Protein AF-0000000077519544 (afdb_homodimer)

Foldseek 3Di:
DDDPPPPPPPPPPDDPPPPVPVDPPVVVVVVFVVVVVVCQNDQVVQQVLQQQEKEWEAEPQWGQWADDPQAIFTDIDHPVVVQVLCVVVPDHWDLLQKAWQGWDQGPVRDTGTYIYGYYYDDADDPPDPAHPQNSQQVSSVVRVTHTHHLVLNLQRHPDQVRNQSSLVNLQLNVQSVVQQADPVPRAGWQAGSNSQWTAGPPPGDIDGGDAWEKEWEWEAEPVLFKTKWFAWPPDFFQATFTFMDTDDPPDDSQVRVQVSQCQAWNFGFPDKAWDPDWDWDPPPHTYIYTYMYTYGHPPDHTDGDVNTTPDMDMDGLVQLVQQLVQCVVPVVCPPGDDDPVRRPHHNHYRHPSDVRSVNSVCSSVPVD/DDDPPPPPPPPPPDDPPPPVPVDPPVVVVVVFVVVVVVCQNDQVVQQVQQQQEKEWEAEPQWTQWADDPQAIFTDIDHPVVVQVLCVVVPDHWDLLQKAWQGWDQGPVRDTGTYIYGYYYDDADDPPDPAHPQNVQQVSSVVSVTHTHHLVLNLQRHPDPVRNQSSLVNLQLNVQSVVQQADPVPRAGWQAGSNSQWTAGPPPRDIDGGDAWEKEWEWEAEPVLFKTKWFAWPPDFFQATFTFMDTDDPPDDSQVRVQVSQCQAWNFGFPDKAWDPDWDWDPPPHTYIYTYMYTYGHPPDHTDGDVNTTPDMDMDGLVQLVQQLVQCVVPVVCPPGDDDPVRRPHHNHYRHPSDVRSVNSVCSSVPVD

Secondary structure (DSSP, 8-state):
----------S-S--------S--HHHHHHHHHHHHHHHHH-HHHHHHHGGG-EEEEEETTEEEEEEETTEEEEPPEEHHHHHHHHHTTT----GGGEEEEEEEE-TTSSEEEEEEEEEPPPPPPTT-SS-HHHHHHHHHHHTTSEEEEHHHHHHH---HHHHHHHHHHHHHHHHHHH--B-TTT-PBEEE-TTSS-EEETTT--EE----EEEEEEEEE-TTSSEEEEEEETTPPTTB-B-EEEEPPTT--HHHHHHHHHHHHH---EEEEEEEEEEEEE-SSS-EEEEEEEEEE-TTSPP---TTTEEEEEEEEHHHHHHHHHHHHH-TT-TT---SHHHHTS--B---TTSHHHHHHHHHHTT--/----------S-S--------S--HHHHHHHHHHHHHHHHH-HHHHHHHGGG-EEEEEETTEEEEEEETTEEEEPPEEHHHHHHHHHTTT----GGGEEEEEEEE-TTSSEEEEEEEEEPPPPPPTT-SS-HHHHHHHHHHHTTSEEEEHHHHHHH---HHHHHHHHHHHHHHHHHHH--B-TTT-PBEEE-TTSS-EEETTT--EE----EEEEEEEEE-TTSSEEEEEEETTPPTTB-B-EEEEPPTT--HHHHHHHHHHHHH---EEEEEEEEEEEEE-SSS-EEEEEEEEEE-TTSPP---TTTEEEEEEEEHHHHHHHHHHHHH-TT-TT---SHHHHTS--B---TTSHHHHHHHHHHTT--

Solvent-accessible surface area (backbone atoms only — not comparable to full-atom values): 38929 Å² total; per-residue (Å²): 111,76,65,85,63,83,68,77,75,68,81,68,86,64,82,67,77,73,67,71,60,97,56,56,76,43,54,50,48,30,51,50,51,44,50,51,55,49,37,52,71,31,45,69,66,40,58,71,43,49,74,75,15,37,32,35,49,27,51,70,73,16,38,39,28,30,81,51,97,91,29,50,42,73,50,76,34,47,44,67,60,46,50,53,60,34,42,76,72,74,44,82,83,56,66,90,36,29,30,61,73,50,74,38,83,39,96,80,67,39,73,31,47,29,29,31,32,53,44,73,73,75,82,66,62,89,82,46,90,66,51,71,65,55,52,47,50,51,50,19,49,76,71,68,30,39,64,38,49,52,67,58,48,44,36,55,28,71,52,62,69,59,41,27,49,49,23,24,44,50,30,40,54,52,42,56,71,35,55,44,20,25,26,64,79,40,38,54,35,52,65,37,58,29,38,63,30,28,31,24,78,75,82,60,52,71,46,60,69,72,36,36,38,22,25,32,30,44,35,23,27,86,84,63,50,34,34,43,33,28,27,50,63,86,52,64,44,13,41,33,42,54,52,63,39,70,53,53,74,28,41,29,53,57,53,30,37,40,49,40,39,16,50,44,33,38,38,54,49,84,41,66,41,54,45,75,47,51,38,46,40,38,63,75,54,35,27,35,38,35,35,31,41,28,30,29,64,79,82,54,66,77,41,61,30,72,91,53,30,70,47,71,47,78,39,44,46,67,58,49,44,52,13,48,53,46,20,70,76,33,61,82,56,79,79,51,53,85,47,75,78,51,28,79,38,80,49,26,38,54,33,78,42,36,66,61,25,53,53,50,50,38,43,63,71,56,76,99,110,74,67,86,63,86,68,76,76,71,83,68,90,66,81,70,77,72,69,72,61,97,59,56,76,43,55,51,48,30,50,50,52,45,49,51,55,48,36,52,71,32,44,69,65,40,58,70,43,49,74,75,16,36,32,34,49,28,50,68,73,17,37,39,26,31,81,52,97,92,28,49,40,74,50,78,34,47,45,67,60,47,51,52,59,35,42,77,72,75,42,82,83,56,68,90,36,27,30,61,72,49,72,39,83,39,96,81,68,40,74,29,46,28,29,30,34,54,44,75,71,74,82,68,62,89,82,49,91,66,51,72,66,54,51,47,50,51,51,20,48,76,72,68,30,39,63,39,50,52,67,58,48,43,34,54,28,72,51,63,69,60,40,28,49,50,25,23,41,50,31,40,55,52,43,56,71,34,56,43,20,24,25,64,79,40,38,55,34,51,64,37,58,28,38,64,31,29,31,22,76,76,84,61,52,72,47,59,69,72,36,36,38,22,25,32,30,44,36,23,28,86,84,64,49,33,35,44,34,28,27,51,63,89,53,64,46,13,40,35,40,52,52,62,40,70,54,53,75,28,41,29,54,56,54,30,39,42,50,40,41,16,50,44,34,39,37,54,50,84,41,68,42,55,45,75,46,50,38,44,40,38,63,76,55,37,29,36,37,34,34,32,42,28,31,27,64,78,81,54,65,75,43,62,29,72,92,52,29,72,47,72,47,78,40,43,47,67,57,49,43,52,13,47,52,47,20,70,76,33,61,81,56,79,80,52,52,86,49,74,77,51,27,79,39,80,49,26,38,54,30,79,42,35,66,60,24,54,54,51,50,37,44,63,70,59,77,97

InterPro domains:
  IPR000086 NUDIX hydrolase domain [PF00293] (214-330)
  IPR000086 NUDIX hydrolase domain [PS51462] (209-337)
  IPR015797 NUDIX hydrolase-like domain superfamily [SSF55811] (165-351)
  IPR020084 NUDIX hydrolase, conserved site [PS00893] (245-266)
  IPR049734 NADH pyrophosphatase-like, C-terminal domain [cd03429] (212-364)

Nearest PDB structures (foldseek):
  6o3p-assembly1_A  TM=8.329E-01  e=3.061E-27  Mus musculus
  6o3p-assembly1_B  TM=8.074E-01  e=5.926E-27  Mus musculus
  6scx-assembly2_C-2  TM=7.992E-01  e=1.147E-26  Homo sapiens
  6scx-assembly1_A  TM=7.934E-01  e=2.658E-26  Homo sapiens
  6scx-assembly1_B  TM=7.994E-01  e=4.298E-26  Homo sapiens

Sequence (736 aa):
MHPPTLRTVGSFCARRSYQIRKCSSGAAYVEKVKLLDYWKLQDSALQSEFPRSRLLLMVDKRVLVQKVDGDIKMIENGVSELRKKLGDYGLIFDQSHSCLLDAVPGPQNDLIPLFGTSIDAAEMPDDSPISKTDILGELGGSLGGKFTSLRTAMLAMNDERQRLLLAKFQSLSRWSSIYRRCPKCAAALKMRVSKSGAECVTCQRVYYPTLSPVAITIVTDESNENCLLVRHRGSANGVFTVVAGFAHTGESLAECARREIAEEVGIFAHLVQQLNMSQPWPMPDSSMMVAHRAVADRNQEVVVCPDELETAQWFSRDQVRKALETTVADPFLKGLPRTLDDRQRLHYIPPRGAIAHAIIRDWVQGKFMHPPTLRTVGSFCARRSYQIRKCSSGAAYVEKVKLLDYWKLQDSALQSEFPRSRLLLMVDKRVLVQKVDGDIKMIENGVSELRKKLGDYGLIFDQSHSCLLDAVPGPQNDLIPLFGTSIDAAEMPDDSPISKTDILGELGGSLGGKFTSLRTAMLAMNDERQRLLLAKFQSLSRWSSIYRRCPKCAAALKMRVSKSGAECVTCQRVYYPTLSPVAITIVTDESNENCLLVRHRGSANGVFTVVAGFAHTGESLAECARREIAEEVGIFAHLVQQLNMSQPWPMPDSSMMVAHRAVADRNQEVVVCPDELETAQWFSRDQVRKALETTVADPFLKGLPRTLDDRQRLHYIPPRGAIAHAIIRDWVQGKF

Radius of gyration: 26.85 Å; Cα contacts (8 Å, |Δi|>4): 1491; 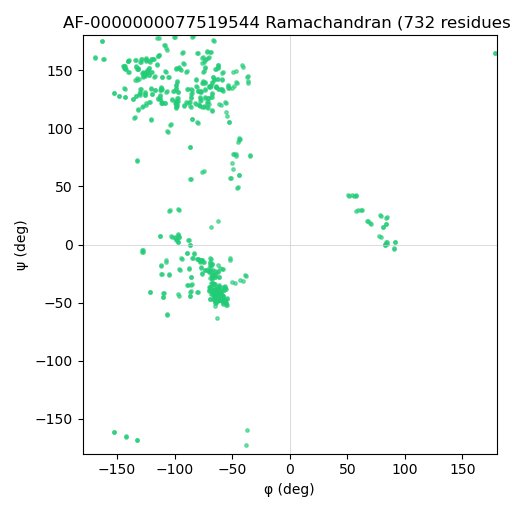chains: 2; bounding box: 68×76×73 Å

Organism: NCBI:txid2777116

pLDDT: mean 89.04, std 17.18, range [21.69, 98.88]

Structure (mmCIF, N/CA/C/O backbone):
data_AF-0000000077519544-model_v1
#
loop_
_entity.id
_entity.type
_entity.pdbx_description
1 polymer 'NAD(+) diphosphatase'
#
loop_
_atom_site.group_PDB
_atom_site.id
_atom_site.type_symbol
_atom_site.label_atom_id
_atom_site.label_alt_id
_atom_site.label_comp_id
_atom_site.label_asym_id
_atom_site.label_entity_id
_atom_site.label_seq_id
_atom_site.pdbx_PDB_ins_code
_atom_site.Cartn_x
_atom_site.Cartn_y
_atom_site.Cartn_z
_atom_site.occupancy
_atom_site.B_iso_or_equiv
_atom_site.auth_seq_id
_atom_site.auth_comp_id
_atom_site.auth_asym_id
_atom_site.auth_atom_id
_atom_site.pdbx_PDB_model_num
ATOM 1 N N . MET A 1 1 ? 13.469 -7.508 -6.129 1 22.38 1 MET A N 1
ATOM 2 C CA . MET A 1 1 ? 13.547 -6.344 -5.246 1 22.38 1 MET A CA 1
ATOM 3 C C . MET A 1 1 ? 13.945 -6.758 -3.834 1 22.38 1 MET A C 1
ATOM 5 O O . MET A 1 1 ? 13.188 -7.449 -3.146 1 22.38 1 MET A O 1
ATOM 9 N N . HIS A 1 2 ? 15.172 -7.074 -3.584 1 27.34 2 HIS A N 1
ATOM 10 C CA . HIS A 1 2 ? 15.68 -7.586 -2.314 1 27.34 2 HIS A CA 1
ATOM 11 C C . HIS A 1 2 ? 15.328 -6.645 -1.165 1 27.34 2 HIS A C 1
ATOM 13 O O . HIS A 1 2 ? 15.195 -5.434 -1.366 1 27.34 2 HIS A O 1
ATOM 19 N N . PRO A 1 3 ? 14.648 -7.125 -0.209 1 32.03 3 PRO A N 1
ATOM 20 C CA . PRO A 1 3 ? 14.609 -6.234 0.953 1 32.03 3 PRO A CA 1
ATOM 21 C C . PRO A 1 3 ? 15.922 -5.484 1.165 1 32.03 3 PRO A C 1
ATOM 23 O O . PRO A 1 3 ? 16.969 -5.914 0.68 1 32.03 3 PRO A O 1
ATOM 26 N N . PRO A 1 4 ? 15.938 -4.246 1.632 1 30.75 4 PRO A N 1
ATOM 27 C CA . PRO A 1 4 ? 17.234 -3.578 1.825 1 30.75 4 PRO A CA 1
ATOM 28 C C . PRO A 1 4 ? 18.234 -4.449 2.566 1 30.75 4 PRO A C 1
ATOM 30 O O . PRO A 1 4 ? 17.953 -4.926 3.67 1 30.75 4 PRO A O 1
ATOM 33 N N . THR A 1 5 ? 18.891 -5.41 2.02 1 28.03 5 THR A N 1
ATOM 34 C CA . THR A 1 5 ? 20.062 -5.98 2.678 1 28.03 5 THR A CA 1
ATOM 35 C C . THR A 1 5 ? 20.859 -4.898 3.395 1 28.03 5 THR A C 1
ATOM 37 O O . THR A 1 5 ? 20.828 -3.732 3 1 28.03 5 THR A O 1
ATOM 40 N N . LEU A 1 6 ? 21.312 -5.297 4.598 1 28.61 6 LEU A N 1
ATOM 41 C CA . LEU A 1 6 ? 22.25 -4.469 5.348 1 28.61 6 LEU A CA 1
ATOM 42 C C . LEU A 1 6 ? 23.375 -3.975 4.445 1 28.61 6 LEU A C 1
ATOM 44 O O . LEU A 1 6 ? 24.188 -4.77 3.965 1 28.61 6 LEU A O 1
ATOM 48 N N . ARG A 1 7 ? 23.125 -3.021 3.686 1 25.95 7 ARG A N 1
ATOM 49 C CA . ARG A 1 7 ? 24.219 -2.363 2.992 1 25.95 7 ARG A CA 1
ATOM 50 C C . ARG A 1 7 ? 25.391 -2.102 3.941 1 25.95 7 ARG A C 1
ATOM 52 O O . ARG A 1 7 ? 25.219 -1.465 4.984 1 25.95 7 ARG A O 1
ATOM 59 N N . THR A 1 8 ? 26.266 -2.998 4.094 1 24.72 8 THR A N 1
ATOM 60 C CA . THR A 1 8 ? 27.531 -2.541 4.652 1 24.72 8 THR A CA 1
ATOM 61 C C . THR A 1 8 ? 27.969 -1.238 3.992 1 24.72 8 THR A C 1
ATOM 63 O O . THR A 1 8 ? 28.188 -1.192 2.779 1 24.72 8 THR A O 1
ATOM 66 N N . VAL A 1 9 ? 27.578 -0.132 4.512 1 26.17 9 VAL A N 1
ATOM 67 C CA . VAL A 1 9 ? 28 1.224 4.172 1 26.17 9 VAL A CA 1
ATOM 68 C C . VAL A 1 9 ? 29.516 1.304 4.16 1 26.17 9 VAL A C 1
ATOM 70 O O . VAL A 1 9 ? 30.156 1.18 5.207 1 26.17 9 VAL A O 1
ATOM 73 N N . GLY A 1 10 ? 30.234 0.738 3.271 1 22.22 10 GLY A N 1
ATOM 74 C CA . GLY A 1 10 ? 31.609 1.204 3.148 1 22.22 10 GLY A CA 1
ATOM 75 C C . GLY A 1 10 ? 31.734 2.713 3.252 1 22.22 10 GLY A C 1
ATOM 76 O O . GLY A 1 10 ? 30.75 3.438 3.084 1 22.22 10 GLY A O 1
ATOM 77 N N . SER A 1 11 ? 33.031 3.275 3.725 1 25.22 11 SER A N 1
ATOM 78 C CA . SER A 1 11 ? 33.688 4.52 4.121 1 25.22 11 SER A CA 1
ATOM 79 C C . SER A 1 11 ? 33.5 5.59 3.045 1 25.22 11 SER A C 1
ATOM 81 O O . SER A 1 11 ? 34.125 6.656 3.125 1 25.22 11 SER A O 1
ATOM 83 N N . PHE A 1 12 ? 33.062 5.293 1.866 1 22.73 12 PHE A N 1
ATOM 84 C CA . PHE A 1 12 ? 33.531 6.246 0.869 1 22.73 12 PHE A CA 1
ATOM 85 C C . PHE A 1 12 ? 32.969 7.633 1.132 1 22.73 12 PHE A C 1
ATOM 87 O O . PHE A 1 12 ? 33.594 8.648 0.819 1 22.73 12 PHE A O 1
ATOM 94 N N . CYS A 1 13 ? 31.547 7.75 1.285 1 25.91 13 CYS A N 1
ATOM 95 C CA . CYS A 1 13 ? 31.172 9.125 0.986 1 25.91 13 CYS A CA 1
ATOM 96 C C . CYS A 1 13 ? 31.562 10.062 2.119 1 25.91 13 CYS A C 1
ATOM 98 O O . CYS A 1 13 ? 30.906 10.117 3.152 1 25.91 13 CYS A O 1
ATOM 100 N N . ALA A 1 14 ? 32.844 10.242 2.465 1 23.28 14 ALA A N 1
ATOM 101 C CA . ALA A 1 14 ? 33.375 11.273 3.346 1 23.28 14 ALA A CA 1
ATOM 102 C C . ALA A 1 14 ? 32.656 12.602 3.137 1 23.28 14 ALA A C 1
ATOM 104 O O . ALA A 1 14 ? 31.969 12.789 2.129 1 23.28 14 ALA A O 1
ATOM 105 N N . ARG A 1 15 ? 33.219 13.797 3.848 1 24.95 15 ARG A N 1
ATOM 106 C CA . ARG A 1 15 ? 33 15.203 4.184 1 24.95 15 ARG A CA 1
ATOM 107 C C . ARG A 1 15 ? 32.938 16.062 2.924 1 24.95 15 ARG A C 1
ATOM 109 O O . ARG A 1 15 ? 33.906 16.75 2.582 1 24.95 15 ARG A O 1
ATOM 116 N N . ARG A 1 16 ? 32.688 15.617 1.743 1 27.38 16 ARG A N 1
ATOM 117 C CA . ARG A 1 16 ? 32.781 16.781 0.864 1 27.38 16 ARG A CA 1
ATOM 118 C C . ARG A 1 16 ? 31.875 17.906 1.336 1 27.38 16 ARG A C 1
ATOM 120 O O . ARG A 1 16 ? 30.703 17.672 1.666 1 27.38 16 ARG A O 1
ATOM 127 N N . SER A 1 17 ? 32.375 18.922 1.801 1 25.84 17 SER A N 1
ATOM 128 C CA . SER A 1 17 ? 31.719 20.219 2.057 1 25.84 17 SER A CA 1
ATOM 129 C C . SER A 1 17 ? 30.656 20.531 1.007 1 25.84 17 SER A C 1
ATOM 131 O O . SER A 1 17 ? 30.969 20.641 -0.181 1 25.84 17 SER A O 1
ATOM 133 N N . TYR A 1 18 ? 29.547 19.984 1.048 1 31.09 18 TYR A N 1
ATOM 134 C CA . TYR A 1 18 ? 28.406 20.297 0.184 1 31.09 18 TYR A CA 1
ATOM 135 C C . TYR A 1 18 ? 28.234 21.812 0.054 1 31.09 18 TYR A C 1
ATOM 137 O O . TYR A 1 18 ? 27.734 22.469 0.973 1 31.09 18 TYR A O 1
ATOM 145 N N . GLN A 1 19 ? 29.234 22.469 -0.452 1 28.45 19 GLN A N 1
ATOM 146 C CA . GLN A 1 19 ? 28.953 23.828 -0.89 1 28.45 19 GLN A CA 1
ATOM 147 C C . GLN A 1 19 ? 27.75 23.859 -1.838 1 28.45 19 GLN A C 1
ATOM 149 O O . GLN A 1 19 ? 27.719 23.109 -2.816 1 28.45 19 GLN A O 1
ATOM 154 N N . ILE A 1 20 ? 26.703 24.266 -1.48 1 33.88 20 ILE A N 1
ATOM 155 C CA . ILE A 1 20 ? 25.469 24.484 -2.238 1 33.88 20 ILE A CA 1
ATOM 156 C C . ILE A 1 20 ? 25.766 25.328 -3.48 1 33.88 20 ILE A C 1
ATOM 158 O O . ILE A 1 20 ? 26.031 26.516 -3.379 1 33.88 20 ILE A O 1
ATOM 162 N N . ARG A 1 21 ? 26.594 25.016 -4.375 1 35.94 21 ARG A N 1
ATOM 163 C CA . ARG A 1 21 ? 26.625 25.812 -5.609 1 35.94 21 ARG A CA 1
ATOM 164 C C . ARG A 1 21 ? 25.219 25.984 -6.176 1 35.94 21 ARG A C 1
ATOM 166 O O . ARG A 1 21 ? 24.344 25.172 -5.918 1 35.94 21 ARG A O 1
ATOM 173 N N . LYS A 1 22 ? 24.906 27.062 -6.828 1 40.09 22 LYS A N 1
ATOM 174 C CA . LYS A 1 22 ? 23.688 27.469 -7.52 1 40.09 22 LYS A CA 1
ATOM 175 C C . LYS A 1 22 ? 23.141 26.328 -8.375 1 40.09 22 LYS A C 1
ATOM 177 O O . LYS A 1 22 ? 23.406 26.266 -9.578 1 40.09 22 LYS A O 1
ATOM 182 N N . CYS A 1 23 ? 23.016 25.109 -7.789 1 49.5 23 CYS A N 1
ATOM 183 C CA . CYS A 1 23 ? 22.562 23.891 -8.461 1 49.5 23 CYS A CA 1
ATOM 184 C C . CYS A 1 23 ? 21.109 24.031 -8.922 1 49.5 23 CYS A C 1
ATOM 186 O O . CYS A 1 23 ? 20.344 24.797 -8.336 1 49.5 23 CYS A O 1
ATOM 188 N N . SER A 1 24 ? 20.688 23.594 -10.234 1 67.19 24 SER A N 1
ATOM 189 C CA . SER A 1 24 ? 19.328 23.516 -10.773 1 67.19 24 SER A CA 1
ATOM 190 C C . SER A 1 24 ? 18.391 22.859 -9.773 1 67.19 24 SER A C 1
ATOM 192 O O . SER A 1 24 ? 18.812 22.141 -8.875 1 67.19 24 SER A O 1
ATOM 194 N N . SER A 1 25 ? 17.188 23.391 -9.68 1 77.94 25 SER A N 1
ATOM 195 C CA . SER A 1 25 ? 16.141 22.906 -8.805 1 77.94 25 SER A CA 1
ATOM 196 C C . SER A 1 25 ? 16.125 21.375 -8.758 1 77.94 25 SER A C 1
ATOM 198 O O . SER A 1 25 ? 15.93 20.797 -7.688 1 77.94 25 SER A O 1
ATOM 200 N N . GLY A 1 26 ? 16.594 20.828 -9.812 1 86.19 26 GLY A N 1
ATOM 201 C CA . GLY A 1 26 ? 16.609 19.375 -9.875 1 86.19 26 GLY A CA 1
ATOM 202 C C . GLY A 1 26 ? 17.781 18.766 -9.117 1 86.19 26 GLY A C 1
ATOM 203 O O . GLY A 1 26 ? 17.609 17.781 -8.398 1 86.19 26 GLY A O 1
ATOM 204 N N . ALA A 1 27 ? 18.906 19.312 -9.203 1 88.38 27 ALA A N 1
ATOM 205 C CA . ALA A 1 27 ? 20.094 18.828 -8.523 1 88.38 27 ALA A CA 1
ATOM 206 C C . ALA A 1 27 ? 19.953 18.953 -7.008 1 88.38 27 ALA A C 1
ATOM 208 O O . ALA A 1 27 ? 20.359 18.062 -6.262 1 88.38 27 ALA A O 1
ATOM 209 N N . ALA A 1 28 ? 19.422 20.078 -6.641 1 91.25 28 ALA A N 1
ATOM 210 C CA . ALA A 1 28 ? 19.172 20.297 -5.219 1 91.25 28 ALA A CA 1
ATOM 211 C C . ALA A 1 28 ? 18.234 19.25 -4.652 1 91.25 28 ALA A C 1
ATOM 213 O O . ALA A 1 28 ? 18.422 18.781 -3.523 1 91.25 28 ALA A O 1
ATOM 214 N N . TYR A 1 29 ? 17.266 18.953 -5.469 1 94.56 29 TYR A N 1
ATOM 215 C CA . TYR A 1 29 ? 16.328 17.922 -5.055 1 94.56 29 TYR A CA 1
ATOM 216 C C . TYR A 1 29 ? 17.031 16.578 -4.859 1 94.56 29 TYR A C 1
ATOM 218 O O . TYR A 1 29 ? 16.828 15.906 -3.85 1 94.56 29 TYR A O 1
ATOM 226 N N . VAL A 1 30 ? 17.828 16.156 -5.766 1 95.12 30 VAL A N 1
ATOM 227 C CA . VAL A 1 30 ? 18.531 14.883 -5.719 1 95.12 30 VAL A CA 1
ATOM 228 C C . VAL A 1 30 ? 19.438 14.844 -4.496 1 95.12 30 VAL A C 1
ATOM 230 O O . VAL A 1 30 ? 19.5 13.828 -3.793 1 95.12 30 VAL A O 1
ATOM 233 N N . GLU A 1 31 ? 20.094 15.906 -4.227 1 93.56 31 GLU A N 1
ATOM 234 C CA . GLU A 1 31 ? 20.969 15.984 -3.066 1 93.56 31 GLU A CA 1
ATOM 235 C C . GLU A 1 31 ? 20.188 15.812 -1.766 1 93.56 31 GLU A C 1
ATOM 237 O O . GLU A 1 31 ? 20.625 15.078 -0.871 1 93.56 31 GLU A O 1
ATOM 242 N N . LYS A 1 32 ? 19.125 16.469 -1.682 1 96.19 32 LYS A N 1
ATOM 243 C CA . LYS A 1 32 ? 18.297 16.375 -0.492 1 96.19 32 LYS A CA 1
ATOM 244 C C . LYS A 1 32 ? 17.812 14.938 -0.27 1 96.19 32 LYS A C 1
ATOM 246 O O . LYS A 1 32 ? 17.875 14.43 0.851 1 96.19 32 LYS A O 1
ATOM 251 N N . VAL A 1 33 ? 17.391 14.344 -1.329 1 95.88 33 VAL A N 1
ATOM 252 C CA . VAL A 1 33 ? 16.844 12.992 -1.261 1 95.88 33 VAL A CA 1
ATOM 253 C C . VAL A 1 33 ? 17.953 12.023 -0.816 1 95.88 33 VAL A C 1
ATOM 255 O O . VAL A 1 33 ? 17.719 11.148 0.021 1 95.88 33 VAL A O 1
ATOM 258 N N . LYS A 1 34 ? 19.109 12.164 -1.311 1 94.19 34 LYS A N 1
ATOM 259 C CA . LYS A 1 34 ? 20.219 11.297 -0.952 1 94.19 34 LYS A CA 1
ATOM 260 C C . LYS A 1 34 ? 20.641 11.508 0.5 1 94.19 34 LYS A C 1
ATOM 262 O O . LYS A 1 34 ? 20.984 10.555 1.196 1 94.19 34 LYS A O 1
ATOM 267 N N . LEU A 1 35 ? 20.609 12.734 0.917 1 95.62 35 LEU A N 1
ATOM 268 C CA . LEU A 1 35 ? 20.938 13.055 2.307 1 95.62 35 LEU A CA 1
ATOM 269 C C . LEU A 1 35 ? 19.922 12.414 3.252 1 95.62 35 LEU A C 1
ATOM 271 O O . LEU A 1 35 ? 20.297 11.82 4.266 1 95.62 35 LEU A O 1
ATOM 275 N N . LEU A 1 36 ? 18.672 12.539 2.914 1 97.12 36 LEU A N 1
ATOM 276 C CA . LEU A 1 36 ? 17.609 11.938 3.729 1 97.12 36 LEU A CA 1
ATOM 277 C C . LEU A 1 36 ? 17.781 10.422 3.793 1 97.12 36 LEU A C 1
ATOM 279 O O . LEU A 1 36 ? 17.578 9.82 4.852 1 97.12 36 LEU A O 1
ATOM 283 N N . ASP A 1 37 ? 18.125 9.836 2.664 1 94.5 37 ASP A N 1
ATOM 284 C CA . ASP A 1 37 ? 18.375 8.398 2.625 1 94.5 37 ASP A CA 1
ATOM 285 C C . ASP A 1 37 ? 19.531 8.008 3.533 1 94.5 37 ASP A C 1
ATOM 287 O O . ASP A 1 37 ? 19.453 7.008 4.254 1 94.5 37 ASP A O 1
ATOM 291 N N . TYR A 1 38 ? 20.594 8.828 3.537 1 94.19 38 TYR A N 1
ATOM 292 C CA . TYR A 1 38 ? 21.75 8.625 4.402 1 94.19 38 TYR A CA 1
ATOM 293 C C . TYR A 1 38 ? 21.359 8.703 5.871 1 94.19 38 TYR A C 1
ATOM 295 O O . TYR A 1 38 ? 21.719 7.84 6.668 1 94.19 38 TYR A O 1
ATOM 303 N N . TRP A 1 39 ? 20.5 9.719 6.234 1 96.62 39 TRP A N 1
ATOM 304 C CA . TRP A 1 39 ? 20.078 9.922 7.609 1 96.62 39 TRP A CA 1
ATOM 305 C C . TRP A 1 39 ? 19.156 8.789 8.07 1 96.62 39 TRP A C 1
ATOM 307 O O . TRP A 1 39 ? 19.156 8.43 9.25 1 96.62 39 TRP A O 1
ATOM 317 N N . LYS A 1 40 ? 18.422 8.18 7.203 1 95.5 40 LYS A N 1
ATOM 318 C CA . LYS A 1 40 ? 17.5 7.09 7.535 1 95.5 40 LYS A CA 1
ATOM 319 C C . LYS A 1 40 ? 18.266 5.844 7.973 1 95.5 40 LYS A C 1
ATOM 321 O O . LYS A 1 40 ? 17.797 5.082 8.82 1 95.5 40 LYS A O 1
ATOM 326 N N . LEU A 1 41 ? 19.469 5.758 7.43 1 91.94 41 LEU A N 1
ATOM 327 C CA . LEU A 1 41 ? 20.188 4.5 7.605 1 91.94 41 LEU A CA 1
ATOM 328 C C . LEU A 1 41 ? 21.297 4.648 8.648 1 91.94 41 LEU A C 1
ATOM 330 O O . LEU A 1 41 ? 21.688 3.668 9.281 1 91.94 41 LEU A O 1
ATOM 334 N N . GLN A 1 42 ? 21.734 5.875 8.758 1 95.75 42 GLN A N 1
ATOM 335 C CA . GLN A 1 42 ? 22.875 6.094 9.633 1 95.75 42 GLN A CA 1
ATOM 336 C C . GLN A 1 42 ? 22.438 6.777 10.93 1 95.75 42 GLN A C 1
ATOM 338 O O . GLN A 1 42 ? 22.469 8.008 11.031 1 95.75 42 GLN A O 1
ATOM 343 N N . ASP A 1 43 ? 22.25 6.008 11.93 1 96.88 43 ASP A N 1
ATOM 344 C CA . ASP A 1 43 ? 21.734 6.496 13.203 1 96.88 43 ASP A CA 1
ATOM 345 C C . ASP A 1 43 ? 22.672 7.516 13.828 1 96.88 43 ASP A C 1
ATOM 347 O O . ASP A 1 43 ? 22.234 8.578 14.281 1 96.88 43 ASP A O 1
ATOM 351 N N . SER A 1 44 ? 23.922 7.188 13.859 1 97.25 44 SER A N 1
ATOM 352 C CA . SER A 1 44 ? 24.891 8.07 14.508 1 97.25 44 SER A CA 1
ATOM 353 C C . SER A 1 44 ? 24.938 9.43 13.828 1 97.25 44 SER A C 1
ATOM 355 O O . SER A 1 44 ? 25.031 10.461 14.5 1 97.25 44 SER A O 1
ATOM 357 N N . ALA A 1 45 ? 24.922 9.391 12.492 1 96.69 45 ALA A N 1
ATOM 358 C CA . ALA A 1 45 ? 24.953 10.633 11.734 1 96.69 45 ALA A CA 1
ATOM 359 C C . ALA A 1 45 ? 23.719 11.492 12.039 1 96.69 45 ALA A C 1
ATOM 361 O O . ALA A 1 45 ? 23.844 12.703 12.242 1 96.69 45 ALA A O 1
ATOM 362 N N . LEU A 1 46 ? 22.562 10.891 12.078 1 97.62 46 LEU A N 1
ATOM 363 C CA . LEU A 1 46 ? 21.328 11.625 12.344 1 97.62 46 LEU A CA 1
ATOM 364 C C . LEU A 1 46 ? 21.297 12.125 13.789 1 97.62 46 LEU A C 1
ATOM 366 O O . LEU A 1 46 ? 20.891 13.266 14.039 1 97.62 46 LEU A O 1
ATOM 370 N N . GLN A 1 47 ? 21.781 11.328 14.703 1 97.06 47 GLN A N 1
ATOM 371 C CA . GLN A 1 47 ? 21.797 11.695 16.125 1 97.06 47 GLN A CA 1
ATOM 372 C C . GLN A 1 47 ? 22.656 12.938 16.359 1 97.06 47 GLN A C 1
ATOM 374 O O . GLN A 1 47 ? 22.297 13.797 17.156 1 97.06 47 GLN A O 1
ATOM 379 N N . SER A 1 48 ? 23.719 12.977 15.664 1 96.62 48 SER A N 1
ATOM 380 C CA . SER A 1 48 ? 24.656 14.086 15.836 1 96.62 48 SER A CA 1
ATOM 381 C C . SER A 1 48 ? 24.047 15.398 15.367 1 96.62 48 SER A C 1
ATOM 383 O O . SER A 1 48 ? 24.453 16.484 15.797 1 96.62 48 SER A O 1
ATOM 385 N N . GLU A 1 49 ? 23.047 15.312 14.5 1 96.31 49 GLU A N 1
ATOM 386 C CA . GLU A 1 49 ? 22.422 16.5 13.93 1 96.31 49 GLU A CA 1
ATOM 387 C C . GLU A 1 49 ? 21.266 16.984 14.789 1 96.31 49 GLU A C 1
ATOM 389 O O . GLU A 1 49 ? 20.75 18.078 14.594 1 96.31 49 GLU A O 1
ATOM 394 N N . PHE A 1 50 ? 20.828 16.266 15.828 1 96.69 50 PHE A N 1
ATOM 395 C CA . PHE A 1 50 ? 19.594 16.516 16.562 1 96.69 50 PHE A CA 1
ATOM 396 C C . PHE A 1 50 ? 19.625 17.875 17.25 1 96.69 50 PHE A C 1
ATOM 398 O O . PHE A 1 50 ? 18.672 18.656 17.172 1 96.69 50 PHE A O 1
ATOM 405 N N . PRO A 1 51 ? 20.797 18.297 17.797 1 95.5 51 PRO A N 1
ATOM 406 C CA . PRO A 1 51 ? 20.812 19.578 18.531 1 95.5 51 PRO A CA 1
ATOM 407 C C . PRO A 1 51 ? 20.562 20.781 17.625 1 95.5 51 PRO A C 1
ATOM 409 O O . PRO A 1 51 ? 20.078 21.812 18.094 1 95.5 51 PRO A O 1
ATOM 412 N N . ARG A 1 52 ? 20.875 20.688 16.344 1 95.62 52 ARG A N 1
ATOM 413 C CA . ARG A 1 52 ? 20.703 21.828 15.453 1 95.62 52 ARG A CA 1
ATOM 414 C C . ARG A 1 52 ? 19.453 21.656 14.578 1 95.62 52 ARG A C 1
ATOM 416 O O . ARG A 1 52 ? 19.25 22.422 13.648 1 95.62 52 ARG A O 1
ATOM 423 N N . SER A 1 53 ? 18.672 20.641 14.859 1 97.19 53 SER A N 1
ATOM 424 C CA . SER A 1 53 ? 17.516 20.312 14.023 1 97.19 53 SER A CA 1
ATOM 425 C C . SER A 1 53 ? 16.344 21.219 14.359 1 97.19 53 SER A C 1
ATOM 427 O O . SER A 1 53 ? 16.391 21.984 15.32 1 97.19 53 SER A O 1
ATOM 429 N N . ARG A 1 54 ? 15.359 21.219 13.453 1 97.62 54 ARG A N 1
ATOM 430 C CA . ARG A 1 54 ? 14.055 21.812 13.711 1 97.62 54 ARG A CA 1
ATOM 431 C C . ARG A 1 54 ? 13.031 20.75 14.102 1 97.62 54 ARG A C 1
ATOM 433 O O . ARG A 1 54 ? 13.156 19.594 13.695 1 97.62 54 ARG A O 1
ATOM 440 N N . LEU A 1 55 ? 12.031 21.188 14.914 1 98 55 LEU A N 1
ATOM 441 C CA . LEU A 1 55 ? 11.094 20.203 15.445 1 98 55 LEU A CA 1
ATOM 442 C C . LEU A 1 55 ? 9.656 20.656 15.219 1 98 55 LEU A C 1
ATOM 444 O O . LEU A 1 55 ? 9.328 21.844 15.406 1 98 55 LEU A O 1
ATOM 448 N N . LEU A 1 56 ? 8.844 19.812 14.711 1 98.12 56 LEU A N 1
ATOM 449 C CA . LEU A 1 56 ? 7.395 19.922 14.812 1 98.12 56 LEU A CA 1
ATOM 450 C C . LEU A 1 56 ? 6.887 19.203 16.062 1 98.12 56 LEU A C 1
ATOM 452 O O . LEU A 1 56 ? 7.461 18.203 16.484 1 98.12 56 LEU A O 1
ATOM 456 N N . LEU A 1 57 ? 5.797 19.703 16.656 1 97.88 57 LEU A N 1
ATOM 457 C CA . LEU A 1 57 ? 5.426 19.188 17.969 1 97.88 57 LEU A CA 1
ATOM 458 C C . LEU A 1 57 ? 3.988 18.688 17.969 1 97.88 57 LEU A C 1
ATOM 460 O O . LEU A 1 57 ? 3.09 19.344 17.438 1 97.88 57 LEU A O 1
ATOM 464 N N . MET A 1 58 ? 3.832 17.547 18.469 1 96.88 58 MET A N 1
ATOM 465 C CA . MET A 1 58 ? 2.529 16.984 18.828 1 96.88 58 MET A CA 1
ATOM 466 C C . MET A 1 58 ? 2.471 16.656 20.312 1 96.88 58 MET A C 1
ATOM 468 O O . MET A 1 58 ? 3.428 16.125 20.859 1 96.88 58 MET A O 1
ATOM 472 N N . VAL A 1 59 ? 1.381 17.047 20.938 1 94.44 59 VAL A N 1
ATOM 473 C CA . VAL A 1 59 ? 1.123 16.672 22.328 1 94.44 59 VAL A CA 1
ATOM 474 C C . VAL A 1 59 ? -0.238 15.984 22.438 1 94.44 59 VAL A C 1
ATOM 476 O O . VAL A 1 59 ? -1.255 16.547 22.016 1 94.44 59 VAL A O 1
ATOM 479 N N . ASP A 1 60 ? -0.299 14.773 22.891 1 90.19 60 ASP A N 1
ATOM 480 C CA . ASP A 1 60 ? -1.52 13.984 23.031 1 90.19 60 ASP A CA 1
ATOM 481 C C . ASP A 1 60 ? -2.254 13.891 21.688 1 90.19 60 ASP A C 1
ATOM 483 O O . ASP A 1 60 ? -3.453 14.172 21.609 1 90.19 60 ASP A O 1
ATOM 487 N N . LYS A 1 61 ? -1.525 13.695 20.656 1 88.5 61 LYS A N 1
ATOM 488 C CA . LYS A 1 61 ? -2.031 13.453 19.312 1 88.5 61 LYS A CA 1
ATOM 489 C C . LYS A 1 61 ? -2.654 14.719 18.719 1 88.5 61 LYS A C 1
ATOM 491 O O . LYS A 1 61 ? -3.52 14.641 17.844 1 88.5 61 LYS A O 1
ATOM 496 N N . ARG A 1 62 ? -2.314 15.82 19.328 1 95.19 62 ARG A N 1
ATOM 497 C CA . ARG A 1 62 ? -2.689 17.109 18.781 1 95.19 62 ARG A CA 1
ATOM 498 C C . ARG A 1 62 ? -1.464 17.875 18.266 1 95.19 62 ARG A C 1
ATOM 500 O O . ARG A 1 62 ? -0.448 17.953 18.969 1 95.19 62 ARG A O 1
ATOM 507 N N . VAL A 1 63 ? -1.56 18.406 17.141 1 97 63 VAL A N 1
ATOM 508 C CA . VAL A 1 63 ? -0.406 19.031 16.5 1 97 63 VAL A CA 1
ATOM 509 C C . VAL A 1 63 ? -0.437 20.547 16.719 1 97 63 VAL A C 1
ATOM 511 O O . VAL A 1 63 ? -1.505 21.156 16.688 1 97 63 VAL A O 1
ATOM 514 N N . LEU A 1 64 ? 0.708 21.109 16.969 1 97.62 64 LEU A N 1
ATOM 515 C CA . LEU A 1 64 ? 0.848 22.547 17.141 1 97.62 64 LEU A CA 1
ATOM 516 C C . LEU A 1 64 ? 0.802 23.266 15.789 1 97.62 64 LEU A C 1
ATOM 518 O O . LEU A 1 64 ? 1.635 23.016 14.914 1 97.62 64 LEU A O 1
ATOM 522 N N . VAL A 1 65 ? -0.199 24.125 15.633 1 97.25 65 VAL A N 1
ATOM 523 C CA . VAL A 1 65 ? -0.364 24.828 14.367 1 97.25 65 VAL A CA 1
ATOM 524 C C . VAL A 1 65 ? -0.604 26.312 14.617 1 97.25 65 VAL A C 1
ATOM 526 O O . VAL A 1 65 ? -0.899 26.719 15.742 1 97.25 65 VAL A O 1
ATOM 529 N N . GLN A 1 66 ? -0.352 27.125 13.625 1 95.94 66 GLN A N 1
ATOM 530 C CA . GLN A 1 66 ? -0.708 28.531 13.625 1 95.94 66 GLN A CA 1
ATOM 531 C C . GLN A 1 66 ? -1.612 28.875 12.438 1 95.94 66 GLN A C 1
ATOM 533 O O . GLN A 1 66 ? -1.519 28.25 11.383 1 95.94 66 GLN A O 1
ATOM 538 N N . LYS A 1 67 ? -2.48 29.766 12.656 1 89.06 67 LYS A N 1
ATOM 539 C CA . LYS A 1 67 ? -3.342 30.25 11.578 1 89.06 67 LYS A CA 1
ATOM 540 C C . LYS A 1 67 ? -2.676 31.391 10.812 1 89.06 67 LYS A C 1
ATOM 542 O O . LYS A 1 67 ? -2.193 32.344 11.422 1 89.06 67 LYS A O 1
ATOM 547 N N . VAL A 1 68 ? -2.527 31.234 9.555 1 86.31 68 VAL A N 1
ATOM 548 C CA . VAL A 1 68 ? -1.931 32.25 8.695 1 86.31 68 VAL A CA 1
ATOM 549 C C . VAL A 1 68 ? -2.807 32.469 7.465 1 86.31 68 VAL A C 1
ATOM 551 O O . VAL A 1 68 ? -2.932 31.562 6.621 1 86.31 68 VAL A O 1
ATOM 554 N N . ASP A 1 69 ? -3.416 33.656 7.234 1 83.75 69 ASP A N 1
ATOM 555 C CA . ASP A 1 69 ? -4.199 34.031 6.062 1 83.75 69 ASP A CA 1
ATOM 556 C C . ASP A 1 69 ? -5.27 33 5.75 1 83.75 69 ASP A C 1
ATOM 558 O O . ASP A 1 69 ? -5.379 32.531 4.613 1 83.75 69 ASP A O 1
ATOM 562 N N . GLY A 1 70 ? -5.922 32.5 6.742 1 79.81 70 GLY A N 1
ATOM 563 C CA . GLY A 1 70 ? -7.02 31.578 6.539 1 79.81 70 GLY A CA 1
ATOM 564 C C . GLY A 1 70 ? -6.555 30.141 6.371 1 79.81 70 GLY A C 1
ATOM 565 O O . GLY A 1 70 ? -7.367 29.25 6.125 1 79.81 70 GLY A O 1
ATOM 566 N N . ASP A 1 71 ? -5.23 29.938 6.488 1 87.69 71 ASP A N 1
ATOM 567 C CA . ASP A 1 71 ? -4.648 28.594 6.41 1 87.69 71 ASP A CA 1
ATOM 568 C C . ASP A 1 71 ? -4.02 28.188 7.742 1 87.69 71 ASP A C 1
ATOM 570 O O . ASP A 1 71 ? -3.883 29.016 8.648 1 87.69 71 ASP A O 1
ATOM 574 N N . ILE A 1 72 ? -3.828 26.938 7.844 1 90.5 72 ILE A N 1
ATOM 575 C CA . ILE A 1 72 ? -3.145 26.438 9.031 1 90.5 72 ILE A CA 1
ATOM 576 C C . ILE A 1 72 ? -1.775 25.891 8.648 1 90.5 72 ILE A C 1
ATOM 578 O O . ILE A 1 72 ? -1.643 25.188 7.637 1 90.5 72 ILE A O 1
ATOM 582 N N . LYS A 1 73 ? -0.808 26.234 9.422 1 94.81 73 LYS A N 1
ATOM 583 C CA . LYS A 1 73 ? 0.563 25.781 9.195 1 94.81 73 LYS A CA 1
ATOM 584 C C . LYS A 1 73 ? 1.183 25.266 10.492 1 94.81 73 LYS A C 1
ATOM 586 O O . LYS A 1 73 ? 0.932 25.797 11.57 1 94.81 73 LYS A O 1
ATOM 591 N N . MET A 1 74 ? 1.952 24.25 10.328 1 97.25 74 MET A N 1
ATOM 592 C CA . MET A 1 74 ? 2.668 23.75 11.5 1 97.25 74 MET A CA 1
ATOM 593 C C . MET A 1 74 ? 3.812 24.688 11.875 1 97.25 74 MET A C 1
ATOM 595 O O . MET A 1 74 ? 4.383 25.359 11.008 1 97.25 74 MET A O 1
ATOM 599 N N . ILE A 1 75 ? 4.137 24.672 13.172 1 97 75 ILE A N 1
ATOM 600 C CA . ILE A 1 75 ? 5.164 25.562 13.68 1 97 75 ILE A CA 1
ATOM 601 C C . ILE A 1 75 ? 6.469 24.797 13.891 1 97 75 ILE A C 1
ATOM 603 O O . ILE A 1 75 ? 6.488 23.766 14.57 1 97 75 ILE A O 1
ATOM 607 N N . GLU A 1 76 ? 7.508 25.281 13.281 1 96.81 76 GLU A N 1
ATOM 608 C CA . GLU A 1 76 ? 8.844 24.719 13.5 1 96.81 76 GLU A CA 1
ATOM 609 C C . GLU A 1 76 ? 9.539 25.391 14.68 1 96.81 76 GLU A C 1
ATOM 611 O O . GLU A 1 76 ? 9.5 26.625 14.805 1 96.81 76 GLU A O 1
ATOM 616 N N . ASN A 1 77 ? 10.133 24.625 15.539 1 96.81 77 ASN A N 1
ATOM 617 C CA . ASN A 1 77 ? 10.844 25.125 16.719 1 96.81 77 ASN A CA 1
ATOM 618 C C . ASN A 1 77 ? 12.289 24.641 16.734 1 96.81 77 ASN A C 1
ATOM 620 O O . ASN A 1 77 ? 12.594 23.547 16.25 1 96.81 77 ASN A O 1
ATOM 624 N N . GLY A 1 78 ? 13.125 25.453 17.328 1 96.12 78 GLY A N 1
ATOM 625 C CA . GLY A 1 78 ? 14.461 24.969 17.641 1 96.12 78 GLY A CA 1
ATOM 626 C C . GLY A 1 78 ? 14.492 24.047 18.844 1 96.12 78 GLY A C 1
ATOM 627 O O . GLY A 1 78 ? 13.633 24.141 19.719 1 96.12 78 GLY A O 1
ATOM 628 N N . VAL A 1 79 ? 15.484 23.234 18.875 1 96.56 79 VAL A N 1
ATOM 629 C CA . VAL A 1 79 ? 15.57 22.203 19.922 1 96.56 79 VAL A CA 1
ATOM 630 C C . VAL A 1 79 ? 15.711 22.875 21.281 1 96.56 79 VAL A C 1
ATOM 632 O O . VAL A 1 79 ? 14.977 22.531 22.219 1 96.56 79 VAL A O 1
ATOM 635 N N . SER A 1 80 ? 16.578 23.812 21.422 1 95.12 80 SER A N 1
ATOM 636 C CA . SER A 1 80 ? 16.828 24.469 22.703 1 95.12 80 SER A CA 1
ATOM 637 C C . SER A 1 80 ? 15.609 25.234 23.188 1 95.12 80 SER A C 1
ATOM 639 O O . SER A 1 80 ? 15.25 25.172 24.359 1 95.12 80 SER A O 1
ATOM 641 N N . GLU A 1 81 ? 15.039 25.922 22.297 1 94.44 81 GLU A N 1
ATOM 642 C CA . GLU A 1 81 ? 13.852 26.719 22.641 1 94.44 81 GLU A CA 1
ATOM 643 C C . GLU A 1 81 ? 12.703 25.812 23.078 1 94.44 81 GLU A C 1
ATOM 645 O O . GLU A 1 81 ? 12.016 26.109 24.062 1 94.44 81 GLU A O 1
ATOM 650 N N . LEU A 1 82 ? 12.477 24.781 22.359 1 95.81 82 LEU A N 1
ATOM 651 C CA . LEU A 1 82 ? 11.391 23.859 22.688 1 95.81 82 LEU A CA 1
ATOM 652 C C . LEU A 1 82 ? 11.641 23.188 24.031 1 95.81 82 LEU A C 1
ATOM 654 O O . LEU A 1 82 ? 10.711 23 24.828 1 95.81 82 LEU A O 1
ATOM 658 N N . ARG A 1 83 ? 12.859 22.812 24.297 1 95.06 83 ARG A N 1
ATOM 659 C CA . ARG A 1 83 ? 13.219 22.188 25.562 1 95.06 83 ARG A CA 1
ATOM 660 C C . ARG A 1 83 ? 12.906 23.109 26.734 1 95.06 83 ARG A C 1
ATOM 662 O O . ARG A 1 83 ? 12.375 22.656 27.75 1 95.06 83 ARG A O 1
ATOM 669 N N . LYS A 1 84 ? 13.227 24.328 26.578 1 94.75 84 LYS A N 1
ATOM 670 C CA . LYS A 1 84 ? 12.969 25.312 27.625 1 94.75 84 LYS A CA 1
ATOM 671 C C . LYS A 1 84 ? 11.469 25.484 27.859 1 94.75 84 LYS A C 1
ATOM 673 O O . LYS A 1 84 ? 11.008 25.406 29 1 94.75 84 LYS A O 1
ATOM 678 N N . LYS A 1 85 ? 10.734 25.703 26.797 1 94.25 85 LYS A N 1
ATOM 679 C CA . LYS A 1 85 ? 9.305 25.969 26.891 1 94.25 85 LYS A CA 1
ATOM 680 C C . LYS A 1 85 ? 8.562 24.766 27.453 1 94.25 85 LYS A C 1
ATOM 682 O O . LYS A 1 85 ? 7.68 24.906 28.297 1 94.25 85 LYS A O 1
ATOM 687 N N . LEU A 1 86 ? 8.867 23.578 27 1 92.75 86 LEU A N 1
ATOM 688 C CA . LEU A 1 86 ? 8.234 22.359 27.5 1 92.75 86 LEU A CA 1
ATOM 689 C C . LEU A 1 86 ? 8.617 22.109 28.953 1 92.75 86 LEU A C 1
ATOM 691 O O . LEU A 1 86 ? 7.797 21.641 29.75 1 92.75 86 LEU A O 1
ATOM 695 N N . GLY A 1 87 ? 9.852 22.375 29.234 1 90.5 87 GLY A N 1
ATOM 696 C CA . GLY A 1 87 ? 10.328 22.219 30.609 1 90.5 87 GLY A CA 1
ATOM 697 C C . GLY A 1 87 ? 9.531 23.031 31.609 1 90.5 87 GLY A C 1
ATOM 698 O O . GLY A 1 87 ? 9.32 22.578 32.75 1 90.5 87 GLY A O 1
ATOM 699 N N . ASP A 1 88 ? 9.102 24.188 31.234 1 89.75 88 ASP A N 1
ATOM 700 C CA . ASP A 1 88 ? 8.273 25.031 32.094 1 89.75 88 ASP A CA 1
ATOM 701 C C . ASP A 1 88 ? 6.992 24.328 32.5 1 89.75 88 ASP A C 1
ATOM 703 O O . ASP A 1 88 ? 6.383 24.672 33.5 1 89.75 88 ASP A O 1
ATOM 707 N N . TYR A 1 89 ? 6.645 23.359 31.734 1 86.56 89 TYR A N 1
ATOM 708 C CA . TYR A 1 89 ? 5.395 22.656 32 1 86.56 89 TYR A CA 1
ATOM 709 C C . TYR A 1 89 ? 5.656 21.219 32.438 1 86.56 89 TYR A C 1
ATOM 711 O O . TYR A 1 89 ? 4.75 20.375 32.438 1 86.56 89 TYR A O 1
ATOM 719 N N . GLY A 1 90 ? 6.957 20.875 32.656 1 86 90 GLY A N 1
ATOM 720 C CA . GLY A 1 90 ? 7.328 19.562 33.156 1 86 90 GLY A CA 1
ATOM 721 C C . GLY A 1 90 ? 7.367 18.5 32.062 1 86 90 GLY A C 1
ATOM 722 O O . GLY A 1 90 ? 7.332 17.297 32.375 1 86 90 GLY A O 1
ATOM 723 N N . LEU A 1 91 ? 7.375 18.953 30.906 1 88.81 91 LEU A N 1
ATOM 724 C CA . LEU A 1 91 ? 7.445 18.031 29.797 1 88.81 91 LEU A CA 1
ATOM 725 C C . LEU A 1 91 ? 8.875 17.922 29.266 1 88.81 91 LEU A C 1
ATOM 727 O O . LEU A 1 91 ? 9.602 18.922 29.203 1 88.81 91 LEU A O 1
ATOM 731 N N . ILE A 1 92 ? 9.305 16.688 29.031 1 90.31 92 ILE A N 1
ATOM 732 C CA . ILE A 1 92 ? 10.648 16.422 28.516 1 90.31 92 ILE A CA 1
ATOM 733 C C . ILE A 1 92 ? 10.555 15.602 27.234 1 90.31 92 ILE A C 1
ATOM 735 O O . ILE A 1 92 ? 9.586 14.867 27.031 1 90.31 92 ILE A O 1
ATOM 739 N N . PHE A 1 93 ? 11.492 15.836 26.375 1 91.94 93 PHE A N 1
ATOM 740 C CA . PHE A 1 93 ? 11.57 15.031 25.156 1 91.94 93 PHE A CA 1
ATOM 741 C C . PHE A 1 93 ? 13.016 14.773 24.766 1 91.94 93 PHE A C 1
ATOM 743 O O . PHE A 1 93 ? 13.922 15.477 25.219 1 91.94 93 PHE A O 1
ATOM 750 N N . ASP A 1 94 ? 13.219 13.695 24.078 1 90.5 94 ASP A N 1
ATOM 751 C CA . ASP A 1 94 ? 14.508 13.383 23.469 1 90.5 94 ASP A CA 1
ATOM 752 C C . ASP A 1 94 ? 14.32 12.727 22.109 1 90.5 94 ASP A C 1
ATOM 754 O O . ASP A 1 94 ? 13.258 12.852 21.484 1 90.5 94 ASP A O 1
ATOM 758 N N . GLN A 1 95 ? 15.32 12.188 21.672 1 91.12 95 GLN A N 1
ATOM 759 C CA . GLN A 1 95 ? 15.32 11.609 20.328 1 91.12 95 GLN A CA 1
ATOM 760 C C . GLN A 1 95 ? 14.359 10.422 20.25 1 91.12 95 GLN A C 1
ATOM 762 O O . GLN A 1 95 ? 13.852 10.102 19.172 1 91.12 95 GLN A O 1
ATOM 767 N N . SER A 1 96 ? 14.102 9.773 21.344 1 91.81 96 SER A N 1
ATOM 768 C CA . SER A 1 96 ? 13.211 8.617 21.344 1 91.81 96 SER A CA 1
ATOM 769 C C . SER A 1 96 ? 11.766 9.031 21.078 1 91.81 96 SER A C 1
ATOM 771 O O . SER A 1 96 ? 10.945 8.211 20.656 1 91.81 96 SER A O 1
ATOM 773 N N . HIS A 1 97 ? 11.5 10.336 21.219 1 93.56 97 HIS A N 1
ATOM 774 C CA . HIS A 1 97 ? 10.164 10.867 21 1 93.56 97 HIS A CA 1
ATOM 775 C C . HIS A 1 97 ? 10.031 11.445 19.594 1 93.56 97 HIS A C 1
ATOM 777 O O . HIS A 1 97 ? 8.984 11.992 19.234 1 93.56 97 HIS A O 1
ATOM 783 N N . SER A 1 98 ? 11.125 11.305 18.844 1 97.31 98 SER A N 1
ATOM 784 C CA . SER A 1 98 ? 11.172 12.086 17.609 1 97.31 98 SER A CA 1
ATOM 785 C C . SER A 1 98 ? 11.398 11.188 16.406 1 97.31 98 SER A C 1
ATOM 787 O O . SER A 1 98 ? 12.055 10.148 16.516 1 97.31 98 SER A O 1
ATOM 789 N N . CYS A 1 99 ? 10.859 11.539 15.273 1 97.88 99 CYS A N 1
ATOM 790 C CA . CYS A 1 99 ? 11.062 10.836 14.008 1 97.88 99 CYS A CA 1
ATOM 791 C C . CYS A 1 99 ? 11.531 11.789 12.922 1 97.88 99 CYS A C 1
ATOM 793 O O . CYS A 1 99 ? 11.156 12.969 12.914 1 97.88 99 CYS A O 1
ATOM 795 N N . LEU A 1 100 ? 12.359 11.375 12 1 98.38 100 LEU A N 1
ATOM 796 C CA . LEU A 1 100 ? 12.867 12.188 10.898 1 98.38 100 LEU A CA 1
ATOM 797 C C . LEU A 1 100 ? 11.781 12.422 9.852 1 98.38 100 LEU A C 1
ATOM 799 O O . LEU A 1 100 ? 11.195 11.469 9.336 1 98.38 100 LEU A O 1
ATOM 803 N N . LEU A 1 101 ? 11.531 13.672 9.516 1 98.06 101 LEU A N 1
ATOM 804 C CA . LEU A 1 101 ? 10.469 13.992 8.57 1 98.06 101 LEU A CA 1
ATOM 805 C C . LEU A 1 101 ? 11.047 14.492 7.25 1 98.06 101 LEU A C 1
ATOM 807 O O . LEU A 1 101 ? 10.57 14.125 6.176 1 98.06 101 LEU A O 1
ATOM 811 N N . ASP A 1 102 ? 11.992 15.344 7.359 1 97.69 102 ASP A N 1
ATOM 812 C CA . ASP A 1 102 ? 12.492 16.031 6.168 1 97.69 102 ASP A CA 1
ATOM 813 C C . ASP A 1 102 ? 13.852 16.672 6.434 1 97.69 102 ASP A C 1
ATOM 815 O O . ASP A 1 102 ? 14.422 16.516 7.516 1 97.69 102 ASP A O 1
ATOM 819 N N . ALA A 1 103 ? 14.438 17.234 5.402 1 97.75 103 ALA A N 1
ATOM 820 C CA . ALA A 1 103 ? 15.602 18.109 5.473 1 97.75 103 ALA A CA 1
ATOM 821 C C . ALA A 1 103 ? 15.242 19.547 5.066 1 97.75 103 ALA A C 1
ATOM 823 O O . ALA A 1 103 ? 14.609 19.75 4.031 1 97.75 103 ALA A O 1
ATOM 824 N N . VAL A 1 104 ? 15.586 20.469 5.906 1 96.38 104 VAL A N 1
ATOM 825 C CA . VAL A 1 104 ? 15.227 21.859 5.652 1 96.38 104 VAL A CA 1
ATOM 826 C C . VAL A 1 104 ? 16.484 22.734 5.672 1 96.38 104 VAL A C 1
ATOM 828 O O . VAL A 1 104 ? 17.531 22.312 6.176 1 96.38 104 VAL A O 1
ATOM 831 N N . PRO A 1 105 ? 16.391 23.906 5.074 1 93.81 105 PRO A N 1
ATOM 832 C CA . PRO A 1 105 ? 17.562 24.781 5.078 1 93.81 105 PRO A CA 1
ATOM 833 C C . PRO A 1 105 ? 17.984 25.203 6.484 1 93.81 105 PRO A C 1
ATOM 835 O O . PRO A 1 105 ? 17.141 25.547 7.309 1 93.81 105 PRO A O 1
ATOM 838 N N . GLY A 1 106 ? 19.25 25.109 6.711 1 91.75 106 GLY A N 1
ATOM 839 C CA . GLY A 1 106 ? 19.828 25.516 7.98 1 91.75 106 GLY A CA 1
ATOM 840 C C . GLY A 1 106 ? 20.469 26.891 7.922 1 91.75 106 GLY A C 1
ATOM 841 O O . GLY A 1 106 ? 20.438 27.562 6.883 1 91.75 106 GLY A O 1
ATOM 842 N N . PRO A 1 107 ? 21 27.344 9.047 1 87.94 107 PRO A N 1
ATOM 843 C CA . PRO A 1 107 ? 21.562 28.688 9.141 1 87.94 107 PRO A CA 1
ATOM 844 C C . PRO A 1 107 ? 22.859 28.828 8.344 1 87.94 107 PRO A C 1
ATOM 846 O O . PRO A 1 107 ? 23.234 29.938 7.965 1 87.94 107 PRO A O 1
ATOM 849 N N . GLN A 1 108 ? 23.578 27.781 8 1 88.44 108 GLN A N 1
ATOM 850 C CA . GLN A 1 108 ? 24.859 27.828 7.293 1 88.44 108 GLN A CA 1
ATOM 851 C C . GLN A 1 108 ? 24.703 27.422 5.832 1 88.44 108 GLN A C 1
ATOM 853 O O . GLN A 1 108 ? 25.562 26.75 5.273 1 88.44 108 GLN A O 1
ATOM 858 N N . ASN A 1 109 ? 23.5 27.656 5.223 1 87.62 109 ASN A N 1
ATOM 859 C CA . ASN A 1 109 ? 23.219 27.297 3.842 1 87.62 109 ASN A CA 1
ATOM 860 C C . ASN A 1 109 ? 23.391 25.781 3.623 1 87.62 109 ASN A C 1
ATOM 862 O O . ASN A 1 109 ? 23.953 25.359 2.619 1 87.62 109 ASN A O 1
ATOM 866 N N . ASP A 1 110 ? 23.156 25.062 4.637 1 93.06 110 ASP A N 1
ATOM 867 C CA . ASP A 1 110 ? 23.156 23.594 4.602 1 93.06 110 ASP A CA 1
ATOM 868 C C . ASP A 1 110 ? 21.766 23.047 4.887 1 93.06 110 ASP A C 1
ATOM 870 O O . ASP A 1 110 ? 20.797 23.812 4.965 1 93.06 110 ASP A O 1
ATOM 874 N N . LEU A 1 111 ? 21.688 21.766 4.816 1 96.06 111 LEU A N 1
ATOM 875 C CA . LEU A 1 111 ? 20.438 21.109 5.184 1 96.06 111 LEU A CA 1
ATOM 876 C C . LEU A 1 111 ? 20.516 20.516 6.59 1 96.06 111 LEU A C 1
ATOM 878 O O . LEU A 1 111 ? 21.547 19.953 6.969 1 96.06 111 LEU A O 1
ATOM 882 N N . ILE A 1 112 ? 19.562 20.766 7.355 1 97.56 112 ILE A N 1
ATOM 883 C CA . ILE A 1 112 ? 19.469 20.188 8.695 1 97.56 112 ILE A CA 1
ATOM 884 C C . ILE A 1 112 ? 18.188 19.344 8.805 1 97.56 112 ILE A C 1
ATOM 886 O O . ILE A 1 112 ? 17.25 19.547 8.039 1 97.56 112 ILE A O 1
ATOM 890 N N . PRO A 1 113 ? 18.141 18.438 9.75 1 98.12 113 PRO A N 1
ATOM 891 C CA . PRO A 1 113 ? 16.953 17.562 9.859 1 98.12 113 PRO A CA 1
ATOM 892 C C . PRO A 1 113 ? 15.742 18.297 10.422 1 98.12 113 PRO A C 1
ATOM 894 O O . PRO A 1 113 ? 15.883 19.172 11.273 1 98.12 113 PRO A O 1
ATOM 897 N N . LEU A 1 114 ? 14.633 18.062 9.898 1 98.38 114 LEU A N 1
ATOM 898 C CA . LEU A 1 114 ? 13.336 18.359 10.5 1 98.38 114 LEU A CA 1
ATOM 899 C C . LEU A 1 114 ? 12.75 17.125 11.172 1 98.38 114 LEU A C 1
ATOM 901 O O . LEU A 1 114 ? 12.508 16.109 10.523 1 98.38 114 LEU A O 1
ATOM 905 N N . PHE A 1 115 ? 12.516 17.188 12.5 1 98.38 115 PHE A N 1
ATOM 906 C CA . PHE A 1 115 ? 11.945 16.078 13.258 1 98.38 115 PHE A CA 1
ATOM 907 C C . PHE A 1 115 ? 10.508 16.375 13.664 1 98.38 115 PHE A C 1
ATOM 909 O O . PHE A 1 115 ? 10.125 17.547 13.797 1 98.38 115 PHE A O 1
ATOM 916 N N . GLY A 1 116 ? 9.727 15.352 13.75 1 98.25 116 GLY A N 1
ATOM 917 C CA . GLY A 1 116 ? 8.477 15.406 14.5 1 98.25 116 GLY A CA 1
ATOM 918 C C . GLY A 1 116 ? 8.586 14.82 15.891 1 98.25 116 GLY A C 1
ATOM 919 O O . GLY A 1 116 ? 8.992 13.672 16.062 1 98.25 116 GLY A O 1
ATOM 920 N N . THR A 1 117 ? 8.266 15.562 16.875 1 97.81 117 THR A N 1
ATOM 921 C CA . THR A 1 117 ? 8.352 15.125 18.266 1 97.81 117 THR A CA 1
ATOM 922 C C . THR A 1 117 ? 6.961 14.969 18.875 1 97.81 117 THR A C 1
ATOM 924 O O . THR A 1 117 ? 6.164 15.914 18.859 1 97.81 117 THR A O 1
ATOM 927 N N . SER A 1 118 ? 6.684 13.812 19.328 1 96.5 118 SER A N 1
ATOM 928 C CA . SER A 1 118 ? 5.395 13.5 19.922 1 96.5 118 SER A CA 1
ATOM 929 C C . SER A 1 118 ? 5.547 13.18 21.406 1 96.5 118 SER A C 1
ATOM 931 O O . SER A 1 118 ? 6.305 12.281 21.781 1 96.5 118 SER A O 1
ATOM 933 N N . ILE A 1 119 ? 4.789 13.891 22.234 1 93.31 119 ILE A N 1
ATOM 934 C CA . ILE A 1 119 ? 4.863 13.688 23.688 1 93.31 119 ILE A CA 1
ATOM 935 C C . ILE A 1 119 ? 3.463 13.445 24.25 1 93.31 119 ILE A C 1
ATOM 937 O O . ILE A 1 119 ? 2.473 13.93 23.688 1 93.31 119 ILE A O 1
ATOM 941 N N . ASP A 1 120 ? 3.387 12.602 25.219 1 88.12 120 ASP A N 1
ATOM 942 C CA . ASP A 1 120 ? 2.15 12.398 25.969 1 88.12 120 ASP A CA 1
ATOM 943 C C . ASP A 1 120 ? 2.174 13.172 27.281 1 88.12 120 ASP A C 1
ATOM 945 O O . ASP A 1 120 ? 3.092 13.008 28.078 1 88.12 120 ASP A O 1
ATOM 949 N N . ALA A 1 121 ? 1.21 14.016 27.406 1 81 121 ALA A N 1
ATOM 950 C CA . ALA A 1 121 ? 1.137 14.773 28.656 1 81 121 ALA A CA 1
ATOM 951 C C . ALA A 1 121 ? 0.549 13.93 29.781 1 81 121 ALA A C 1
ATOM 953 O O . ALA A 1 121 ? -0.363 13.125 29.547 1 81 121 ALA A O 1
ATOM 954 N N . ALA A 1 122 ? 1.278 13.859 30.844 1 70.81 122 ALA A N 1
ATOM 955 C CA . ALA A 1 122 ? 0.834 13.078 32 1 70.81 122 ALA A CA 1
ATOM 956 C C . ALA A 1 122 ? -0.566 13.5 32.438 1 70.81 122 ALA A C 1
ATOM 958 O O . ALA A 1 122 ? -0.957 14.656 32.281 1 70.81 122 ALA A O 1
ATOM 959 N N . GLU A 1 123 ? -1.359 12.484 32.75 1 65.81 123 GLU A N 1
ATOM 960 C CA . GLU A 1 123 ? -2.678 12.766 33.281 1 65.81 123 GLU A CA 1
ATOM 961 C C . GLU A 1 123 ? -2.566 13.539 34.594 1 65.81 123 GLU A C 1
ATOM 963 O O . GLU A 1 123 ? -1.657 13.297 35.406 1 65.81 123 GLU A O 1
ATOM 968 N N . MET A 1 124 ? -3.131 14.688 34.625 1 61.97 124 MET A N 1
ATOM 969 C CA . MET A 1 124 ? -3.152 15.461 35.844 1 61.97 124 MET A CA 1
ATOM 970 C C . MET A 1 124 ? -4.082 14.828 36.875 1 61.97 124 MET A C 1
ATOM 972 O O . MET A 1 124 ? -5.086 14.203 36.5 1 61.97 124 MET A O 1
ATOM 976 N N . PRO A 1 125 ? -3.551 14.789 38.094 1 61.94 125 PRO A N 1
ATOM 977 C CA . PRO A 1 125 ? -4.461 14.281 39.125 1 61.94 125 PRO A CA 1
ATOM 978 C C . PRO A 1 125 ? -5.832 14.961 39.062 1 61.94 125 PRO A C 1
ATOM 980 O O . PRO A 1 125 ? -5.941 16.109 38.656 1 61.94 125 PRO A O 1
ATOM 983 N N . ASP A 1 126 ? -6.945 14.18 39.188 1 60.19 126 ASP A N 1
ATOM 984 C CA . ASP A 1 126 ? -8.328 14.633 39.156 1 60.19 126 ASP A CA 1
ATOM 985 C C . ASP A 1 126 ? -8.492 15.914 39.969 1 60.19 126 ASP A C 1
ATOM 987 O O . ASP A 1 126 ? -9.359 16.734 39.688 1 60.19 126 ASP A O 1
ATOM 991 N N . ASP A 1 127 ? -7.684 16.031 40.969 1 60.56 127 ASP A N 1
ATOM 992 C CA . ASP A 1 127 ? -7.871 17.141 41.906 1 60.56 127 ASP A CA 1
ATOM 993 C C . ASP A 1 127 ? -7.121 18.375 41.438 1 60.56 127 ASP A C 1
ATOM 995 O O . ASP A 1 127 ? -7.117 19.406 42.125 1 60.56 127 ASP A O 1
ATOM 999 N N . SER A 1 128 ? -6.535 18.297 40.312 1 61.97 128 SER A N 1
ATOM 1000 C CA . SER A 1 128 ? -5.75 19.453 39.875 1 61.97 128 SER A CA 1
ATOM 1001 C C . SER A 1 128 ? -6.652 20.562 39.344 1 61.97 128 SER A C 1
ATOM 1003 O O . SER A 1 128 ? -7.602 20.312 38.594 1 61.97 128 SER A O 1
ATOM 1005 N N . PRO A 1 129 ? -6.605 21.75 39.844 1 63.91 129 PRO A N 1
ATOM 1006 C CA . PRO A 1 129 ? -7.438 22.875 39.438 1 63.91 129 PRO A CA 1
ATOM 1007 C C . PRO A 1 129 ? -7.246 23.25 37.969 1 63.91 129 PRO A C 1
ATOM 1009 O O . PRO A 1 129 ? -8.086 23.938 37.375 1 63.91 129 PRO A O 1
ATOM 1012 N N . ILE A 1 130 ? -6.133 22.844 37.375 1 67.94 130 ILE A N 1
ATOM 1013 C CA . ILE A 1 130 ? -5.875 23.219 36 1 67.94 130 ILE A CA 1
ATOM 1014 C C . ILE A 1 130 ? -6.043 21.984 35.094 1 67.94 130 ILE A C 1
ATOM 1016 O O . ILE A 1 130 ? -5.457 20.938 35.344 1 67.94 130 ILE A O 1
ATOM 1020 N N . SER A 1 131 ? -6.949 22.172 34.156 1 78.06 131 SER A N 1
ATOM 1021 C CA . SER A 1 131 ? -7.238 21.062 33.25 1 78.06 131 SER A CA 1
ATOM 1022 C C . SER A 1 131 ? -6.125 20.891 32.219 1 78.06 131 SER A C 1
ATOM 1024 O O . SER A 1 131 ? -5.352 21.812 31.984 1 78.06 131 SER A O 1
ATOM 1026 N N . LYS A 1 132 ? -5.891 19.734 31.812 1 80.81 132 LYS A N 1
ATOM 1027 C CA . LYS A 1 132 ? -4.941 19.406 30.75 1 80.81 132 LYS A CA 1
ATOM 1028 C C . LYS A 1 132 ? -5.152 20.312 29.531 1 80.81 132 LYS A C 1
ATOM 1030 O O . LYS A 1 132 ? -4.188 20.734 28.891 1 80.81 132 LYS A O 1
ATOM 1035 N N . THR A 1 133 ? -6.348 20.641 29.344 1 80.81 133 THR A N 1
ATOM 1036 C CA . THR A 1 133 ? -6.703 21.484 28.203 1 80.81 133 THR A CA 1
ATOM 1037 C C . THR A 1 133 ? -6.172 22.891 28.391 1 80.81 133 THR A C 1
ATOM 1039 O O . THR A 1 133 ? -5.719 23.531 27.438 1 80.81 133 THR A O 1
ATOM 1042 N N . ASP A 1 134 ? -6.223 23.297 29.578 1 83.62 134 ASP A N 1
ATOM 1043 C CA . ASP A 1 134 ? -5.734 24.641 29.875 1 83.62 134 ASP A CA 1
ATOM 1044 C C . ASP A 1 134 ? -4.215 24.719 29.734 1 83.62 134 ASP A C 1
ATOM 1046 O O . ASP A 1 134 ? -3.689 25.703 29.203 1 83.62 134 ASP A O 1
ATOM 1050 N N . ILE A 1 135 ? -3.619 23.734 30.141 1 82.75 135 ILE A N 1
ATOM 1051 C CA . ILE A 1 135 ? -2.164 23.672 30.062 1 82.75 135 ILE A CA 1
ATOM 1052 C C . ILE A 1 135 ? -1.73 23.641 28.594 1 82.75 135 ILE A C 1
ATOM 1054 O O . ILE A 1 135 ? -0.792 24.344 28.203 1 82.75 135 ILE A O 1
ATOM 1058 N N . LEU A 1 136 ? -2.42 22.859 27.812 1 88.31 136 LEU A N 1
ATOM 1059 C CA . LEU A 1 136 ? -2.107 22.781 26.391 1 88.31 136 LEU A CA 1
ATOM 1060 C C . LEU A 1 136 ? -2.363 24.109 25.703 1 88.31 136 LEU A C 1
ATOM 1062 O O . LEU A 1 136 ? -1.634 24.5 24.781 1 88.31 136 LEU A O 1
ATOM 1066 N N . GLY A 1 137 ? -3.416 24.75 26.156 1 91.12 137 GLY A N 1
ATOM 1067 C CA . GLY A 1 137 ? -3.699 26.062 25.609 1 91.12 137 GLY A CA 1
ATOM 1068 C C . GLY A 1 137 ? -2.598 27.078 25.891 1 91.12 137 GLY A C 1
ATOM 1069 O O . GLY A 1 137 ? -2.174 27.797 24.984 1 91.12 137 GLY A O 1
ATOM 1070 N N . GLU A 1 138 ? -2.166 27.109 27.109 1 91.69 138 GLU A N 1
ATOM 1071 C CA . GLU A 1 138 ? -1.094 28.016 27.5 1 91.69 138 GLU A CA 1
ATOM 1072 C C . GLU A 1 138 ? 0.209 27.672 26.781 1 91.69 138 GLU A C 1
ATOM 1074 O O . GLU A 1 138 ? 0.914 28.562 26.312 1 91.69 138 GLU A O 1
ATOM 1079 N N . LEU A 1 139 ? 0.462 26.438 26.797 1 92.25 139 LEU A N 1
ATOM 1080 C CA . LEU A 1 139 ? 1.665 25.984 26.109 1 92.25 139 LEU A CA 1
ATOM 1081 C C . LEU A 1 139 ? 1.621 26.375 24.625 1 92.25 139 LEU A C 1
ATOM 1083 O O . LEU A 1 139 ? 2.596 26.906 24.094 1 92.25 139 LEU A O 1
ATOM 1087 N N . GLY A 1 140 ? 0.524 26.109 23.953 1 94.62 140 GLY A N 1
ATOM 1088 C CA . GLY A 1 140 ? 0.356 26.5 22.562 1 94.62 140 GLY A CA 1
ATOM 1089 C C . GLY A 1 140 ? 0.587 27.984 22.328 1 94.62 140 GLY A C 1
ATOM 1090 O O . GLY A 1 140 ? 1.301 28.359 21.391 1 94.62 140 GLY A O 1
ATOM 1091 N N . GLY A 1 141 ? -0.014 28.766 23.172 1 94.5 141 GLY A N 1
ATOM 1092 C CA . GLY A 1 141 ? 0.186 30.203 23.094 1 94.5 141 GLY A CA 1
ATOM 1093 C C . GLY A 1 141 ? 1.639 30.609 23.25 1 94.5 141 GLY A C 1
ATOM 1094 O O . GLY A 1 141 ? 2.125 31.469 22.516 1 94.5 141 GLY A O 1
ATOM 1095 N N . SER A 1 142 ? 2.279 30.031 24.156 1 94 142 SER A N 1
ATOM 1096 C CA . SER A 1 142 ? 3.68 30.344 24.422 1 94 142 SER A CA 1
ATOM 1097 C C . SER A 1 142 ? 4.555 29.969 23.219 1 94 142 SER A C 1
ATOM 1099 O O . SER A 1 142 ? 5.641 30.531 23.047 1 94 142 SER A O 1
ATOM 1101 N N . LEU A 1 143 ? 4.055 29.047 22.453 1 95.25 143 LEU A N 1
ATOM 1102 C CA . LEU A 1 143 ? 4.812 28.609 21.281 1 95.25 143 LEU A CA 1
ATOM 1103 C C . LEU A 1 143 ? 4.297 29.266 20.016 1 95.25 143 LEU A C 1
ATOM 1105 O O . LEU A 1 143 ? 4.727 28.938 18.906 1 95.25 143 LEU A O 1
ATOM 1109 N N . GLY A 1 144 ? 3.375 30.188 20.188 1 93.69 144 GLY A N 1
ATOM 1110 C CA . GLY A 1 144 ? 2.895 31 19.078 1 93.69 144 GLY A CA 1
ATOM 1111 C C . GLY A 1 144 ? 1.803 30.312 18.266 1 93.69 144 GLY A C 1
ATOM 1112 O O . GLY A 1 144 ? 1.56 30.672 17.109 1 93.69 144 GLY A O 1
ATOM 1113 N N . GLY A 1 145 ? 1.209 29.297 18.875 1 96 145 GLY A N 1
ATOM 1114 C CA . GLY A 1 145 ? 0.187 28.578 18.125 1 96 145 GLY A CA 1
ATOM 1115 C C . GLY A 1 145 ? -0.859 27.938 19.016 1 96 145 GLY A C 1
ATOM 1116 O O . GLY A 1 145 ? -1.136 28.438 20.109 1 96 145 GLY A O 1
ATOM 1117 N N . LYS A 1 146 ? -1.572 26.984 18.469 1 95.62 146 LYS A N 1
ATOM 1118 C CA . LYS A 1 146 ? -2.594 26.219 19.172 1 95.62 146 LYS A CA 1
ATOM 1119 C C . LYS A 1 146 ? -2.535 24.75 18.781 1 95.62 146 LYS A C 1
ATOM 1121 O O . LYS A 1 146 ? -2.154 24.406 17.656 1 95.62 146 LYS A O 1
ATOM 1126 N N . PHE A 1 147 ? -2.887 23.953 19.703 1 95.62 147 PHE A N 1
ATOM 1127 C CA . PHE A 1 147 ? -2.957 22.516 19.422 1 95.62 147 PHE A CA 1
ATOM 1128 C C . PHE A 1 147 ? -4.309 22.156 18.812 1 95.62 147 PHE A C 1
ATOM 1130 O O . PHE A 1 147 ? -5.352 22.562 19.328 1 95.62 147 PHE A O 1
ATOM 1137 N N . THR A 1 148 ? -4.27 21.453 17.734 1 93.88 148 THR A N 1
ATOM 1138 C CA . THR A 1 148 ? -5.488 21.031 17.062 1 93.88 148 THR A CA 1
ATOM 1139 C C . THR A 1 148 ? -5.445 19.531 16.781 1 93.88 148 THR A C 1
ATOM 1141 O O . THR A 1 148 ? -4.371 18.922 16.781 1 93.88 148 THR A O 1
ATOM 1144 N N . SER A 1 149 ? -6.633 18.953 16.625 1 92.94 149 SER A N 1
ATOM 1145 C CA . SER A 1 149 ? -6.691 17.531 16.312 1 92.94 149 SER A CA 1
ATOM 1146 C C . SER A 1 149 ? -6.066 17.219 14.961 1 92.94 149 SER A C 1
ATOM 1148 O O . SER A 1 149 ? -6.09 18.062 14.055 1 92.94 149 SER A O 1
ATOM 1150 N N . LEU A 1 150 ? -5.539 16.047 14.828 1 92.75 150 LEU A N 1
ATOM 1151 C CA . LEU A 1 150 ? -4.91 15.602 13.594 1 92.75 150 LEU A CA 1
ATOM 1152 C C . LEU A 1 150 ? -5.891 15.664 12.43 1 92.75 150 LEU A C 1
ATOM 1154 O O . LEU A 1 150 ? -5.539 16.125 11.336 1 92.75 150 LEU A O 1
ATOM 1158 N N . ARG A 1 151 ? -7.059 15.211 12.664 1 90.06 151 ARG A N 1
ATOM 1159 C CA . ARG A 1 151 ? -8.07 15.18 11.609 1 90.06 151 ARG A CA 1
ATOM 1160 C C . ARG A 1 151 ? -8.391 16.578 11.117 1 90.06 151 ARG A C 1
ATOM 1162 O O . ARG A 1 151 ? -8.438 16.828 9.906 1 90.06 151 ARG A O 1
ATOM 1169 N N . THR A 1 152 ? -8.578 17.484 12.078 1 89.12 152 THR A N 1
ATOM 1170 C CA . THR A 1 152 ? -8.867 18.859 11.719 1 89.12 152 THR A CA 1
ATOM 1171 C C . THR A 1 152 ? -7.715 19.469 10.914 1 89.12 152 THR A C 1
ATOM 1173 O O . THR A 1 152 ? -7.941 20.109 9.891 1 89.12 152 THR A O 1
ATOM 1176 N N . ALA A 1 153 ? -6.555 19.219 11.352 1 92.94 153 ALA A N 1
ATOM 1177 C CA . ALA A 1 153 ? -5.379 19.75 10.68 1 92.94 153 ALA A CA 1
ATOM 1178 C C . ALA A 1 153 ? -5.262 19.203 9.258 1 92.94 153 ALA A C 1
ATOM 1180 O O . ALA A 1 153 ? -5.09 19.953 8.305 1 92.94 153 ALA A O 1
ATOM 1181 N N . MET A 1 154 ? -5.426 17.891 9.055 1 91.5 154 MET A N 1
ATOM 1182 C CA . MET A 1 154 ? -5.305 17.234 7.758 1 91.5 154 MET A CA 1
ATOM 1183 C C . MET A 1 154 ? -6.336 17.781 6.773 1 91.5 154 MET A C 1
ATOM 1185 O O . MET A 1 154 ? -6.043 17.938 5.59 1 91.5 154 MET A O 1
ATOM 1189 N N . LEU A 1 155 ? -7.48 18.094 7.305 1 88.31 155 LEU A N 1
ATOM 1190 C CA . LEU A 1 155 ? -8.578 18.516 6.441 1 88.31 155 LEU A CA 1
ATOM 1191 C C . LEU A 1 155 ? -8.508 20 6.141 1 88.31 155 LEU A C 1
ATOM 1193 O O . LEU A 1 155 ? -8.914 20.438 5.059 1 88.31 155 LEU A O 1
ATOM 1197 N N . ALA A 1 156 ? -7.941 20.766 7.043 1 86.12 156 ALA A N 1
ATOM 1198 C CA . ALA A 1 156 ? -8.008 22.219 6.941 1 86.12 156 ALA A CA 1
ATOM 1199 C C . ALA A 1 156 ? -6.758 22.781 6.266 1 86.12 156 ALA A C 1
ATOM 1201 O O . ALA A 1 156 ? -6.781 23.875 5.719 1 86.12 156 ALA A O 1
ATOM 1202 N N . MET A 1 157 ? -5.66 22.094 6.254 1 91.25 157 MET A N 1
ATOM 1203 C CA . MET A 1 157 ? -4.41 22.578 5.68 1 91.25 157 MET A CA 1
ATOM 1204 C C . MET A 1 157 ? -4.523 22.719 4.164 1 91.25 157 MET A C 1
ATOM 1206 O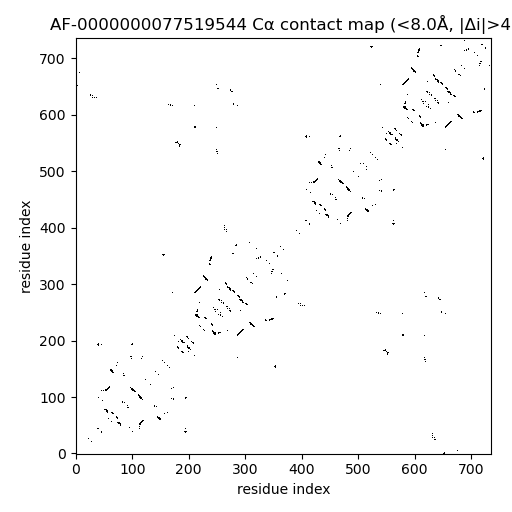 O . MET A 1 157 ? -4.941 21.781 3.479 1 91.25 157 MET A O 1
ATOM 1210 N N . ASN A 1 158 ? -4.133 23.859 3.68 1 88.25 158 ASN A N 1
ATOM 1211 C CA . ASN A 1 158 ? -4.172 24.094 2.24 1 88.25 158 ASN A CA 1
ATOM 1212 C C . ASN A 1 158 ? -2.875 23.656 1.565 1 88.25 158 ASN A C 1
ATOM 1214 O O . ASN A 1 158 ? -2.895 23.172 0.431 1 88.25 158 ASN A O 1
ATOM 1218 N N . ASP A 1 159 ? -1.834 23.844 2.27 1 91.81 159 ASP A N 1
ATOM 1219 C CA . ASP A 1 159 ? -0.526 23.5 1.722 1 91.81 159 ASP A CA 1
ATOM 1220 C C . ASP A 1 159 ? -0.323 21.984 1.701 1 91.81 159 ASP A C 1
ATOM 1222 O O . ASP A 1 159 ? -0.236 21.359 2.754 1 91.81 159 ASP A O 1
ATOM 1226 N N . GLU A 1 160 ? -0.129 21.438 0.539 1 90.81 160 GLU A N 1
ATOM 1227 C CA . GLU A 1 160 ? -0.007 19.984 0.369 1 90.81 160 GLU A CA 1
ATOM 1228 C C . GLU A 1 160 ? 1.255 19.453 1.044 1 90.81 160 GLU A C 1
ATOM 1230 O O . GLU A 1 160 ? 1.244 18.375 1.625 1 90.81 160 GLU A O 1
ATOM 1235 N N . ARG A 1 161 ? 2.297 20.172 0.941 1 91.25 161 ARG A N 1
ATOM 1236 C CA . ARG A 1 161 ? 3.547 19.734 1.559 1 91.25 161 ARG A CA 1
ATOM 1237 C C . ARG A 1 161 ? 3.391 19.594 3.068 1 91.25 161 ARG A C 1
ATOM 1239 O O . ARG A 1 161 ? 3.863 18.625 3.656 1 91.25 161 ARG A O 1
ATOM 1246 N N . GLN A 1 162 ? 2.697 20.547 3.682 1 93.81 162 GLN A N 1
ATOM 1247 C CA . GLN A 1 162 ? 2.436 20.5 5.117 1 93.81 162 GLN A CA 1
ATOM 1248 C C . GLN A 1 162 ? 1.584 19.297 5.48 1 93.81 162 GLN A C 1
ATOM 1250 O O . GLN A 1 162 ? 1.848 18.609 6.477 1 93.81 162 GLN A O 1
ATOM 1255 N N . ARG A 1 163 ? 0.631 19.062 4.664 1 94.44 163 ARG A N 1
ATOM 1256 C CA . ARG A 1 163 ? -0.262 17.938 4.914 1 94.44 163 ARG A CA 1
ATOM 1257 C C . ARG A 1 163 ? 0.493 16.609 4.836 1 94.44 163 ARG A C 1
ATOM 1259 O O . ARG A 1 163 ? 0.284 15.719 5.664 1 94.44 163 ARG A O 1
ATOM 1266 N N . LEU A 1 164 ? 1.377 16.5 3.84 1 95 164 LEU A N 1
ATOM 1267 C CA . LEU A 1 164 ? 2.172 15.281 3.664 1 95 164 LEU A CA 1
ATOM 1268 C C . LEU A 1 164 ? 3.111 15.078 4.848 1 95 164 LEU A C 1
ATOM 1270 O O . LEU A 1 164 ? 3.275 13.953 5.324 1 95 164 LEU A O 1
ATOM 1274 N N . LEU A 1 165 ? 3.686 16.141 5.301 1 96.25 165 LEU A N 1
ATOM 1275 C CA . LEU A 1 165 ? 4.578 16.062 6.449 1 96.25 165 LEU A CA 1
ATOM 1276 C C . LEU A 1 165 ? 3.826 15.617 7.695 1 96.25 165 LEU A C 1
ATOM 1278 O O . LEU A 1 165 ? 4.332 14.797 8.469 1 96.25 165 LEU A O 1
ATOM 1282 N N . LEU A 1 166 ? 2.676 16.172 7.867 1 96.75 166 LEU A N 1
ATOM 1283 C CA . LEU A 1 166 ? 1.855 15.805 9.016 1 96.75 166 LEU A CA 1
ATOM 1284 C C . LEU A 1 166 ? 1.483 14.328 8.953 1 96.75 166 LEU A C 1
ATOM 1286 O O . LEU A 1 166 ? 1.517 13.633 9.977 1 96.75 166 LEU A O 1
ATOM 1290 N N . ALA A 1 167 ? 1.146 13.867 7.793 1 96.69 167 ALA A N 1
ATOM 1291 C CA . ALA A 1 167 ? 0.831 12.453 7.613 1 96.69 167 ALA A CA 1
ATOM 1292 C C . ALA A 1 167 ? 2.025 11.57 7.977 1 96.69 167 ALA A C 1
ATOM 1294 O O . ALA A 1 167 ? 1.874 10.562 8.664 1 96.69 167 ALA A O 1
ATOM 1295 N N . LYS A 1 168 ? 3.139 11.953 7.492 1 97.69 168 LYS A N 1
ATOM 1296 C CA . LYS A 1 168 ? 4.363 11.227 7.82 1 97.69 168 LYS A CA 1
ATOM 1297 C C . LYS A 1 168 ? 4.613 11.219 9.328 1 97.69 168 LYS A C 1
ATOM 1299 O O . LYS A 1 168 ? 4.898 10.172 9.906 1 97.69 168 LYS A O 1
ATOM 1304 N N . PHE A 1 169 ? 4.469 12.43 9.938 1 97.88 169 PHE A N 1
ATOM 1305 C CA . PHE A 1 169 ? 4.688 12.625 11.367 1 97.88 169 PHE A CA 1
ATOM 1306 C C . PHE A 1 169 ? 3.828 11.664 12.18 1 97.88 169 PHE A C 1
ATOM 1308 O O . PHE A 1 169 ? 4.352 10.859 12.961 1 97.88 169 PHE A O 1
ATOM 1315 N N . GLN A 1 170 ? 2.6 11.641 11.906 1 96.75 170 GLN A N 1
ATOM 1316 C CA . GLN A 1 170 ? 1.658 10.797 12.633 1 96.75 170 GLN A CA 1
ATOM 1317 C C . GLN A 1 170 ? 1.942 9.32 12.391 1 96.75 170 GLN A C 1
ATOM 1319 O O . GLN A 1 170 ? 1.939 8.516 13.328 1 96.75 170 GLN A O 1
ATOM 1324 N N . SER A 1 171 ? 2.193 8.938 11.195 1 96.69 171 SER A N 1
ATOM 1325 C CA . SER A 1 171 ? 2.387 7.539 10.828 1 96.69 171 SER A CA 1
ATOM 1326 C C . SER A 1 171 ? 3.629 6.961 11.5 1 96.69 171 SER A C 1
ATOM 1328 O O . SER A 1 171 ? 3.578 5.879 12.086 1 96.69 171 SER A O 1
ATOM 1330 N N . LEU A 1 172 ? 4.723 7.676 11.406 1 97.12 172 LEU A N 1
ATOM 1331 C CA . LEU A 1 172 ? 5.973 7.195 11.984 1 97.12 172 LEU A CA 1
ATOM 1332 C C . LEU A 1 172 ? 5.875 7.129 13.508 1 97.12 172 LEU A C 1
ATOM 1334 O O . LEU A 1 172 ? 6.355 6.176 14.125 1 97.12 172 LEU A O 1
ATOM 1338 N N . SER A 1 173 ? 5.258 8.18 14.086 1 95.75 173 SER A N 1
ATOM 1339 C CA . SER A 1 173 ? 5.105 8.211 15.539 1 95.75 173 SER A CA 1
ATOM 1340 C C . SER A 1 173 ? 4.27 7.031 16.031 1 95.75 173 SER A C 1
ATOM 1342 O O . SER A 1 173 ? 4.648 6.359 17 1 95.75 173 SER A O 1
ATOM 1344 N N . ARG A 1 174 ? 3.215 6.828 15.352 1 94.62 174 ARG A N 1
ATOM 1345 C CA . ARG A 1 174 ? 2.324 5.742 15.75 1 94.62 174 ARG A CA 1
ATOM 1346 C C . ARG A 1 174 ? 2.996 4.383 15.555 1 94.62 174 ARG A C 1
ATOM 1348 O O . ARG A 1 174 ? 2.959 3.537 16.453 1 94.62 174 ARG A O 1
ATOM 1355 N N . TRP A 1 175 ? 3.607 4.156 14.422 1 96.31 175 TRP A N 1
ATOM 1356 C CA . TRP A 1 175 ? 4.258 2.883 14.133 1 96.31 175 TRP A CA 1
ATOM 1357 C C . TRP A 1 175 ? 5.344 2.578 15.156 1 96.31 175 TRP A C 1
ATOM 1359 O O . TRP A 1 175 ? 5.426 1.461 15.672 1 96.31 175 TRP A O 1
ATOM 1369 N N . SER A 1 176 ? 6.172 3.578 15.445 1 96.19 176 SER A N 1
ATOM 1370 C CA . SER A 1 176 ? 7.285 3.379 16.375 1 96.19 176 SER A CA 1
ATOM 1371 C C . SER A 1 176 ? 6.789 3.07 17.781 1 96.19 176 SER A C 1
ATOM 1373 O O . SER A 1 176 ? 7.469 2.383 18.547 1 96.19 176 SER A O 1
ATOM 1375 N N . SER A 1 177 ? 5.617 3.559 18.109 1 94.56 177 SER A N 1
ATOM 1376 C CA . SER A 1 177 ? 5.059 3.309 19.438 1 94.56 177 SER A CA 1
ATOM 1377 C C . SER A 1 177 ? 4.492 1.896 19.547 1 94.56 177 SER A C 1
ATOM 1379 O O . SER A 1 177 ? 4.328 1.367 20.641 1 94.56 177 SER A O 1
ATOM 1381 N N . ILE A 1 178 ? 4.219 1.31 18.453 1 95.44 178 ILE A N 1
ATOM 1382 C CA . ILE A 1 178 ? 3.584 -0.003 18.438 1 95.44 178 ILE A CA 1
ATOM 1383 C C . ILE A 1 178 ? 4.645 -1.089 18.281 1 95.44 178 ILE A C 1
ATOM 1385 O O . ILE A 1 178 ? 4.602 -2.121 18.953 1 95.44 178 ILE A O 1
ATOM 1389 N N . TYR A 1 179 ? 5.602 -0.896 17.391 1 96.88 179 TYR A N 1
ATOM 1390 C CA . TYR A 1 179 ? 6.566 -1.923 17.016 1 96.88 179 TYR A CA 1
ATOM 1391 C C . TYR A 1 179 ? 7.758 -1.922 17.969 1 96.88 179 TYR A C 1
ATOM 1393 O O . TYR A 1 179 ? 8.844 -1.454 17.625 1 96.88 179 TYR A O 1
ATOM 1401 N N . ARG A 1 180 ? 7.59 -2.586 19.047 1 97.31 180 ARG A N 1
ATOM 1402 C CA . ARG A 1 180 ? 8.617 -2.672 20.078 1 97.31 180 ARG A CA 1
ATOM 1403 C C . ARG A 1 180 ? 9.195 -4.078 20.156 1 97.31 180 ARG A C 1
ATOM 1405 O O . ARG A 1 180 ? 10.328 -4.266 20.609 1 97.31 180 ARG A O 1
ATOM 1412 N N . ARG A 1 181 ? 8.398 -4.977 19.75 1 98.44 181 ARG A N 1
ATOM 1413 C CA . ARG A 1 181 ? 8.773 -6.387 19.828 1 98.44 181 ARG A CA 1
ATOM 1414 C C . ARG A 1 181 ? 8.641 -7.062 18.469 1 98.44 181 ARG A C 1
ATOM 1416 O O . ARG A 1 181 ? 7.75 -6.727 17.672 1 98.44 181 ARG A O 1
ATOM 1423 N N . CYS A 1 182 ? 9.516 -8.016 18.25 1 98.44 182 CYS A N 1
ATOM 1424 C CA . CYS A 1 182 ? 9.508 -8.75 16.984 1 98.44 182 CYS A CA 1
ATOM 1425 C C . CYS A 1 182 ? 8.297 -9.664 16.906 1 98.44 182 CYS A C 1
ATOM 1427 O O . CYS A 1 182 ? 8.102 -10.539 17.75 1 98.44 182 CYS A O 1
ATOM 1429 N N . PRO A 1 183 ? 7.512 -9.57 15.867 1 97.88 183 PRO A N 1
ATOM 1430 C CA . PRO A 1 183 ? 6.32 -10.406 15.75 1 97.88 183 PRO A CA 1
ATOM 1431 C C . PRO A 1 183 ? 6.656 -11.875 15.516 1 97.88 183 PRO A C 1
ATOM 1433 O O . PRO A 1 183 ? 5.793 -12.75 15.68 1 97.88 183 PRO A O 1
ATOM 1436 N N . LYS A 1 184 ? 7.816 -12.141 15.117 1 97.19 184 LYS A N 1
ATOM 1437 C CA . LYS A 1 184 ? 8.219 -13.516 14.844 1 97.19 184 LYS A CA 1
ATOM 1438 C C . LYS A 1 184 ? 8.727 -14.203 16.109 1 97.19 184 LYS A C 1
ATOM 1440 O O . LYS A 1 184 ? 8.305 -15.32 16.422 1 97.19 184 LYS A O 1
ATOM 1445 N N . CYS A 1 185 ? 9.555 -13.547 16.906 1 97.62 185 CYS A N 1
ATOM 1446 C CA . CYS A 1 185 ? 10.219 -14.258 18 1 97.62 185 CYS A CA 1
ATOM 1447 C C . CYS A 1 185 ? 10.016 -13.539 19.328 1 97.62 185 CYS A C 1
ATOM 1449 O O . CYS A 1 185 ? 10.555 -13.961 20.359 1 97.62 185 CYS A O 1
ATOM 1451 N N . ALA A 1 186 ? 9.422 -12.367 19.359 1 96.94 186 ALA A N 1
ATOM 1452 C CA . ALA A 1 186 ? 9.008 -11.625 20.547 1 96.94 186 ALA A CA 1
ATOM 1453 C C . ALA A 1 186 ? 10.18 -10.844 21.125 1 96.94 186 ALA A C 1
ATOM 1455 O O . ALA A 1 186 ? 10.016 -10.094 22.094 1 96.94 186 ALA A O 1
ATOM 1456 N N . ALA A 1 187 ? 11.344 -10.938 20.531 1 98 187 ALA A N 1
ATOM 1457 C CA . ALA A 1 187 ? 12.5 -10.195 21.031 1 98 187 ALA A CA 1
ATOM 1458 C C . ALA A 1 187 ? 12.336 -8.695 20.797 1 98 187 ALA A C 1
ATOM 1460 O O . ALA A 1 187 ? 11.445 -8.273 20.047 1 98 187 ALA A O 1
ATOM 1461 N N . ALA A 1 188 ? 13.188 -7.988 21.484 1 98 188 ALA A N 1
ATOM 1462 C CA . ALA A 1 188 ? 13.148 -6.531 21.359 1 98 188 ALA A CA 1
ATOM 1463 C C . ALA A 1 188 ? 13.555 -6.09 19.953 1 98 188 ALA A C 1
ATOM 1465 O O . ALA A 1 188 ? 14.422 -6.707 19.328 1 98 188 ALA A O 1
ATOM 1466 N N . LEU A 1 189 ? 12.906 -5.023 19.453 1 98.19 189 LEU A N 1
ATOM 1467 C CA . LEU A 1 189 ? 13.305 -4.387 18.203 1 98.19 189 LEU A CA 1
ATOM 1468 C C . LEU A 1 189 ? 14.188 -3.17 18.469 1 98.19 189 LEU A C 1
ATOM 1470 O O . LEU A 1 189 ? 13.898 -2.373 19.375 1 98.19 189 LEU A O 1
ATOM 1474 N N . LYS A 1 190 ? 15.289 -3.092 17.781 1 98.06 190 LYS A N 1
ATOM 1475 C CA . LYS A 1 190 ? 16.094 -1.873 17.797 1 98.06 190 LYS A CA 1
ATOM 1476 C C . LYS A 1 190 ? 15.57 -0.87 16.766 1 98.06 190 LYS A C 1
ATOM 1478 O O . LYS A 1 190 ? 15.781 -1.044 15.562 1 98.06 190 LYS A O 1
ATOM 1483 N N . MET A 1 191 ? 14.969 0.155 17.266 1 97.75 191 MET A N 1
ATOM 1484 C CA . MET A 1 191 ? 14.344 1.174 16.422 1 97.75 191 MET A CA 1
ATOM 1485 C C . MET A 1 191 ? 15.383 2.145 15.875 1 97.75 191 MET A C 1
ATOM 1487 O O . MET A 1 191 ? 16.234 2.637 16.625 1 97.75 191 MET A O 1
ATOM 1491 N N . ARG A 1 192 ? 15.336 2.408 14.602 1 97.81 192 ARG A N 1
ATOM 1492 C CA . ARG A 1 192 ? 16.188 3.447 14.023 1 97.81 192 ARG A CA 1
ATOM 1493 C C . ARG A 1 192 ? 15.852 4.816 14.617 1 97.81 192 ARG A C 1
ATOM 1495 O O . ARG A 1 192 ? 14.688 5.102 14.914 1 97.81 192 ARG A O 1
ATOM 1502 N N . VAL A 1 193 ? 16.844 5.66 14.609 1 97.38 193 VAL A N 1
ATOM 1503 C CA . VAL A 1 193 ? 16.656 7.02 15.109 1 97.38 193 VAL A CA 1
ATOM 1504 C C . VAL A 1 193 ? 15.617 7.742 14.25 1 97.38 193 VAL A C 1
ATOM 1506 O O . VAL A 1 193 ? 14.797 8.508 14.766 1 97.38 193 VAL A O 1
ATOM 1509 N N . SER A 1 194 ? 15.617 7.492 12.969 1 97.62 194 SER A N 1
ATOM 1510 C CA . SER A 1 194 ? 14.711 8.133 12.023 1 97.62 194 SER A CA 1
ATOM 1511 C C . SER A 1 194 ? 13.297 7.559 12.133 1 97.62 194 SER A C 1
ATOM 1513 O O . SER A 1 194 ? 12.352 8.117 11.586 1 97.62 194 SER A O 1
ATOM 1515 N N . LYS A 1 195 ? 13.141 6.379 12.805 1 97.94 195 LYS A N 1
ATOM 1516 C CA . LYS A 1 195 ? 11.906 5.617 12.945 1 97.94 195 LYS A CA 1
ATOM 1517 C C . LYS A 1 195 ? 11.469 5.023 11.602 1 97.94 195 LYS A C 1
ATOM 1519 O O . LYS A 1 195 ? 10.297 4.691 11.422 1 97.94 195 LYS A O 1
ATOM 1524 N N . SER A 1 196 ? 12.406 4.926 10.688 1 96.06 196 SER A N 1
ATOM 1525 C CA . SER A 1 196 ? 12.102 4.398 9.359 1 96.06 196 SER A CA 1
ATOM 1526 C C . SER A 1 196 ? 12.203 2.879 9.328 1 96.06 196 SER A C 1
ATOM 1528 O O . SER A 1 196 ? 11.977 2.256 8.289 1 96.06 196 SER A O 1
ATOM 1530 N N . GLY A 1 197 ? 12.531 2.258 10.414 1 97.12 197 GLY A N 1
ATOM 1531 C CA . GLY A 1 197 ? 12.656 0.813 10.516 1 97.12 197 GLY A CA 1
ATOM 1532 C C . GLY A 1 197 ? 13.086 0.344 11.891 1 97.12 197 GLY A C 1
ATOM 1533 O O . GLY A 1 197 ? 13.508 1.15 12.727 1 97.12 197 GLY A O 1
ATOM 1534 N N . ALA A 1 198 ? 12.938 -0.866 12.133 1 98.19 198 ALA A N 1
ATOM 1535 C CA . ALA A 1 198 ? 13.336 -1.502 13.383 1 98.19 198 ALA A CA 1
ATOM 1536 C C . ALA A 1 198 ? 13.859 -2.914 13.133 1 98.19 198 ALA A C 1
ATOM 1538 O O . ALA A 1 198 ? 13.289 -3.668 12.352 1 98.19 198 ALA A O 1
ATOM 1539 N N . GLU A 1 199 ? 14.938 -3.227 13.734 1 98.25 199 GLU A N 1
ATOM 1540 C CA . GLU A 1 199 ? 15.578 -4.523 13.531 1 98.25 199 GLU A CA 1
ATOM 1541 C C . GLU A 1 199 ? 15.516 -5.375 14.797 1 98.25 199 GLU A C 1
ATOM 1543 O O . GLU A 1 199 ? 15.781 -4.887 15.891 1 98.25 199 GLU A O 1
ATOM 1548 N N . CYS A 1 200 ? 15.133 -6.602 14.609 1 98.44 200 CYS A N 1
ATOM 1549 C CA . CYS A 1 200 ? 15.109 -7.523 15.742 1 98.44 200 CYS A CA 1
ATOM 1550 C C . CYS A 1 200 ? 16.516 -7.848 16.203 1 98.44 200 CYS A C 1
ATOM 1552 O O . CYS A 1 200 ? 17.375 -8.195 15.398 1 98.44 200 CYS A O 1
ATOM 1554 N N . VAL A 1 201 ? 16.766 -7.863 17.438 1 97.88 201 VAL A N 1
ATOM 1555 C CA . VAL A 1 201 ? 18.094 -8.062 18 1 97.88 201 VAL A CA 1
ATOM 1556 C C . VAL A 1 201 ? 18.438 -9.555 18 1 97.88 201 VAL A C 1
ATOM 1558 O O . VAL A 1 201 ? 19.609 -9.93 18.156 1 97.88 201 VAL A O 1
ATOM 1561 N N . THR A 1 202 ? 17.453 -10.383 17.766 1 97.5 202 THR A N 1
ATOM 1562 C CA . THR A 1 202 ? 17.641 -11.828 17.844 1 97.5 202 THR A CA 1
ATOM 1563 C C . THR A 1 202 ? 17.656 -12.445 16.453 1 97.5 202 THR A C 1
ATOM 1565 O O . THR A 1 202 ? 18.688 -12.969 16 1 97.5 202 THR A O 1
ATOM 1568 N N . CYS A 1 203 ? 16.609 -12.32 15.695 1 97 203 CYS A N 1
ATOM 1569 C CA . CYS A 1 203 ? 16.516 -13.008 14.414 1 97 203 CYS A CA 1
ATOM 1570 C C . CYS A 1 203 ? 16.984 -12.109 13.273 1 97 203 CYS A C 1
ATOM 1572 O O . CYS A 1 203 ? 17.047 -12.539 12.125 1 97 203 CYS A O 1
ATOM 1574 N N . GLN A 1 204 ? 17.172 -10.828 13.492 1 96.56 204 GLN A N 1
ATOM 1575 C CA . GLN A 1 204 ? 17.797 -9.867 12.602 1 96.56 204 GLN A CA 1
ATOM 1576 C C . GLN A 1 204 ? 16.844 -9.438 11.492 1 96.56 204 GLN A C 1
ATOM 1578 O O . GLN A 1 204 ? 17.25 -8.781 10.531 1 96.56 204 GLN A O 1
ATOM 1583 N N . ARG A 1 205 ? 15.641 -9.891 11.641 1 96.19 205 ARG A N 1
ATOM 1584 C CA . ARG A 1 205 ? 14.648 -9.383 10.688 1 96.19 205 ARG A CA 1
ATOM 1585 C C . ARG A 1 205 ? 14.422 -7.891 10.883 1 96.19 205 ARG A C 1
ATOM 1587 O O . ARG A 1 205 ? 14.375 -7.406 12.016 1 96.19 205 ARG A O 1
ATOM 1594 N N . VAL A 1 206 ? 14.25 -7.188 9.773 1 96.56 206 VAL A N 1
ATOM 1595 C CA . VAL A 1 206 ? 13.984 -5.75 9.805 1 96.56 206 VAL A CA 1
ATOM 1596 C C . VAL A 1 206 ? 12.516 -5.488 9.461 1 96.56 206 VAL A C 1
ATOM 1598 O O . VAL A 1 206 ? 11.977 -6.082 8.531 1 96.56 206 VAL A O 1
ATOM 1601 N N . TYR A 1 207 ? 11.883 -4.703 10.227 1 96.75 207 TYR A N 1
ATOM 1602 C CA . TYR A 1 207 ? 10.508 -4.281 10.008 1 96.75 207 TYR A CA 1
ATOM 1603 C C . TYR A 1 207 ? 10.438 -2.805 9.641 1 96.75 207 TYR A C 1
ATOM 1605 O O . TYR A 1 207 ? 11.227 -1.998 10.148 1 96.75 207 TYR A O 1
ATOM 1613 N N . TYR A 1 208 ? 9.562 -2.439 8.805 1 96.25 208 TYR A N 1
ATOM 1614 C CA . TYR A 1 208 ? 9.398 -1.078 8.312 1 96.25 208 TYR A CA 1
ATOM 1615 C C . TYR A 1 208 ? 7.992 -0.562 8.609 1 96.25 208 TYR A C 1
ATOM 1617 O O . TYR A 1 208 ? 7.07 -1.35 8.828 1 96.25 208 TYR A O 1
ATOM 1625 N N . PRO A 1 209 ? 7.863 0.797 8.625 1 96.38 209 PRO A N 1
ATOM 1626 C CA . PRO A 1 209 ? 6.523 1.347 8.844 1 96.38 209 PRO A CA 1
ATOM 1627 C C . PRO A 1 209 ? 5.488 0.784 7.871 1 96.38 209 PRO A C 1
ATOM 1629 O O . PRO A 1 209 ? 5.746 0.705 6.668 1 96.38 209 PRO A O 1
ATOM 1632 N N . THR A 1 210 ? 4.379 0.429 8.445 1 93.75 210 THR A N 1
ATOM 1633 C CA . THR A 1 210 ? 3.32 -0.161 7.633 1 93.75 210 THR A CA 1
ATOM 1634 C C . THR A 1 210 ? 2.568 0.917 6.859 1 93.75 210 THR A C 1
ATOM 1636 O O . THR A 1 210 ? 2.291 1.993 7.395 1 93.75 210 THR A O 1
ATOM 1639 N N . LEU A 1 211 ? 2.369 0.749 5.645 1 96.56 211 LEU A N 1
ATOM 1640 C CA . LEU A 1 211 ? 1.577 1.581 4.746 1 96.56 211 LEU A CA 1
ATOM 1641 C C . LEU A 1 211 ? 0.673 0.725 3.865 1 96.56 211 LEU A C 1
ATOM 1643 O O . LEU A 1 211 ? 1.151 0.039 2.959 1 96.56 211 LEU A O 1
ATOM 1647 N N . SER A 1 212 ? -0.617 0.776 4.102 1 97 212 SER A N 1
ATOM 1648 C CA . SER A 1 212 ? -1.547 -0.131 3.438 1 97 212 SER A CA 1
ATOM 1649 C C . SER A 1 212 ? -2.201 0.535 2.232 1 97 212 SER A C 1
ATOM 1651 O O . SER A 1 212 ? -2.766 1.625 2.348 1 97 212 SER A O 1
ATOM 1653 N N . PRO A 1 213 ? -2.109 -0.088 1.091 1 97.88 213 PRO A N 1
ATOM 1654 C CA . PRO A 1 213 ? -2.816 0.471 -0.063 1 97.88 213 PRO A CA 1
ATOM 1655 C C . PRO A 1 213 ? -4.336 0.386 0.077 1 97.88 213 PRO A C 1
ATOM 1657 O O . PRO A 1 213 ? -4.855 -0.598 0.61 1 97.88 213 PRO A O 1
ATOM 1660 N N . VAL A 1 214 ? -5 1.41 -0.33 1 98 214 VAL A N 1
ATOM 1661 C CA . VAL A 1 214 ? -6.453 1.525 -0.298 1 98 214 VAL A CA 1
ATOM 1662 C C . VAL A 1 214 ? -6.965 1.987 -1.66 1 98 214 VAL A C 1
ATOM 1664 O O . VAL A 1 214 ? -6.414 2.918 -2.254 1 98 214 VAL A O 1
ATOM 1667 N N . ALA A 1 215 ? -7.922 1.296 -2.197 1 98.44 215 ALA A N 1
ATOM 1668 C CA . ALA A 1 215 ? -8.633 1.818 -3.361 1 98.44 215 ALA A CA 1
ATOM 1669 C C . ALA A 1 215 ? -9.789 2.721 -2.938 1 98.44 215 ALA A C 1
ATOM 1671 O O . ALA A 1 215 ? -10.664 2.305 -2.172 1 98.44 215 ALA A O 1
ATOM 1672 N N . ILE A 1 216 ? -9.766 3.91 -3.303 1 98.69 216 ILE A N 1
ATOM 1673 C CA . ILE A 1 216 ? -10.852 4.855 -3.08 1 98.69 216 ILE A CA 1
ATOM 1674 C C . ILE A 1 216 ? -11.508 5.211 -4.41 1 98.69 216 ILE A C 1
ATOM 1676 O O . ILE A 1 216 ? -10.828 5.637 -5.352 1 98.69 216 ILE A O 1
ATOM 1680 N N . THR A 1 217 ? -12.836 4.984 -4.574 1 98.81 217 THR A N 1
ATOM 1681 C CA . THR A 1 217 ? -13.422 4.855 -5.902 1 98.81 217 THR A CA 1
ATOM 1682 C C . THR A 1 217 ? -14.734 5.633 -5.988 1 98.81 217 THR A C 1
ATOM 1684 O O . THR A 1 217 ? -15.625 5.457 -5.152 1 98.81 217 THR A O 1
ATOM 1687 N N . ILE A 1 218 ? -14.82 6.492 -6.918 1 98.88 218 ILE A N 1
ATOM 1688 C CA . ILE A 1 218 ? -16.109 7.059 -7.27 1 98.88 218 ILE A CA 1
ATOM 1689 C C . ILE A 1 218 ? -16.812 6.148 -8.281 1 98.88 218 ILE A C 1
ATOM 1691 O O . ILE A 1 218 ? -16.234 5.762 -9.289 1 98.88 218 ILE A O 1
ATOM 1695 N N . VAL A 1 219 ? -18 5.742 -8.016 1 98.81 219 VAL A N 1
ATOM 1696 C CA . VAL A 1 219 ? -18.797 4.91 -8.906 1 98.81 219 VAL A CA 1
ATOM 1697 C C . VAL A 1 219 ? -19.766 5.781 -9.719 1 98.81 219 VAL A C 1
ATOM 1699 O O . VAL A 1 219 ? -20.531 6.559 -9.148 1 98.81 219 VAL A O 1
ATOM 1702 N N . THR A 1 220 ? -19.688 5.695 -10.961 1 98.75 220 THR A N 1
ATOM 1703 C CA . THR A 1 220 ? -20.531 6.477 -11.852 1 98.75 220 THR A CA 1
ATOM 1704 C C . THR A 1 220 ? -21.422 5.566 -12.703 1 98.75 220 THR A C 1
ATOM 1706 O O . THR A 1 220 ? -21.125 4.375 -12.852 1 98.75 220 THR A O 1
ATOM 1709 N N . ASP A 1 221 ? -22.453 6.109 -13.203 1 98.25 221 ASP A N 1
ATOM 1710 C CA . ASP A 1 221 ? -23.281 5.328 -14.117 1 98.25 221 ASP A CA 1
ATOM 1711 C C . ASP A 1 221 ? -22.75 5.387 -15.539 1 98.25 221 ASP A C 1
ATOM 1713 O O . ASP A 1 221 ? -21.734 6.035 -15.805 1 98.25 221 ASP A O 1
ATOM 1717 N N . GLU A 1 222 ? -23.344 4.738 -16.438 1 96.88 222 GLU A N 1
ATOM 1718 C CA . GLU A 1 222 ? -22.859 4.609 -17.812 1 96.88 222 GLU A CA 1
ATOM 1719 C C . GLU A 1 222 ? -22.891 5.953 -18.531 1 96.88 222 GLU A C 1
ATOM 1721 O O . GLU A 1 222 ? -22.031 6.227 -19.375 1 96.88 222 GLU A O 1
ATOM 1726 N N . SER A 1 223 ? -23.859 6.789 -18.219 1 97.19 223 SER A N 1
ATOM 1727 C CA . SER A 1 223 ? -23.984 8.102 -18.844 1 97.19 223 SER A CA 1
ATOM 1728 C C . SER A 1 223 ? -22.984 9.094 -18.25 1 97.19 223 SER A C 1
ATOM 1730 O O . SER A 1 223 ? -22.766 10.172 -18.797 1 97.19 223 SER A O 1
ATOM 1732 N N . ASN A 1 224 ? -22.438 8.703 -17.125 1 98.06 224 ASN A N 1
ATOM 1733 C CA . ASN A 1 224 ? -21.516 9.555 -16.375 1 98.06 224 ASN A CA 1
ATOM 1734 C C . ASN A 1 224 ? -22.188 10.836 -15.906 1 98.06 224 ASN A C 1
ATOM 1736 O O . ASN A 1 224 ? -21.562 11.898 -15.859 1 98.06 224 ASN A O 1
ATOM 1740 N N . GLU A 1 225 ? -23.438 10.805 -15.672 1 97.94 225 GLU A N 1
ATOM 1741 C CA . GLU A 1 225 ? -24.188 11.977 -15.211 1 97.94 225 GLU A CA 1
ATOM 1742 C C . GLU A 1 225 ? -24.578 11.836 -13.75 1 97.94 225 GLU A C 1
ATOM 1744 O O . GLU A 1 225 ? -25.047 12.797 -13.125 1 97.94 225 GLU A O 1
ATOM 1749 N N . ASN A 1 226 ? -24.469 10.633 -13.258 1 98.44 226 ASN A N 1
ATOM 1750 C CA . ASN A 1 226 ? -24.734 10.336 -11.859 1 98.44 226 ASN A CA 1
ATOM 1751 C C . ASN A 1 226 ? -23.578 9.594 -11.203 1 98.44 226 ASN A C 1
ATOM 1753 O O . ASN A 1 226 ? -22.859 8.852 -11.867 1 98.44 226 ASN A O 1
ATOM 1757 N N . CYS A 1 227 ? -23.406 9.82 -9.969 1 98.62 227 CYS A N 1
ATOM 1758 C CA . CYS A 1 227 ? -22.422 9.047 -9.219 1 98.62 227 CYS A CA 1
ATOM 1759 C C . CYS A 1 227 ? -23.016 8.531 -7.91 1 98.62 227 CYS A C 1
ATOM 1761 O O . CYS A 1 227 ? -24 9.078 -7.422 1 98.62 227 CYS A O 1
ATOM 1763 N N . LEU A 1 228 ? -22.5 7.438 -7.469 1 98.56 228 LEU A N 1
ATOM 1764 C CA . LEU A 1 228 ? -22.906 6.832 -6.203 1 98.56 228 LEU A CA 1
ATOM 1765 C C . LEU A 1 228 ? -22.016 7.32 -5.062 1 98.56 228 LEU A C 1
ATOM 1767 O O . LEU A 1 228 ? -20.797 7.195 -5.121 1 98.56 228 LEU A O 1
ATOM 1771 N N . LEU A 1 229 ? -22.562 7.973 -4.031 1 98.19 229 LEU A N 1
ATOM 1772 C CA . LEU A 1 229 ? -21.844 8.398 -2.83 1 98.19 229 LEU A CA 1
ATOM 1773 C C . LEU A 1 229 ? -22.375 7.68 -1.596 1 98.19 229 LEU A C 1
ATOM 1775 O O . LEU A 1 229 ? -23.516 7.199 -1.597 1 98.19 229 LEU A O 1
ATOM 1779 N N . VAL A 1 230 ? -21.516 7.602 -0.649 1 97 230 VAL A N 1
ATOM 1780 C CA . VAL A 1 230 ? -21.875 6.797 0.515 1 97 230 VAL A CA 1
ATOM 1781 C C . VAL A 1 230 ? -21.656 7.609 1.791 1 97 230 VAL A C 1
ATOM 1783 O O . VAL A 1 230 ? -20.938 8.617 1.779 1 97 230 VAL A O 1
ATOM 1786 N N . ARG A 1 231 ? -22.312 7.203 2.861 1 93.75 231 ARG A N 1
ATOM 1787 C CA . ARG A 1 231 ? -22.078 7.691 4.215 1 93.75 231 ARG A CA 1
ATOM 1788 C C . ARG A 1 231 ? -21.688 6.547 5.152 1 93.75 231 ARG A C 1
ATOM 1790 O O . ARG A 1 231 ? -22.422 5.551 5.25 1 93.75 231 ARG A O 1
ATOM 1797 N N . HIS A 1 232 ? -20.578 6.703 5.727 1 88.62 232 HIS A N 1
ATOM 1798 C CA . HIS A 1 232 ? -20.156 5.699 6.699 1 88.62 232 HIS A CA 1
ATOM 1799 C C . HIS A 1 232 ? -20.906 5.859 8.016 1 88.62 232 HIS A C 1
ATOM 1801 O O . HIS A 1 232 ? -21.375 6.953 8.336 1 88.62 232 HIS A O 1
ATOM 1807 N N . ARG A 1 233 ? -20.875 4.809 8.75 1 84.06 233 ARG A N 1
ATOM 1808 C CA . ARG A 1 233 ? -21.438 4.891 10.102 1 84.06 233 ARG A CA 1
ATOM 1809 C C . ARG A 1 233 ? -20.594 5.793 10.992 1 84.06 233 ARG A C 1
ATOM 1811 O O . ARG A 1 233 ? -19.359 5.719 10.961 1 84.06 233 ARG A O 1
ATOM 1818 N N . GLY A 1 234 ? -21.188 6.723 11.602 1 76.81 234 GLY A N 1
ATOM 1819 C CA . GLY A 1 234 ? -20.484 7.594 12.523 1 76.81 234 GLY A CA 1
ATOM 1820 C C . GLY A 1 234 ? -19.922 8.836 11.859 1 76.81 234 GLY A C 1
ATOM 1821 O O . GLY A 1 234 ? -19.344 9.695 12.523 1 76.81 234 GLY A O 1
ATOM 1822 N N . SER A 1 235 ? -20.094 8.906 10.57 1 80.44 235 SER A N 1
ATOM 1823 C CA . SER A 1 235 ? -19.609 10.094 9.875 1 80.44 235 SER A CA 1
ATOM 1824 C C . SER A 1 235 ? -20.469 11.312 10.219 1 80.44 235 SER A C 1
ATOM 1826 O O . SER A 1 235 ? -21.547 11.18 10.781 1 80.44 235 SER A O 1
ATOM 1828 N N . ALA A 1 236 ? -19.875 12.477 9.969 1 80.81 236 ALA A N 1
ATOM 1829 C CA . ALA A 1 236 ? -20.594 13.719 10.195 1 80.81 236 ALA A CA 1
ATOM 1830 C C . ALA A 1 236 ? -21.875 13.766 9.359 1 80.81 236 ALA A C 1
ATOM 1832 O O . ALA A 1 236 ? -21.891 13.32 8.203 1 80.81 236 ALA A O 1
ATOM 1833 N N . ASN A 1 237 ? -22.844 14.297 9.938 1 82.81 237 ASN A N 1
ATOM 1834 C CA . ASN A 1 237 ? -24.141 14.359 9.273 1 82.81 237 ASN A CA 1
ATOM 1835 C C . ASN A 1 237 ? -24.047 15.125 7.949 1 82.81 237 ASN A C 1
ATOM 1837 O O . ASN A 1 237 ? -23.406 16.172 7.867 1 82.81 237 ASN A O 1
ATOM 1841 N N . GLY A 1 238 ? -24.609 14.555 6.949 1 87.44 238 GLY A N 1
ATOM 1842 C CA . GLY A 1 238 ? -24.781 15.242 5.68 1 87.44 238 GLY A CA 1
ATOM 1843 C C . GLY A 1 238 ? -23.547 15.188 4.797 1 87.44 238 GLY A C 1
ATOM 1844 O O . GLY A 1 238 ? -23.516 15.797 3.727 1 87.44 238 GLY A O 1
ATOM 1845 N N . VAL A 1 239 ? -22.547 14.555 5.254 1 91.88 239 VAL A N 1
ATOM 1846 C CA . VAL A 1 239 ? -21.328 14.453 4.453 1 91.88 239 VAL A CA 1
ATOM 1847 C C . VAL A 1 239 ? -21.297 13.102 3.74 1 91.88 239 VAL A C 1
ATOM 1849 O O . VAL A 1 239 ? -21.328 12.047 4.383 1 91.88 239 VAL A O 1
ATOM 1852 N N . PHE A 1 240 ? -21.312 13.164 2.451 1 96.06 240 PHE A N 1
ATOM 1853 C CA . PHE A 1 240 ? -21.188 11.961 1.637 1 96.06 240 PHE A CA 1
ATOM 1854 C C . PHE A 1 240 ? -19.797 11.852 1.027 1 96.06 240 PHE A C 1
ATOM 1856 O O . PHE A 1 240 ? -19.172 12.859 0.699 1 96.06 240 PHE A O 1
ATOM 1863 N N . THR A 1 241 ? -19.328 10.695 0.932 1 97.12 241 THR A N 1
ATOM 1864 C CA . THR A 1 241 ? -18.016 10.414 0.374 1 97.12 241 THR A CA 1
ATOM 1865 C C . THR A 1 241 ? -18.078 9.273 -0.639 1 97.12 241 THR A C 1
ATOM 1867 O O . THR A 1 241 ? -19.156 8.953 -1.145 1 97.12 241 THR A O 1
ATOM 1870 N N . VAL A 1 242 ? -16.938 8.75 -1.056 1 98.12 242 VAL A N 1
ATOM 1871 C CA . VAL A 1 242 ? -16.859 7.691 -2.055 1 98.12 242 VAL A CA 1
ATOM 1872 C C . VAL A 1 242 ? -16.484 6.371 -1.383 1 98.12 242 VAL A C 1
ATOM 1874 O O . VAL A 1 242 ? -16.141 6.348 -0.198 1 98.12 242 VAL A O 1
ATOM 1877 N N . VAL A 1 243 ? -16.625 5.289 -2.133 1 97.81 243 VAL A N 1
ATOM 1878 C CA . VAL A 1 243 ? -16.344 3.955 -1.617 1 97.81 243 VAL A CA 1
ATOM 1879 C C . VAL A 1 243 ? -14.828 3.762 -1.483 1 97.81 243 VAL A C 1
ATOM 1881 O O . VAL A 1 243 ? -14.062 4.152 -2.369 1 97.81 243 VAL A O 1
ATOM 1884 N N . ALA A 1 244 ? -14.414 3.244 -0.37 1 96.75 244 ALA A N 1
ATOM 1885 C CA . ALA A 1 244 ? -12.992 2.975 -0.161 1 96.75 244 ALA A CA 1
ATOM 1886 C C . ALA A 1 244 ? -12.789 1.692 0.641 1 96.75 244 ALA A C 1
ATOM 1888 O O . ALA A 1 244 ? -13.641 1.316 1.449 1 96.75 244 ALA A O 1
ATOM 1889 N N . GLY A 1 245 ? -11.641 1.07 0.398 1 96.5 245 GLY A N 1
ATOM 1890 C CA . GLY A 1 245 ? -11.305 -0.119 1.164 1 96.5 245 GLY A CA 1
ATOM 1891 C C . GLY A 1 245 ? -9.867 -0.561 0.972 1 96.5 245 GLY A C 1
ATOM 1892 O O . GLY A 1 245 ? -9.242 -0.251 -0.047 1 96.5 245 GLY A O 1
ATOM 1893 N N . PHE A 1 246 ? -9.422 -1.337 1.896 1 97 246 PHE A N 1
ATOM 1894 C CA . PHE A 1 246 ? -8.039 -1.815 1.885 1 97 246 PHE A CA 1
ATOM 1895 C C . PHE A 1 246 ? -7.855 -2.902 0.833 1 97 246 PHE A C 1
ATOM 1897 O O .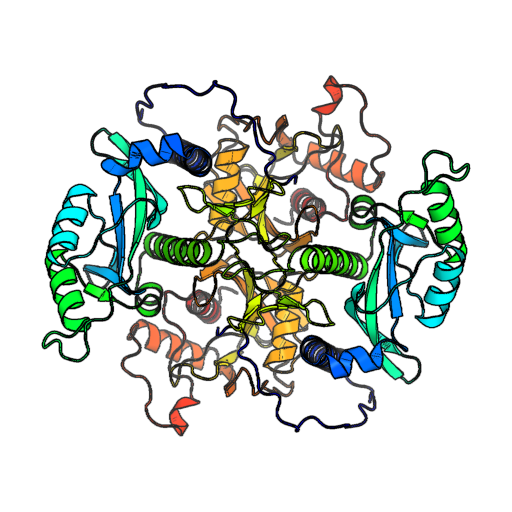 PHE A 1 246 ? -8.727 -3.76 0.657 1 97 246 PHE A O 1
ATOM 1904 N N . ALA A 1 247 ? -6.723 -2.789 0.207 1 97.44 247 ALA A N 1
ATOM 1905 C CA . ALA A 1 247 ? -6.363 -3.852 -0.729 1 97.44 247 ALA A CA 1
ATOM 1906 C C . ALA A 1 247 ? -5.902 -5.102 0.012 1 97.44 247 ALA A C 1
ATOM 1908 O O . ALA A 1 247 ? -5.199 -5.008 1.022 1 97.44 247 ALA A O 1
ATOM 1909 N N . HIS A 1 248 ? -6.355 -6.234 -0.516 1 95.19 248 HIS A N 1
ATOM 1910 C CA . HIS A 1 248 ? -5.895 -7.52 -0.003 1 95.19 248 HIS A CA 1
ATOM 1911 C C . HIS A 1 248 ? -4.688 -8.023 -0.788 1 95.19 248 HIS A C 1
ATOM 1913 O O . HIS A 1 248 ? -4.516 -7.684 -1.96 1 95.19 248 HIS A O 1
ATOM 1919 N N . THR A 1 249 ? -3.98 -8.836 -0.111 1 93.69 249 THR A N 1
ATOM 1920 C CA . THR A 1 249 ? -2.881 -9.492 -0.806 1 93.69 249 THR A CA 1
ATOM 1921 C C . THR A 1 249 ? -3.398 -10.312 -1.985 1 93.69 249 THR A C 1
ATOM 1923 O O . THR A 1 249 ? -4.438 -10.969 -1.885 1 93.69 249 THR A O 1
ATOM 1926 N N . GLY A 1 250 ? -2.703 -10.125 -3.082 1 93.44 250 GLY A N 1
ATOM 1927 C CA . GLY A 1 250 ? -3.025 -10.945 -4.238 1 93.44 250 GLY A CA 1
ATOM 1928 C C . GLY A 1 250 ? -4.051 -10.305 -5.156 1 93.44 250 G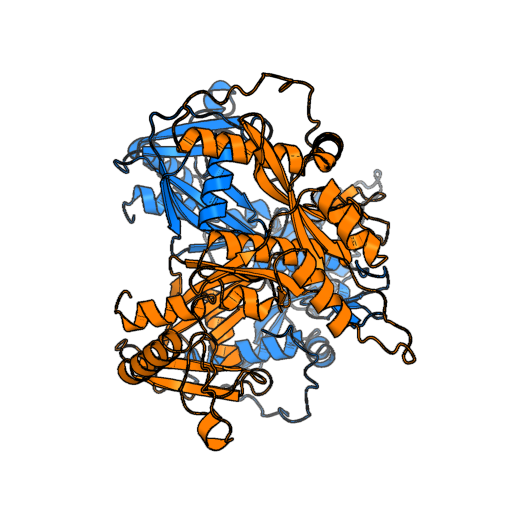LY A C 1
ATOM 1929 O O . GLY A 1 250 ? -4.5 -10.93 -6.121 1 93.44 250 GLY A O 1
ATOM 1930 N N . GLU A 1 251 ? -4.48 -9.18 -4.898 1 95.25 251 GLU A N 1
ATOM 1931 C CA . GLU A 1 251 ? -5.391 -8.523 -5.832 1 95.25 251 GLU A CA 1
ATOM 1932 C C . GLU A 1 251 ? -4.809 -7.203 -6.34 1 95.25 251 GLU A C 1
ATOM 1934 O O . GLU A 1 251 ? -4.016 -6.562 -5.648 1 95.25 251 GLU A O 1
ATOM 1939 N N . SER A 1 252 ? -5.137 -6.844 -7.555 1 96.25 252 SER A N 1
ATOM 1940 C CA . SER A 1 252 ? -4.812 -5.52 -8.078 1 96.25 252 SER A CA 1
ATOM 1941 C C . SER A 1 252 ? -5.684 -4.445 -7.434 1 96.25 252 SER A C 1
ATOM 1943 O O . SER A 1 252 ? -6.652 -4.754 -6.738 1 96.25 252 SER A O 1
ATOM 1945 N N . LEU A 1 253 ? -5.324 -3.238 -7.59 1 97.94 253 LEU A N 1
ATOM 1946 C CA . LEU A 1 253 ? -6.125 -2.162 -7.02 1 97.94 253 LEU A CA 1
ATOM 1947 C C . LEU A 1 253 ? -7.488 -2.084 -7.691 1 97.94 253 LEU A C 1
ATOM 1949 O O . LEU A 1 253 ? -8.484 -1.742 -7.047 1 97.94 253 LEU A O 1
ATOM 1953 N N . ALA A 1 254 ? -7.547 -2.387 -8.984 1 97 254 ALA A N 1
ATOM 1954 C CA . ALA A 1 254 ? -8.828 -2.428 -9.68 1 97 254 ALA A CA 1
ATOM 1955 C C . ALA A 1 254 ? -9.727 -3.523 -9.109 1 97 254 ALA A C 1
ATOM 1957 O O . ALA A 1 254 ? -10.93 -3.312 -8.914 1 97 254 ALA A O 1
ATOM 1958 N N . GLU A 1 255 ? -9.148 -4.676 -8.859 1 96.44 255 GLU A N 1
ATOM 1959 C CA . GLU A 1 255 ? -9.906 -5.758 -8.234 1 96.44 255 GLU A CA 1
ATOM 1960 C C . GLU A 1 255 ? -10.359 -5.379 -6.828 1 96.44 255 GLU A C 1
ATOM 1962 O O . GLU A 1 255 ? -11.477 -5.715 -6.418 1 96.44 255 GLU A O 1
ATOM 1967 N N . CYS A 1 256 ? -9.5 -4.727 -6.129 1 97.94 256 CYS A N 1
ATOM 1968 C CA . CYS A 1 256 ? -9.859 -4.23 -4.805 1 97.94 256 CYS A CA 1
ATOM 1969 C C . CYS A 1 256 ? -11.07 -3.311 -4.883 1 97.94 256 CYS A C 1
ATOM 1971 O O . CYS A 1 256 ? -12.023 -3.469 -4.117 1 97.94 256 CYS A O 1
ATOM 1973 N N . ALA A 1 257 ? -11 -2.369 -5.816 1 98.5 257 ALA A N 1
ATOM 1974 C CA . ALA A 1 257 ? -12.109 -1.437 -5.996 1 98.5 257 ALA A CA 1
ATOM 1975 C C . ALA A 1 257 ? -13.414 -2.18 -6.273 1 98.5 257 ALA A C 1
ATOM 1977 O O . ALA A 1 257 ? -14.438 -1.904 -5.641 1 98.5 257 ALA A O 1
ATOM 1978 N N . ARG A 1 258 ? -13.352 -3.107 -7.168 1 98 258 ARG A N 1
ATOM 1979 C CA . ARG A 1 258 ? -14.539 -3.881 -7.527 1 98 258 ARG A CA 1
ATOM 1980 C C . ARG A 1 258 ? -15.055 -4.672 -6.332 1 98 258 ARG A C 1
ATOM 1982 O O . ARG A 1 258 ? -16.266 -4.715 -6.086 1 98 258 ARG A O 1
ATOM 1989 N N . ARG A 1 259 ? -14.148 -5.297 -5.629 1 97.38 259 ARG A N 1
ATOM 1990 C CA . ARG A 1 259 ? -14.523 -6.082 -4.453 1 97.38 259 ARG A CA 1
ATOM 1991 C C . ARG A 1 259 ? -15.188 -5.207 -3.402 1 97.38 259 ARG A C 1
ATOM 1993 O O . ARG A 1 259 ? -16.234 -5.562 -2.867 1 97.38 259 ARG A O 1
ATOM 2000 N N . GLU A 1 260 ? -14.57 -4.043 -3.088 1 97.56 260 GLU A N 1
ATOM 2001 C CA . GLU A 1 260 ? -15.094 -3.154 -2.059 1 97.56 260 GLU A CA 1
ATOM 2002 C C . GLU A 1 260 ? -16.484 -2.629 -2.436 1 97.56 260 GLU A C 1
ATOM 2004 O O . GLU A 1 260 ? -17.344 -2.475 -1.575 1 97.56 260 GLU A O 1
ATOM 2009 N N . ILE A 1 261 ? -16.688 -2.334 -3.711 1 98.06 261 ILE A N 1
ATOM 2010 C CA . ILE A 1 261 ? -18 -1.891 -4.188 1 98.06 261 ILE A CA 1
ATOM 2011 C C . ILE A 1 261 ? -19.031 -2.996 -3.971 1 98.06 261 ILE A C 1
ATOM 2013 O O . ILE A 1 261 ? -20.125 -2.738 -3.469 1 98.06 261 ILE A O 1
ATOM 2017 N N . ALA A 1 262 ? -18.672 -4.207 -4.281 1 97.5 262 ALA A N 1
ATOM 2018 C CA . ALA A 1 262 ? -19.562 -5.348 -4.094 1 97.5 262 ALA A CA 1
ATOM 2019 C C . ALA A 1 262 ? -19.859 -5.582 -2.615 1 97.5 262 ALA A C 1
ATOM 2021 O O . ALA A 1 262 ? -21 -5.852 -2.236 1 97.5 262 ALA A O 1
ATOM 2022 N N . GLU A 1 263 ? -18.844 -5.445 -1.808 1 95.94 263 GLU A N 1
ATOM 2023 C CA . GLU A 1 263 ? -18.984 -5.688 -0.376 1 95.94 263 GLU A CA 1
ATOM 2024 C C . GLU A 1 263 ? -19.844 -4.602 0.285 1 95.94 263 GLU A C 1
ATOM 2026 O O . GLU A 1 263 ? -20.75 -4.902 1.059 1 95.94 263 GLU A O 1
ATOM 2031 N N . GLU A 1 264 ? -19.547 -3.336 -0.027 1 95.88 264 GLU A N 1
ATOM 2032 C CA . GLU A 1 264 ? -20.109 -2.215 0.729 1 95.88 264 GLU A CA 1
ATOM 2033 C C . GLU A 1 264 ? -21.484 -1.821 0.208 1 95.88 264 GLU A C 1
ATOM 2035 O O . GLU A 1 264 ? -22.344 -1.412 0.982 1 95.88 264 GLU A O 1
ATOM 2040 N N . VAL A 1 265 ? -21.688 -1.95 -1.164 1 96.25 265 VAL A N 1
ATOM 2041 C CA . VAL A 1 265 ? -22.938 -1.401 -1.681 1 96.25 265 VAL A CA 1
ATOM 2042 C C . VAL A 1 265 ? -23.656 -2.459 -2.514 1 96.25 265 VAL A C 1
ATOM 2044 O O . VAL A 1 265 ? -24.75 -2.215 -3.018 1 96.25 265 VAL A O 1
ATOM 2047 N N . GLY A 1 266 ? -23.094 -3.617 -2.748 1 95.5 266 GLY A N 1
ATOM 2048 C CA . GLY A 1 266 ? -23.766 -4.777 -3.297 1 95.5 266 GLY A CA 1
ATOM 2049 C C . GLY A 1 266 ? -23.969 -4.703 -4.801 1 95.5 266 GLY A C 1
ATOM 2050 O O . GLY A 1 266 ? -24.922 -5.254 -5.336 1 95.5 266 GLY A O 1
ATOM 2051 N N . ILE A 1 267 ? -23.156 -3.965 -5.5 1 95.31 267 ILE A N 1
ATOM 2052 C CA . ILE A 1 267 ? -23.328 -3.893 -6.945 1 95.31 267 ILE A CA 1
ATOM 2053 C C . ILE A 1 267 ? -22.031 -4.281 -7.641 1 95.31 267 ILE A C 1
ATOM 2055 O O . ILE A 1 267 ? -20.953 -4.25 -7.031 1 95.31 267 ILE A O 1
ATOM 2059 N N . PHE A 1 268 ? -22.172 -4.691 -8.93 1 96.69 268 PHE A N 1
ATOM 2060 C CA . PHE A 1 268 ? -21.031 -5.066 -9.766 1 96.69 268 PHE A CA 1
ATOM 2061 C C . PHE A 1 268 ? -20.625 -3.912 -10.672 1 96.69 268 PHE A C 1
ATOM 2063 O O . PHE A 1 268 ? -21.438 -3.389 -11.43 1 96.69 268 PHE A O 1
ATOM 2070 N N . ALA A 1 269 ? -19.406 -3.459 -10.555 1 97.69 269 ALA A N 1
ATOM 2071 C CA . ALA A 1 269 ? -18.828 -2.473 -11.469 1 97.69 269 ALA A CA 1
ATOM 2072 C C . ALA A 1 269 ? -18.156 -3.15 -12.656 1 97.69 269 ALA A C 1
ATOM 2074 O O . ALA A 1 269 ? -17.219 -3.93 -12.484 1 97.69 269 ALA A O 1
ATOM 2075 N N . HIS A 1 270 ? -18.547 -2.861 -13.867 1 95.06 270 HIS A N 1
ATOM 2076 C CA . HIS A 1 270 ? -18.031 -3.578 -15.031 1 95.06 270 HIS A CA 1
ATOM 2077 C C . HIS A 1 270 ? -16.75 -2.93 -15.547 1 95.06 270 HIS A C 1
ATOM 2079 O O . HIS A 1 270 ? -15.992 -3.547 -16.312 1 95.06 270 HIS A O 1
ATOM 2085 N N . LEU A 1 271 ? -16.547 -1.681 -15.211 1 97 271 LEU A N 1
ATOM 2086 C CA . LEU A 1 271 ? -15.32 -0.982 -15.57 1 97 271 LEU A CA 1
ATOM 2087 C C . LEU A 1 271 ? -14.695 -0.306 -14.352 1 97 271 LEU A C 1
ATOM 2089 O O . LEU A 1 271 ? -15.406 0.293 -13.547 1 97 271 LEU A O 1
ATOM 2093 N N . VAL A 1 272 ? -13.43 -0.472 -14.203 1 97.94 272 VAL A N 1
ATOM 2094 C CA . VAL A 1 272 ? -12.672 0.197 -13.148 1 97.94 272 VAL A CA 1
ATOM 2095 C C . VAL A 1 272 ? -11.398 0.803 -13.734 1 97.94 272 VAL A C 1
ATOM 2097 O O . VAL A 1 272 ? -10.633 0.118 -14.414 1 97.94 272 VAL A O 1
ATOM 2100 N N . GLN A 1 273 ? -11.211 2.062 -13.461 1 97.12 273 GLN A N 1
ATOM 2101 C CA . GLN A 1 273 ? -10.055 2.795 -13.961 1 97.12 273 GLN A CA 1
ATOM 2102 C C . GLN A 1 273 ? -9.297 3.471 -12.82 1 97.12 273 GLN A C 1
ATOM 2104 O O . GLN A 1 273 ? -9.898 4.168 -12 1 97.12 273 GLN A O 1
ATOM 2109 N N . GLN A 1 274 ? -8.047 3.209 -12.836 1 97.25 274 GLN A N 1
ATOM 2110 C CA . GLN A 1 274 ? -7.203 3.91 -11.867 1 97.25 274 GLN A CA 1
ATOM 2111 C C . GLN A 1 274 ? -6.938 5.344 -12.312 1 97.25 274 GLN A C 1
ATOM 2113 O O . GLN A 1 274 ? -6.664 5.598 -13.492 1 97.25 274 GLN A O 1
ATOM 2118 N N . LEU A 1 275 ? -7.113 6.324 -11.414 1 97 275 LEU A N 1
ATOM 2119 C CA . LEU A 1 275 ? -6.887 7.738 -11.703 1 97 275 LEU A CA 1
ATOM 2120 C C . LEU A 1 275 ? -5.469 8.148 -11.32 1 97 275 LEU A C 1
ATOM 2122 O O . LEU A 1 275 ? -4.781 7.43 -10.602 1 97 275 LEU A O 1
ATOM 2126 N N . ASN A 1 276 ? -5.02 9.297 -11.805 1 96.19 276 ASN A N 1
ATOM 2127 C CA . ASN A 1 276 ? -3.68 9.82 -11.555 1 96.19 276 ASN A CA 1
ATOM 2128 C C . ASN A 1 276 ? -3.623 10.617 -10.25 1 96.19 276 ASN A C 1
ATOM 2130 O O . ASN A 1 276 ? -3.203 11.773 -10.242 1 96.19 276 ASN A O 1
ATOM 2134 N N . MET A 1 277 ? -4.023 9.953 -9.156 1 95.62 277 MET A N 1
ATOM 2135 C CA . MET A 1 277 ? -4.09 10.617 -7.855 1 95.62 277 MET A CA 1
ATOM 2136 C C . MET A 1 277 ? -3.9 9.617 -6.719 1 95.62 277 MET A C 1
ATOM 2138 O O . MET A 1 277 ? -4.523 8.555 -6.715 1 95.62 277 MET A O 1
ATOM 2142 N N . SER A 1 278 ? -3.045 9.922 -5.824 1 97.69 278 SER A N 1
ATOM 2143 C CA . SER A 1 278 ? -2.891 9.156 -4.59 1 97.69 278 SER A CA 1
ATOM 2144 C C . SER A 1 278 ? -2.549 10.07 -3.416 1 97.69 278 SER A C 1
ATOM 2146 O O . SER A 1 278 ? -2.018 11.164 -3.607 1 97.69 278 SER A O 1
ATOM 2148 N N . GLN A 1 279 ? -2.902 9.656 -2.234 1 96.62 279 GLN A N 1
ATOM 2149 C CA . GLN A 1 279 ? -2.703 10.469 -1.036 1 96.62 279 GLN A CA 1
ATOM 2150 C C . GLN A 1 279 ? -2.441 9.594 0.184 1 96.62 279 GLN A C 1
ATOM 2152 O O . GLN A 1 279 ? -3.195 8.656 0.455 1 96.62 279 GLN A O 1
ATOM 2157 N N . PRO A 1 280 ? -1.363 9.891 0.884 1 96.62 280 PRO A N 1
ATOM 2158 C CA . PRO A 1 280 ? -1.229 9.234 2.184 1 96.62 280 PRO A CA 1
ATOM 2159 C C . PRO A 1 280 ? -2.258 9.719 3.203 1 96.62 280 PRO A C 1
ATOM 2161 O O . PRO A 1 280 ? -2.574 10.906 3.246 1 96.62 280 PRO A O 1
ATOM 2164 N N . TRP A 1 281 ? -2.838 8.836 3.926 1 95.12 281 TRP A N 1
ATOM 2165 C CA . TRP A 1 281 ? -3.795 9.133 4.984 1 95.12 281 TRP A CA 1
ATOM 2166 C C . TRP A 1 281 ? -3.402 8.438 6.285 1 95.12 281 TRP A C 1
ATOM 2168 O O . TRP A 1 281 ? -3.33 7.207 6.34 1 95.12 281 TRP A O 1
ATOM 2178 N N . PRO A 1 282 ? -3.131 9.156 7.348 1 93.94 282 PRO A N 1
ATOM 2179 C CA . PRO A 1 282 ? -2.455 8.586 8.516 1 93.94 282 PRO A CA 1
ATOM 2180 C C . PRO A 1 282 ? -3.432 8.164 9.609 1 93.94 282 PRO A C 1
ATOM 2182 O O . PRO A 1 282 ? -3.012 7.844 10.727 1 93.94 282 PRO A O 1
ATOM 2185 N N . MET A 1 283 ? -4.75 8.172 9.406 1 87.75 283 MET A N 1
ATOM 2186 C CA . MET A 1 283 ? -5.711 7.836 10.453 1 87.75 283 MET A CA 1
ATOM 2187 C C . MET A 1 283 ? -6.762 6.859 9.93 1 87.75 283 MET A C 1
ATOM 2189 O O . MET A 1 283 ? -7.301 7.039 8.844 1 87.75 283 MET A O 1
ATOM 2193 N N . PRO A 1 284 ? -7.137 5.93 10.789 1 79.06 284 PRO A N 1
ATOM 2194 C CA . PRO A 1 284 ? -6.512 5.555 12.062 1 79.06 284 PRO A CA 1
ATOM 2195 C C . PRO A 1 284 ? -5.133 4.926 11.883 1 79.06 284 PRO A C 1
ATOM 2197 O O . PRO A 1 284 ? -4.27 5.055 12.75 1 79.06 284 PRO A O 1
ATOM 2200 N N . ASP A 1 285 ? -5.047 4.203 10.75 1 85.69 285 ASP A N 1
ATOM 2201 C CA . ASP A 1 285 ? -3.756 3.607 10.414 1 85.69 285 ASP A CA 1
ATOM 2202 C C . ASP A 1 285 ? -3.17 4.238 9.148 1 85.69 285 ASP A C 1
ATOM 2204 O O . ASP A 1 285 ? -3.855 4.984 8.453 1 85.69 285 ASP A O 1
ATOM 2208 N N . SER A 1 286 ? -1.914 4.047 8.953 1 93.62 286 SER A N 1
ATOM 2209 C CA . SER A 1 286 ? -1.244 4.617 7.793 1 93.62 286 SER A CA 1
ATOM 2210 C C . SER A 1 286 ? -1.662 3.906 6.512 1 93.62 286 SER A C 1
ATOM 2212 O O . SER A 1 286 ? -1.474 2.695 6.375 1 93.62 286 SER A O 1
ATOM 2214 N N . SER A 1 287 ? -2.287 4.68 5.609 1 96.69 287 SER A N 1
ATOM 2215 C CA . SER A 1 287 ? -2.766 4.109 4.355 1 96.69 287 SER A CA 1
ATOM 2216 C C . SER A 1 287 ? -2.35 4.965 3.164 1 96.69 287 SER A C 1
ATOM 2218 O O . SER A 1 287 ? -2.021 6.141 3.322 1 96.69 287 SER A O 1
ATOM 2220 N N . MET A 1 288 ? -2.186 4.348 2.066 1 98.12 288 MET A N 1
ATOM 2221 C CA . MET A 1 288 ? -2.008 4.988 0.768 1 98.12 288 MET A CA 1
ATOM 2222 C C . MET A 1 288 ? -3.287 4.906 -0.059 1 98.12 288 MET A C 1
ATOM 2224 O O . MET A 1 288 ? -3.605 3.854 -0.615 1 98.12 288 MET A O 1
ATOM 2228 N N . MET A 1 289 ? -4.016 6.027 -0.12 1 98.06 289 MET A N 1
ATOM 2229 C CA . MET A 1 289 ? -5.25 6.094 -0.897 1 98.06 289 MET A CA 1
ATOM 2230 C C . MET A 1 289 ? -4.949 6.258 -2.383 1 98.06 289 MET A C 1
ATOM 2232 O O . MET A 1 289 ? -4.273 7.207 -2.785 1 98.06 289 MET A O 1
ATOM 2236 N N . VAL A 1 290 ? -5.383 5.348 -3.166 1 98.62 290 VAL A N 1
ATOM 2237 C CA . VAL A 1 290 ? -5.211 5.43 -4.613 1 98.62 290 VAL A CA 1
ATOM 2238 C C . VAL A 1 290 ? -6.57 5.609 -5.281 1 98.62 290 VAL A C 1
ATOM 2240 O O . VAL A 1 290 ? -7.473 4.785 -5.102 1 98.62 290 VAL A O 1
ATOM 2243 N N . ALA A 1 291 ? -6.73 6.605 -6.059 1 98.69 291 ALA A N 1
ATOM 2244 C CA . ALA A 1 291 ? -8.016 7.027 -6.602 1 98.69 291 ALA A CA 1
ATOM 2245 C C . ALA A 1 291 ? -8.406 6.184 -7.812 1 98.69 291 ALA A C 1
ATOM 2247 O O . ALA A 1 291 ? -7.559 5.863 -8.648 1 98.69 291 ALA A O 1
ATOM 2248 N N . HIS A 1 292 ? -9.703 5.859 -7.934 1 98.75 292 HIS A N 1
ATOM 2249 C CA . HIS A 1 292 ? -10.266 5.102 -9.047 1 98.75 292 HIS A CA 1
ATOM 2250 C C . HIS A 1 292 ? -11.625 5.656 -9.461 1 98.75 292 HIS A C 1
ATOM 2252 O O . HIS A 1 292 ? -12.289 6.324 -8.672 1 98.75 292 HIS A O 1
ATOM 2258 N N . ARG A 1 293 ? -12 5.398 -10.633 1 98.69 293 ARG A N 1
ATOM 2259 C CA . ARG A 1 293 ? -13.367 5.523 -11.141 1 98.69 293 ARG A CA 1
ATOM 2260 C C . ARG A 1 293 ? -13.914 4.168 -11.578 1 98.69 293 ARG A C 1
ATOM 2262 O O . ARG A 1 293 ? -13.219 3.406 -12.258 1 98.69 293 ARG A O 1
ATOM 2269 N N . ALA A 1 294 ? -15.062 3.898 -11.164 1 98.75 294 ALA A N 1
ATOM 2270 C CA . ALA A 1 294 ? -15.75 2.684 -11.594 1 98.75 294 ALA A CA 1
ATOM 2271 C C . ALA A 1 294 ? -17.078 3.016 -12.266 1 98.75 294 ALA A C 1
ATOM 2273 O O . ALA A 1 294 ? -17.688 4.047 -11.977 1 98.75 294 ALA A O 1
ATOM 2274 N N . VAL A 1 295 ? -17.5 2.164 -13.156 1 98.69 295 VAL A N 1
ATOM 2275 C CA . VAL A 1 295 ? -18.781 2.334 -13.852 1 98.69 295 VAL A CA 1
ATOM 2276 C C . VAL A 1 295 ? -19.688 1.144 -13.555 1 98.69 295 VAL A C 1
ATOM 2278 O O . VAL A 1 295 ? -19.266 -0.01 -13.648 1 98.69 295 VAL A O 1
ATOM 2281 N N . ALA A 1 296 ? -20.859 1.437 -13.164 1 97.88 296 ALA A N 1
ATOM 2282 C CA . ALA A 1 296 ? -21.844 0.404 -12.867 1 97.88 296 ALA A CA 1
ATOM 2283 C C . ALA A 1 296 ? -23.219 0.805 -13.375 1 97.88 296 ALA A C 1
ATOM 2285 O O . ALA A 1 296 ? -23.5 1.988 -13.594 1 97.88 296 ALA A O 1
ATOM 2286 N N . ASP A 1 297 ? -24.078 -0.189 -13.57 1 96.38 297 ASP A N 1
ATOM 2287 C CA . ASP A 1 297 ? -25.469 0.037 -13.938 1 96.38 297 ASP A CA 1
ATOM 2288 C C . ASP A 1 297 ? -26.266 0.595 -12.75 1 96.38 297 ASP A C 1
ATOM 2290 O O . ASP A 1 297 ? -26.391 -0.065 -11.719 1 96.38 297 ASP A O 1
ATOM 2294 N N . ARG A 1 298 ? -26.812 1.727 -12.938 1 95.25 298 ARG A N 1
ATOM 2295 C CA . ARG A 1 298 ? -27.516 2.402 -11.852 1 95.25 298 ARG A CA 1
ATOM 2296 C C . ARG A 1 298 ? -28.797 1.662 -11.484 1 95.25 298 ARG A C 1
ATOM 2298 O O . ARG A 1 298 ? -29.391 1.933 -10.445 1 95.25 298 ARG A O 1
ATOM 2305 N N . ASN A 1 299 ? -29.188 0.741 -12.305 1 94.19 299 ASN A N 1
ATOM 2306 C CA . ASN A 1 299 ? -30.422 0.01 -12.062 1 94.19 299 ASN A CA 1
ATOM 2307 C C . ASN A 1 299 ? -30.203 -1.164 -11.109 1 94.19 299 ASN A C 1
ATOM 2309 O O . ASN A 1 299 ? -31.172 -1.765 -10.633 1 94.19 299 ASN A O 1
ATOM 2313 N N . GLN A 1 300 ? -28.953 -1.464 -10.867 1 93.75 300 GLN A N 1
ATOM 2314 C CA . GLN A 1 300 ? -28.688 -2.5 -9.875 1 93.75 300 GLN A CA 1
ATOM 2315 C C . GLN A 1 300 ? -29.203 -2.086 -8.5 1 93.75 300 GLN A C 1
ATOM 2317 O O . GLN A 1 300 ? -29.094 -0.917 -8.117 1 93.75 300 GLN A O 1
ATOM 2322 N N . GLU A 1 301 ? -29.703 -2.986 -7.789 1 92.12 301 GLU A N 1
ATOM 2323 C CA . GLU A 1 301 ? -30.141 -2.707 -6.426 1 92.12 301 GLU A CA 1
ATOM 2324 C C . GLU A 1 301 ? -28.969 -2.494 -5.492 1 92.12 301 GLU A C 1
ATOM 2326 O O . GLU A 1 301 ? -28.094 -3.357 -5.387 1 92.12 301 GLU A O 1
ATOM 2331 N N . VAL A 1 302 ? -28.969 -1.364 -4.879 1 93.62 302 VAL A N 1
ATOM 2332 C CA . VAL A 1 302 ? -27.922 -1.053 -3.91 1 93.62 302 VAL A CA 1
ATOM 2333 C C . VAL A 1 302 ? -28.25 -1.698 -2.566 1 93.62 302 VAL A C 1
ATOM 2335 O O . VAL A 1 302 ? -29.344 -1.485 -2.018 1 93.62 302 VAL A O 1
ATOM 2338 N N . VAL A 1 303 ? -27.406 -2.525 -2.074 1 92.69 303 VAL A N 1
ATOM 2339 C CA . VAL A 1 303 ? -27.531 -3.152 -0.763 1 92.69 303 VAL A CA 1
ATOM 2340 C C . VAL A 1 303 ? -26.328 -2.795 0.107 1 92.69 303 VAL A C 1
ATOM 2342 O O . VAL A 1 303 ? -25.25 -3.377 -0.041 1 92.69 303 VAL A O 1
ATOM 2345 N N . VAL A 1 304 ? -26.562 -1.968 1.061 1 92.25 304 VAL A N 1
ATOM 2346 C CA . VAL A 1 304 ? -25.484 -1.441 1.879 1 92.25 304 VAL A CA 1
ATOM 2347 C C . VAL A 1 304 ? -25.109 -2.455 2.959 1 92.25 304 VAL A C 1
ATOM 2349 O O . VAL A 1 304 ? -25.984 -3.104 3.537 1 92.25 304 VAL A O 1
ATOM 2352 N N . CYS A 1 305 ? -23.844 -2.607 3.131 1 87.62 305 CYS A N 1
ATOM 2353 C CA . CYS A 1 305 ? -23.375 -3.34 4.301 1 87.62 305 CYS A CA 1
ATOM 2354 C C . CYS A 1 305 ? -23.672 -2.568 5.582 1 87.62 305 CYS A C 1
ATOM 2356 O O . CYS A 1 305 ? -23.062 -1.529 5.844 1 87.62 305 CYS A O 1
ATOM 2358 N N . PRO A 1 306 ? -24.453 -3.031 6.402 1 84.81 306 PRO A N 1
ATOM 2359 C CA . PRO A 1 306 ? -24.922 -2.248 7.547 1 84.81 306 PRO A CA 1
ATOM 2360 C C . PRO A 1 306 ? -23.828 -2.004 8.586 1 84.81 306 PRO A C 1
ATOM 2362 O O . PRO A 1 306 ? -23.906 -1.04 9.352 1 84.81 306 PRO A O 1
ATOM 2365 N N . ASP A 1 307 ? -22.875 -2.807 8.594 1 84.31 307 ASP A N 1
ATOM 2366 C CA . ASP A 1 307 ? -21.828 -2.662 9.586 1 84.31 307 ASP A CA 1
ATOM 2367 C C . ASP A 1 307 ? -20.859 -1.534 9.211 1 84.31 307 ASP A C 1
ATOM 2369 O O . ASP A 1 307 ? -20.125 -1.034 10.062 1 84.31 307 ASP A O 1
ATOM 2373 N N . GLU A 1 308 ? -20.969 -1.106 8.008 1 87.31 308 GLU A N 1
ATOM 2374 C CA . GLU A 1 308 ? -19.969 -0.154 7.527 1 87.31 308 GLU A CA 1
ATOM 2375 C C . GLU A 1 308 ? -20.625 1.15 7.078 1 87.31 308 GLU A C 1
ATOM 2377 O O . GLU A 1 308 ? -20.109 2.234 7.348 1 87.31 308 GLU A O 1
ATOM 2382 N N . LEU A 1 309 ? -21.734 0.945 6.422 1 90.88 309 LEU A N 1
ATOM 2383 C CA . LEU A 1 309 ? -22.344 2.113 5.789 1 90.88 309 LEU A CA 1
ATOM 2384 C C . LEU A 1 309 ? -23.719 2.395 6.367 1 90.88 309 LEU A C 1
ATOM 2386 O O . LEU A 1 309 ? -24.469 1.465 6.691 1 90.88 309 LEU A O 1
ATOM 2390 N N . GLU A 1 310 ? -24 3.645 6.457 1 90.25 310 GLU A N 1
ATOM 2391 C CA . GLU A 1 310 ? -25.344 4.082 6.824 1 90.25 310 GLU A CA 1
ATOM 2392 C C . GLU A 1 310 ? -26.25 4.164 5.602 1 90.25 310 GLU A C 1
ATOM 2394 O O . GLU A 1 310 ? -27.422 3.781 5.66 1 90.25 310 GLU A O 1
ATOM 2399 N N . THR A 1 311 ? -25.672 4.645 4.555 1 92.06 311 THR A N 1
ATOM 2400 C CA . THR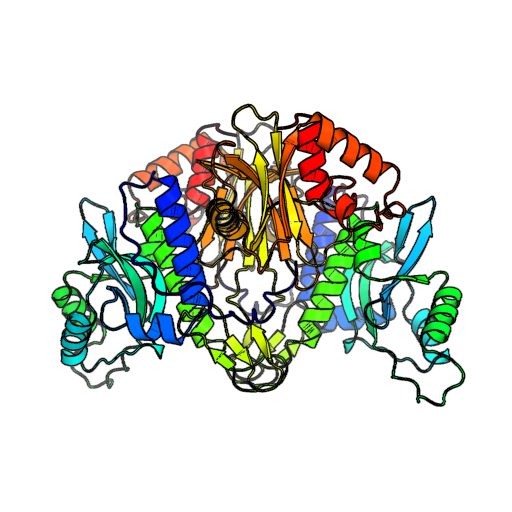 A 1 311 ? -26.469 4.758 3.336 1 92.06 311 THR A CA 1
ATOM 2401 C C . THR A 1 311 ? -25.578 4.906 2.113 1 92.06 311 THR A C 1
ATOM 2403 O O . THR A 1 311 ? -24.375 5.156 2.246 1 92.06 311 THR A O 1
ATOM 2406 N N . ALA A 1 312 ? -26.109 4.617 0.964 1 95.69 312 ALA A N 1
ATOM 2407 C CA . ALA A 1 312 ? -25.531 4.793 -0.365 1 95.69 312 ALA A CA 1
ATOM 2408 C C . ALA A 1 312 ? -26.594 5.219 -1.376 1 95.69 312 ALA A C 1
ATOM 2410 O O . ALA A 1 312 ? -27.641 4.586 -1.481 1 95.69 312 ALA A O 1
ATOM 2411 N N . GLN A 1 313 ? -26.297 6.305 -2.064 1 95.81 313 GLN A N 1
ATOM 2412 C CA . GLN A 1 313 ? -27.312 6.844 -2.971 1 95.81 313 GLN A CA 1
ATOM 2413 C C . GLN A 1 313 ? -26.672 7.387 -4.246 1 95.81 313 GLN A C 1
ATOM 2415 O O . GLN A 1 313 ? -25.516 7.816 -4.23 1 95.81 313 GLN A O 1
ATOM 2420 N N . TRP A 1 314 ? -27.469 7.316 -5.293 1 97.81 314 TRP A N 1
ATOM 2421 C CA . TRP A 1 314 ? -27.062 7.949 -6.543 1 97.81 314 TRP A CA 1
ATOM 2422 C C . TRP A 1 314 ? -27.438 9.43 -6.547 1 97.81 314 TRP A C 1
ATOM 2424 O O . TRP A 1 314 ? -28.531 9.805 -6.133 1 97.81 314 TRP A O 1
ATOM 2434 N N . PHE A 1 315 ? -26.516 10.242 -6.934 1 98.12 315 PHE A N 1
ATOM 2435 C CA . PHE A 1 315 ? -26.75 11.68 -7.043 1 98.12 315 PHE A CA 1
ATOM 2436 C C . PHE A 1 315 ? -26.391 12.18 -8.438 1 98.12 315 PHE A C 1
ATOM 2438 O O . PHE A 1 315 ? -25.438 11.711 -9.047 1 98.12 315 PHE A O 1
ATOM 2445 N N . SER A 1 316 ? -27.156 13.148 -8.883 1 98.25 316 SER A N 1
ATOM 2446 C CA . SER A 1 316 ? -26.844 13.789 -10.156 1 98.25 316 SER A CA 1
ATOM 2447 C C . SER A 1 316 ? -25.609 14.688 -10.031 1 98.25 316 SER A C 1
ATOM 2449 O O . SER A 1 316 ? -25.25 15.109 -8.93 1 98.25 316 SER A O 1
ATOM 2451 N N . ARG A 1 317 ? -25.031 14.953 -11.148 1 98.44 317 ARG A N 1
ATOM 2452 C CA . ARG A 1 317 ? -23.875 15.844 -11.195 1 98.44 317 ARG A CA 1
ATOM 2453 C C . ARG A 1 317 ? -24.203 17.203 -10.586 1 98.44 317 ARG A C 1
ATOM 2455 O O . ARG A 1 317 ? -23.375 17.797 -9.891 1 98.44 317 ARG A O 1
ATOM 2462 N N . ASP A 1 318 ? -25.422 17.672 -10.828 1 98.19 318 ASP A N 1
ATOM 2463 C CA . ASP A 1 318 ? -25.844 18.969 -10.312 1 98.19 318 ASP A CA 1
ATOM 2464 C C . ASP A 1 318 ? -25.969 18.938 -8.797 1 98.19 318 ASP A C 1
ATOM 2466 O O . ASP A 1 318 ? -25.578 19.891 -8.117 1 98.19 318 ASP A O 1
ATOM 2470 N N . GLN A 1 319 ? -26.516 17.906 -8.305 1 98.06 319 GLN A N 1
ATOM 2471 C CA . GLN A 1 319 ? -26.625 17.75 -6.855 1 98.06 319 GLN A CA 1
ATOM 2472 C C . GLN A 1 319 ? -25.25 17.75 -6.195 1 98.06 319 GLN A C 1
ATOM 2474 O O . GLN A 1 319 ? -25.047 18.406 -5.172 1 98.06 319 GLN A O 1
ATOM 2479 N N . VAL A 1 320 ? -24.328 17.031 -6.762 1 98.56 320 VAL A N 1
ATOM 2480 C CA . VAL A 1 320 ? -22.984 16.906 -6.207 1 98.56 320 VAL A CA 1
ATOM 2481 C C . VAL A 1 320 ? -22.25 18.25 -6.344 1 98.56 320 VAL A C 1
ATOM 2483 O O . VAL A 1 320 ? -21.484 18.625 -5.461 1 98.56 320 VAL A O 1
ATOM 2486 N N . ARG A 1 321 ? -22.5 18.953 -7.445 1 98.56 321 ARG A N 1
ATOM 2487 C CA . ARG A 1 321 ? -21.906 20.266 -7.637 1 98.56 321 ARG A CA 1
ATOM 2488 C C . ARG A 1 321 ? -22.312 21.219 -6.512 1 98.56 321 ARG A C 1
ATOM 2490 O O . ARG A 1 321 ? -21.484 21.969 -5.988 1 98.56 321 ARG A O 1
ATOM 2497 N N . LYS A 1 322 ? -23.562 21.203 -6.16 1 97.88 322 LYS A N 1
ATOM 2498 C CA . LYS A 1 322 ? -24.062 22.047 -5.082 1 97.88 322 LYS A CA 1
ATOM 2499 C C . LYS A 1 322 ? -23.375 21.703 -3.76 1 97.88 322 LYS A C 1
ATOM 2501 O O . LYS A 1 322 ? -23 22.609 -3.006 1 97.88 322 LYS A O 1
ATOM 2506 N N . ALA A 1 323 ? -23.25 20.438 -3.48 1 97.44 323 ALA A N 1
ATOM 2507 C CA . ALA A 1 323 ? -22.578 20 -2.262 1 97.44 323 ALA A CA 1
ATOM 2508 C C . ALA A 1 323 ? -21.109 20.438 -2.26 1 97.44 323 ALA A C 1
ATOM 2510 O O . ALA A 1 323 ? -20.578 20.844 -1.222 1 97.44 323 ALA A O 1
ATOM 2511 N N . LEU A 1 324 ? -20.453 20.297 -3.4 1 97.94 324 LEU A N 1
ATOM 2512 C CA . LEU A 1 324 ? -19.078 20.734 -3.559 1 97.94 324 LEU A CA 1
ATOM 2513 C C . LEU A 1 324 ? -18.938 22.219 -3.25 1 97.94 324 LEU A C 1
ATOM 2515 O O . LEU A 1 324 ? -18.047 22.625 -2.496 1 97.94 324 LEU A O 1
ATOM 2519 N N . GLU A 1 325 ? -19.828 23.047 -3.785 1 97.5 325 GLU A N 1
ATOM 2520 C CA . GLU A 1 325 ? -19.812 24.5 -3.561 1 97.5 325 GLU A CA 1
ATOM 2521 C C . GLU A 1 325 ? -20.031 24.828 -2.088 1 97.5 325 GLU A C 1
ATOM 2523 O O . GLU A 1 325 ? -19.359 25.703 -1.537 1 97.5 325 GLU A O 1
ATOM 2528 N N . THR A 1 326 ? -20.953 24.125 -1.532 1 96.19 326 THR A N 1
ATOM 2529 C CA . THR A 1 326 ? -21.219 24.312 -0.111 1 96.19 326 THR A CA 1
ATOM 2530 C C . THR A 1 326 ? -19.984 24 0.721 1 96.19 326 THR A C 1
ATOM 2532 O O . THR A 1 326 ? -19.641 24.75 1.645 1 96.19 326 THR A O 1
ATOM 2535 N N . THR A 1 327 ? -19.312 22.922 0.415 1 94.62 327 THR A N 1
ATOM 2536 C CA . THR A 1 327 ? -18.125 22.5 1.15 1 94.62 327 THR A CA 1
ATOM 2537 C C . THR A 1 327 ? -16.984 23.516 0.993 1 94.62 327 THR A C 1
ATOM 2539 O O . THR A 1 327 ? -16.281 23.812 1.958 1 94.62 327 THR A O 1
ATOM 2542 N N . VAL A 1 328 ? -16.812 24 -0.212 1 92.69 328 VAL A N 1
ATOM 2543 C CA . VAL A 1 328 ? -15.766 24.984 -0.481 1 92.69 328 VAL A CA 1
ATOM 2544 C C . VAL A 1 328 ? -16.047 26.266 0.316 1 92.69 328 VAL A C 1
ATOM 2546 O O . VAL A 1 328 ? -15.117 26.875 0.853 1 92.69 328 VAL A O 1
ATOM 2549 N N . ALA A 1 329 ? -17.281 26.625 0.439 1 92.38 329 ALA A N 1
ATOM 2550 C CA . ALA A 1 329 ? -17.672 27.844 1.15 1 92.38 329 ALA A CA 1
ATOM 2551 C C . ALA A 1 329 ? -17.578 27.641 2.66 1 92.38 329 ALA A C 1
ATOM 2553 O O . ALA A 1 329 ? -17.438 28.609 3.41 1 92.38 329 ALA A O 1
ATOM 2554 N N . ASP A 1 330 ? -17.688 26.391 3.07 1 89.69 330 ASP A N 1
ATOM 2555 C CA . ASP A 1 330 ? -17.656 26.062 4.488 1 89.69 330 ASP A CA 1
ATOM 2556 C C . ASP A 1 330 ? -16.719 24.891 4.758 1 89.69 330 ASP A C 1
ATOM 2558 O O . ASP A 1 330 ? -17.156 23.812 5.168 1 89.69 330 ASP A O 1
ATOM 2562 N N . PRO A 1 331 ? -15.461 25.172 4.66 1 83.75 331 PRO A N 1
ATOM 2563 C CA . PRO A 1 331 ? -14.492 24.078 4.738 1 83.75 331 PRO A CA 1
ATOM 2564 C C . PRO A 1 331 ? -14.438 23.438 6.121 1 83.75 331 PRO A C 1
ATOM 2566 O O . PRO A 1 331 ? -13.914 22.328 6.27 1 83.75 331 PRO A O 1
ATOM 2569 N N . PHE A 1 332 ? -14.938 24.078 7.121 1 81.44 332 PHE A N 1
ATOM 2570 C CA . PHE A 1 332 ? -14.906 23.547 8.477 1 81.44 332 PHE A CA 1
ATOM 2571 C C . PHE A 1 332 ? -16.234 22.875 8.836 1 81.44 332 PHE A C 1
ATOM 2573 O O . PHE A 1 332 ? -16.422 22.422 9.961 1 81.44 332 PHE A O 1
ATOM 2580 N N . LEU A 1 333 ? -17.156 22.797 7.867 1 86.75 333 LEU A N 1
ATOM 2581 C CA . LEU A 1 333 ? -18.422 22.094 7.988 1 86.75 333 LEU A CA 1
ATOM 2582 C C . LEU A 1 333 ? -19.234 22.625 9.156 1 86.75 333 LEU A C 1
ATOM 2584 O O . LEU A 1 333 ? -19.75 21.859 9.969 1 86.75 333 LEU A O 1
ATOM 2588 N N . LYS A 1 334 ? -19.281 23.844 9.336 1 84.19 334 LYS A N 1
ATOM 2589 C CA . LYS A 1 334 ? -20.016 24.484 10.422 1 84.19 334 LYS A CA 1
ATOM 2590 C C . LYS A 1 334 ? -21.516 24.328 10.234 1 84.19 334 LYS A C 1
ATOM 2592 O O . LYS A 1 334 ? -22.266 24.297 11.211 1 84.19 334 LYS A O 1
ATOM 2597 N N . GLY A 1 335 ? -21.969 24.156 9.039 1 84.56 335 GLY A N 1
ATOM 2598 C CA . GLY A 1 335 ? -23.391 24.109 8.727 1 84.56 335 GLY A CA 1
ATOM 2599 C C . GLY A 1 335 ? -23.938 22.688 8.641 1 84.56 335 GLY A C 1
ATOM 2600 O O . GLY A 1 335 ? -24.875 22.438 7.895 1 84.56 335 GLY A O 1
ATOM 2601 N N . LEU A 1 336 ? -23.375 21.781 9.367 1 85 336 LEU A N 1
ATOM 2602 C CA . LEU A 1 336 ? -23.859 20.406 9.328 1 85 336 LEU A CA 1
ATOM 2603 C C . LEU A 1 336 ? -25.281 20.312 9.852 1 85 336 LEU A C 1
ATOM 2605 O O . LEU A 1 336 ? -25.641 20.984 10.82 1 85 336 LEU A O 1
ATOM 2609 N N . PRO A 1 337 ? -26.016 19.547 9.109 1 81.19 337 PRO A N 1
ATOM 2610 C CA . PRO A 1 337 ? -27.406 19.406 9.57 1 81.19 337 PRO A CA 1
ATOM 2611 C C . PRO A 1 337 ? -27.5 18.75 10.945 1 81.19 337 PRO A C 1
ATOM 2613 O O . PRO A 1 337 ? -26.672 17.906 11.289 1 81.19 337 PRO A O 1
ATOM 2616 N N . ARG A 1 338 ? -28.547 19 11.711 1 75.88 338 ARG A N 1
ATOM 2617 C CA . ARG A 1 338 ? -28.688 18.5 13.078 1 75.88 338 ARG A CA 1
ATOM 2618 C C . ARG A 1 338 ? -29.812 17.469 13.18 1 75.88 338 ARG A C 1
ATOM 2620 O O . ARG A 1 338 ? -29.844 16.672 14.117 1 75.88 338 ARG A O 1
ATOM 2627 N N . THR A 1 339 ? -30.672 17.5 12.133 1 76.31 339 THR A N 1
ATOM 2628 C CA . THR A 1 339 ? -31.797 16.578 12.234 1 76.31 339 THR A CA 1
ATOM 2629 C C . THR A 1 339 ? -31.484 15.273 11.516 1 76.31 339 THR A C 1
ATOM 2631 O O . THR A 1 339 ? -30.719 15.25 10.562 1 76.31 339 THR A O 1
ATOM 2634 N N . LEU A 1 340 ? -32.094 14.25 12.062 1 68.12 340 LEU A N 1
ATOM 2635 C CA . LEU A 1 340 ? -31.875 12.898 11.555 1 68.12 340 LEU A CA 1
ATOM 2636 C C . LEU A 1 340 ? -32.281 12.797 10.086 1 68.12 340 LEU A C 1
ATOM 2638 O O . LEU A 1 340 ? -31.578 12.172 9.289 1 68.12 340 LEU A O 1
ATOM 2642 N N . ASP A 1 341 ? -33.375 13.328 9.766 1 69.38 341 ASP A N 1
ATOM 2643 C CA . ASP A 1 341 ? -33.875 13.234 8.398 1 69.38 341 ASP A CA 1
ATOM 2644 C C . ASP A 1 341 ? -32.969 13.969 7.43 1 69.38 341 ASP A C 1
ATOM 2646 O O . ASP A 1 341 ? -32.75 13.5 6.309 1 69.38 341 ASP A O 1
ATOM 2650 N N . ASP A 1 342 ? -32.438 14.961 7.852 1 78.56 342 ASP A N 1
ATOM 2651 C CA . ASP A 1 342 ? -31.594 15.797 7.008 1 78.56 342 ASP A CA 1
ATOM 2652 C C . ASP A 1 342 ? -30.188 15.203 6.883 1 78.56 342 ASP A C 1
ATOM 2654 O O . ASP A 1 342 ? -29.469 15.508 5.934 1 78.56 342 ASP A O 1
ATOM 2658 N N . ARG A 1 343 ? -29.984 14.242 7.746 1 76 343 ARG A N 1
ATOM 2659 C CA . ARG A 1 343 ? -28.656 13.672 7.785 1 76 343 ARG A CA 1
ATOM 2660 C C . ARG A 1 343 ? -28.406 12.781 6.57 1 76 343 ARG A C 1
ATOM 2662 O O . ARG A 1 343 ? -27.25 12.547 6.188 1 76 343 ARG A O 1
ATOM 2669 N N . GLN A 1 344 ? -29.438 12.336 5.996 1 79.62 344 GLN A N 1
ATOM 2670 C CA . GLN A 1 344 ? -29.297 11.391 4.891 1 79.62 344 GLN A CA 1
ATOM 2671 C C . GLN A 1 344 ? -29.344 12.109 3.545 1 79.62 344 GLN A C 1
ATOM 2673 O O . GLN A 1 344 ? -29.328 11.469 2.492 1 79.62 344 GLN A O 1
ATOM 2678 N N . ARG A 1 345 ? -29.359 13.414 3.611 1 88.44 345 ARG A N 1
ATOM 2679 C CA . ARG A 1 345 ? -29.297 14.219 2.396 1 88.44 345 ARG A CA 1
ATOM 2680 C C . ARG A 1 345 ? -27.875 14.688 2.119 1 88.44 345 ARG A C 1
ATOM 2682 O O . ARG A 1 345 ? -27.062 14.805 3.041 1 88.44 345 ARG A O 1
ATOM 2689 N N . LEU A 1 346 ? -27.609 14.883 0.879 1 94.44 346 LEU A N 1
ATOM 2690 C CA . LEU A 1 346 ? -26.281 15.32 0.479 1 94.44 346 LEU A CA 1
ATOM 2691 C C . LEU A 1 346 ? -26.109 16.812 0.703 1 94.44 346 LEU A C 1
ATOM 2693 O O . LEU A 1 346 ? -26.688 17.625 -0.026 1 94.44 346 LEU A O 1
ATOM 2697 N N . HIS A 1 347 ? -25.406 17.188 1.692 1 93.94 347 HIS A N 1
ATOM 2698 C CA . HIS A 1 347 ? -25.125 18.594 1.97 1 93.94 347 HIS A CA 1
ATOM 2699 C C . HIS A 1 347 ? -23.672 18.938 1.694 1 93.94 347 HIS A C 1
ATOM 2701 O O . HIS A 1 347 ? -23.375 20 1.159 1 93.94 347 HIS A O 1
ATOM 2707 N N . TYR A 1 348 ? -22.844 18.016 2.105 1 95.12 348 TYR A N 1
ATOM 2708 C CA . TYR A 1 348 ? -21.406 18.234 2.006 1 95.12 348 TYR A CA 1
ATOM 2709 C C . TYR A 1 348 ? -20.703 17.016 1.42 1 95.12 348 TYR A C 1
ATOM 2711 O O . TYR A 1 348 ? -21.234 15.906 1.462 1 95.12 348 TYR A O 1
ATOM 2719 N N . ILE A 1 349 ? -19.609 17.281 0.815 1 96.75 349 ILE A N 1
ATOM 2720 C CA . ILE A 1 349 ? -18.594 16.25 0.559 1 96.75 349 ILE A CA 1
ATOM 2721 C C . ILE A 1 349 ? -17.375 16.5 1.45 1 96.75 349 ILE A C 1
ATOM 2723 O O . ILE A 1 349 ? -17.328 17.5 2.18 1 96.75 349 ILE A O 1
ATOM 2727 N N . PRO A 1 350 ? -16.422 15.609 1.506 1 94.5 350 PRO A N 1
ATOM 2728 C CA . PRO A 1 350 ? -15.242 15.852 2.34 1 94.5 350 PRO A CA 1
ATOM 2729 C C . PRO A 1 350 ? -14.5 17.125 1.957 1 94.5 350 PRO A C 1
ATOM 2731 O O . PRO A 1 350 ? -14.438 17.484 0.777 1 94.5 350 PRO A O 1
ATOM 2734 N N . PRO A 1 351 ? -13.891 17.75 2.934 1 92.69 351 PRO A N 1
ATOM 2735 C CA . PRO A 1 351 ? -13.148 18.984 2.656 1 92.69 351 PRO A CA 1
ATOM 2736 C C . PRO A 1 351 ? -11.914 18.75 1.792 1 92.69 351 PRO A C 1
ATOM 2738 O O . PRO A 1 351 ? -11.594 17.594 1.472 1 92.69 351 PRO A O 1
ATOM 2741 N N . ARG A 1 352 ? -11.242 19.797 1.434 1 91.44 352 ARG A N 1
ATOM 2742 C CA . ARG A 1 352 ? -10.18 19.828 0.428 1 91.44 352 ARG A CA 1
ATOM 2743 C C . ARG A 1 352 ? -9.008 18.953 0.851 1 91.44 352 ARG A C 1
ATOM 2745 O O . ARG A 1 352 ? -8.281 18.422 0.004 1 91.44 352 ARG A O 1
ATOM 2752 N N . GLY A 1 353 ? -8.828 18.703 2.025 1 92.56 353 GLY A N 1
ATOM 2753 C CA . GLY A 1 353 ? -7.688 17.938 2.504 1 92.56 353 GLY A CA 1
ATOM 2754 C C . GLY A 1 353 ? -7.82 16.438 2.246 1 92.56 353 GLY A C 1
ATOM 2755 O O . GLY A 1 353 ? -6.84 15.703 2.344 1 92.56 353 GLY A O 1
ATOM 2756 N N . ALA A 1 354 ? -9 16 1.891 1 93.62 354 ALA A N 1
ATOM 2757 C CA . ALA A 1 354 ? -9.242 14.594 1.605 1 93.62 354 ALA A CA 1
ATOM 2758 C C . ALA A 1 354 ? -9.219 14.328 0.104 1 93.62 354 ALA A C 1
ATOM 2760 O O . ALA A 1 354 ? -9.812 15.07 -0.679 1 93.62 354 ALA A O 1
ATOM 2761 N N . ILE A 1 355 ? -8.602 13.258 -0.29 1 96.62 355 ILE A N 1
ATOM 2762 C CA . ILE A 1 355 ? -8.492 12.922 -1.703 1 96.62 355 ILE A CA 1
ATOM 2763 C C . ILE A 1 355 ? -9.883 12.727 -2.301 1 96.62 355 ILE A C 1
ATOM 2765 O O . ILE A 1 355 ? -10.086 12.945 -3.496 1 96.62 355 ILE A O 1
ATOM 2769 N N . ALA A 1 356 ? -10.844 12.32 -1.485 1 97.62 356 ALA A N 1
ATOM 2770 C CA . ALA A 1 356 ? -12.219 12.172 -1.955 1 97.62 356 ALA A CA 1
ATOM 2771 C C . ALA A 1 356 ? -12.742 13.484 -2.533 1 97.62 356 ALA A C 1
ATOM 2773 O O . ALA A 1 356 ? -13.5 13.484 -3.506 1 97.62 356 ALA A O 1
ATOM 2774 N N . HIS A 1 357 ? -12.375 14.594 -1.874 1 97.25 357 HIS A N 1
ATOM 2775 C CA . HIS A 1 357 ? -12.758 15.906 -2.383 1 97.25 357 HIS A CA 1
ATOM 2776 C C . HIS A 1 357 ? -12.273 16.109 -3.814 1 97.25 357 HIS A C 1
ATOM 2778 O O . HIS A 1 357 ? -13.047 16.516 -4.684 1 97.25 357 HIS A O 1
ATOM 2784 N N . ALA A 1 358 ? -11.047 15.82 -4.035 1 97.25 358 ALA A N 1
ATOM 2785 C CA . ALA A 1 358 ? -10.445 16 -5.355 1 97.25 358 ALA A CA 1
ATOM 2786 C C . ALA A 1 358 ? -11.109 15.102 -6.391 1 97.25 358 ALA A C 1
ATOM 2788 O O . ALA A 1 358 ? -11.359 15.523 -7.523 1 97.25 358 ALA A O 1
ATOM 2789 N N . ILE A 1 359 ? -11.352 13.859 -6.055 1 98.56 359 ILE A N 1
ATOM 2790 C CA . ILE A 1 359 ? -12 12.906 -6.945 1 98.56 359 ILE A CA 1
ATOM 2791 C C . ILE A 1 359 ? -13.367 13.438 -7.367 1 98.56 359 ILE A C 1
ATOM 2793 O O . ILE A 1 359 ? -13.68 13.492 -8.562 1 98.56 359 ILE A O 1
ATOM 2797 N N . ILE A 1 360 ? -14.141 13.836 -6.383 1 98.69 360 ILE A N 1
ATOM 2798 C CA . ILE A 1 360 ? -15.5 14.312 -6.629 1 98.69 360 ILE A CA 1
ATOM 2799 C C . ILE A 1 360 ? -15.453 15.594 -7.449 1 98.69 360 ILE A C 1
ATOM 2801 O O . ILE A 1 360 ? -16.203 15.75 -8.422 1 98.69 360 ILE A O 1
ATOM 2805 N N . ARG A 1 361 ? -14.602 16.484 -7.043 1 98.5 361 ARG A N 1
ATOM 2806 C CA . ARG A 1 361 ? -14.438 17.75 -7.766 1 98.5 361 ARG A CA 1
ATOM 2807 C C . ARG A 1 361 ? -14.109 17.5 -9.234 1 98.5 361 ARG A C 1
ATOM 2809 O O . ARG A 1 361 ? -14.734 18.078 -10.117 1 98.5 361 ARG A O 1
ATOM 2816 N N . ASP A 1 362 ? -13.141 16.672 -9.484 1 98.44 362 ASP A N 1
ATOM 2817 C CA . ASP A 1 362 ? -12.703 16.406 -10.852 1 98.44 362 ASP A CA 1
ATOM 2818 C C . ASP A 1 362 ? -13.82 15.766 -11.68 1 98.44 362 ASP A C 1
ATOM 2820 O O . ASP A 1 362 ? -13.961 16.047 -12.867 1 98.44 362 ASP A O 1
ATOM 2824 N N . TRP A 1 363 ? -14.562 14.891 -11.062 1 98.62 363 TRP A N 1
ATOM 2825 C CA . TRP A 1 363 ? -15.711 14.305 -11.75 1 98.62 363 TRP A CA 1
ATOM 2826 C C . TRP A 1 363 ? -16.75 15.367 -12.094 1 98.62 363 TRP A C 1
ATOM 2828 O O . TRP A 1 363 ? -17.25 15.422 -13.219 1 98.62 363 TRP A O 1
ATOM 2838 N N . VAL A 1 364 ? -17.078 16.219 -11.125 1 98.69 364 VAL A N 1
ATOM 2839 C CA . VAL A 1 364 ? -18.062 17.297 -11.312 1 98.69 364 VAL A CA 1
ATOM 2840 C C . VAL A 1 364 ? -17.625 18.203 -12.461 1 98.69 364 VAL A C 1
ATOM 2842 O O . VAL A 1 364 ? -18.438 18.641 -13.266 1 98.69 364 VAL A O 1
ATOM 2845 N N . GLN A 1 365 ? -16.344 18.406 -12.562 1 98 365 GLN A N 1
ATOM 2846 C CA . GLN A 1 365 ? -15.789 19.297 -13.562 1 98 365 GLN A CA 1
ATOM 2847 C C . GLN A 1 365 ? -15.625 18.594 -14.906 1 98 365 GLN A C 1
ATOM 2849 O O . GLN A 1 365 ? -15.211 19.203 -15.891 1 98 365 GLN A O 1
ATOM 2854 N N . GLY A 1 366 ? -15.82 17.359 -15 1 96.94 366 GLY A N 1
ATOM 2855 C CA . GLY A 1 366 ? -15.797 16.625 -16.25 1 96.94 366 GLY A CA 1
ATOM 2856 C C . GLY A 1 366 ? -14.391 16.219 -16.688 1 96.94 366 GLY A C 1
ATOM 2857 O O . GLY A 1 366 ? -14.125 16.047 -17.875 1 96.94 366 GLY A O 1
ATOM 2858 N N . LYS A 1 367 ? -13.461 16.141 -15.727 1 94.62 367 LYS A N 1
ATOM 2859 C CA . LYS A 1 367 ? -12.094 15.75 -16.078 1 94.62 367 LYS A CA 1
ATOM 2860 C C . LYS A 1 367 ? -12.023 14.273 -16.469 1 94.62 367 LYS A C 1
ATOM 2862 O O . LYS A 1 367 ? -11.047 13.844 -17.078 1 94.62 367 LYS A O 1
ATOM 2867 N N . PHE A 1 368 ? -12.938 13.594 -16.031 1 93.06 368 PHE A N 1
ATOM 2868 C CA . PHE A 1 368 ? -13.117 12.203 -16.453 1 93.06 368 PHE A CA 1
ATOM 2869 C C . PHE A 1 368 ? -14.586 11.812 -16.391 1 93.06 368 PHE A C 1
ATOM 2871 O O . PHE A 1 368 ? -15.398 12.5 -15.766 1 93.06 368 PHE A O 1
ATOM 2878 N N . MET B 1 1 ? -12.297 6.223 8.453 1 21.69 1 MET B N 1
ATOM 2879 C CA . MET B 1 1 ? -12.258 4.805 8.102 1 21.69 1 MET B CA 1
ATOM 2880 C C . MET B 1 1 ? -11.875 3.961 9.312 1 21.69 1 MET B C 1
ATOM 2882 O O . MET B 1 1 ? -10.742 4.051 9.805 1 21.69 1 MET B O 1
ATOM 2886 N N . HIS B 1 2 ? -12.742 3.742 10.234 1 26.75 2 HIS B N 1
ATOM 2887 C CA . HIS B 1 2 ? -12.484 3.055 11.5 1 26.75 2 HIS B CA 1
ATOM 2888 C C . HIS B 1 2 ? -11.898 1.667 11.258 1 26.75 2 HIS B C 1
ATOM 2890 O O . HIS B 1 2 ? -12.164 1.047 10.227 1 26.75 2 HIS B O 1
ATOM 2896 N N . PRO B 1 3 ? -10.766 1.423 11.805 1 31.31 3 PRO B N 1
ATOM 2897 C CA . PRO B 1 3 ? -10.406 0.004 11.75 1 31.31 3 PRO B CA 1
ATOM 2898 C C . PRO B 1 3 ? -11.609 -0.917 11.945 1 31.31 3 PRO B C 1
ATOM 2900 O O . PRO B 1 3 ? -12.633 -0.499 12.5 1 31.31 3 PRO B O 1
ATOM 2903 N N . PRO B 1 4 ? -11.711 -2.076 11.297 1 30.48 4 PRO B N 1
ATOM 2904 C CA . PRO B 1 4 ? -12.883 -2.934 11.523 1 30.48 4 PRO B CA 1
ATOM 2905 C C . PRO B 1 4 ? -13.18 -3.145 13.008 1 30.48 4 PRO B C 1
ATOM 2907 O O . PRO B 1 4 ? -12.312 -3.58 13.766 1 30.48 4 PRO B O 1
ATOM 2910 N N . THR B 1 5 ? -13.766 -2.256 13.75 1 27.62 5 THR B N 1
ATOM 2911 C CA . THR B 1 5 ? -14.32 -2.631 15.047 1 27.62 5 THR B CA 1
ATOM 2912 C C . THR B 1 5 ? -14.914 -4.035 14.992 1 27.62 5 THR B C 1
ATOM 2914 O O . THR B 1 5 ? -15.344 -4.492 13.93 1 27.62 5 THR B O 1
ATOM 2917 N N . LEU B 1 6 ? -14.664 -4.758 16.109 1 28.05 6 LEU B N 1
ATOM 2918 C CA . LEU B 1 6 ? -15.297 -6.055 16.328 1 28.05 6 LEU B CA 1
ATOM 2919 C C . LEU B 1 6 ? -16.797 -5.984 16.031 1 28.05 6 LEU B C 1
ATOM 2921 O O . LEU B 1 6 ? -17.547 -5.309 16.75 1 28.05 6 LEU B O 1
ATOM 2925 N N . ARG B 1 7 ? -17.125 -5.961 14.828 1 25.59 7 ARG B N 1
ATOM 2926 C CA . ARG B 1 7 ? -18.531 -6.137 14.508 1 25.59 7 ARG B CA 1
ATOM 2927 C C . ARG B 1 7 ? -19.141 -7.277 15.32 1 25.59 7 ARG B C 1
ATOM 2929 O O . ARG B 1 7 ? -18.641 -8.398 15.297 1 25.59 7 ARG B O 1
ATOM 2936 N N . THR B 1 8 ? -19.688 -7.039 16.438 1 24.5 8 THR B N 1
ATOM 2937 C CA . THR B 1 8 ? -20.609 -8.031 16.938 1 24.5 8 THR B CA 1
ATOM 2938 C C . THR B 1 8 ? -21.531 -8.539 15.836 1 24.5 8 THR B C 1
ATOM 2940 O O . THR B 1 8 ? -22.266 -7.754 15.219 1 24.5 8 THR B O 1
ATOM 2943 N N . VAL B 1 9 ? -21.141 -9.57 15.164 1 26.3 9 VAL B N 1
ATOM 2944 C CA . VAL B 1 9 ? -21.891 -10.344 14.172 1 26.3 9 VAL B CA 1
ATOM 2945 C C . VAL B 1 9 ? -23.266 -10.711 14.727 1 26.3 9 VAL B C 1
ATOM 2947 O O . VAL B 1 9 ? -23.359 -11.5 15.672 1 26.3 9 VAL B O 1
ATOM 2950 N N . GLY B 1 10 ? -24.172 -9.828 15 1 22.3 10 GLY B N 1
ATOM 2951 C CA . GLY B 1 10 ? -25.516 -10.336 15.172 1 22.3 10 GLY B CA 1
ATOM 2952 C C . GLY B 1 10 ? -25.875 -11.422 14.172 1 22.3 10 GLY B C 1
ATOM 2953 O O . GLY B 1 10 ? -25.219 -11.57 13.141 1 22.3 10 GLY B O 1
ATOM 2954 N N . SER B 1 11 ? -26.906 -12.422 14.586 1 24.98 11 SER B N 1
ATOM 2955 C CA . SER B 1 11 ? -27.547 -13.656 14.156 1 24.98 11 SER B CA 1
ATOM 2956 C C . SER B 1 11 ? -28.094 -13.539 12.734 1 24.98 11 SER B C 1
ATOM 2958 O O . SER B 1 11 ? -28.812 -14.414 12.258 1 24.98 11 SER B O 1
ATOM 2960 N N . PHE B 1 12 ? -28.156 -12.383 12.141 1 22.27 12 PHE B N 1
ATOM 2961 C CA . PHE B 1 12 ? -29.203 -12.375 11.141 1 22.27 12 PHE B CA 1
ATOM 2962 C C . PHE B 1 12 ? -28.922 -13.383 10.039 1 22.27 12 PHE B C 1
ATOM 2964 O O . PHE B 1 12 ? -29.844 -14.039 9.539 1 22.27 12 PHE B O 1
ATOM 2971 N N . CYS B 1 13 ? -27.75 -13.172 9.234 1 25.69 13 CYS B N 1
ATOM 2972 C CA . CYS B 1 13 ? -27.984 -13.75 7.91 1 25.69 13 CYS B CA 1
ATOM 2973 C C . CYS B 1 13 ? -27.859 -15.266 7.941 1 25.69 13 CYS B C 1
ATOM 2975 O O . CYS B 1 13 ? -26.75 -15.797 7.957 1 25.69 13 CYS B O 1
ATOM 2977 N N . ALA B 1 14 ? -28.656 -16.031 8.672 1 23.36 14 ALA B N 1
ATOM 2978 C CA . ALA B 1 14 ? -28.797 -17.484 8.656 1 23.36 14 ALA B CA 1
ATOM 2979 C C . ALA B 1 14 ? -28.672 -18.031 7.234 1 23.36 14 ALA B C 1
ATOM 2981 O O . ALA B 1 14 ? -28.719 -17.281 6.262 1 23.36 14 ALA B O 1
ATOM 2982 N N . ARG B 1 15 ? -29.266 -19.438 6.984 1 24.94 15 ARG B N 1
ATOM 2983 C CA . ARG B 1 15 ? -29.312 -20.578 6.086 1 24.94 15 ARG B CA 1
ATOM 2984 C C . ARG B 1 15 ? -30.016 -20.234 4.781 1 24.94 15 ARG B C 1
ATOM 2986 O O . ARG B 1 15 ? -31.109 -20.734 4.504 1 24.94 15 ARG B O 1
ATOM 2993 N N . ARG B 1 16 ? -30.266 -19.031 4.379 1 27.09 16 ARG B N 1
ATOM 2994 C CA . ARG B 1 16 ? -31.031 -19.219 3.15 1 27.09 16 ARG B CA 1
ATOM 2995 C C . ARG B 1 16 ? -30.266 -20.094 2.156 1 27.09 16 ARG B C 1
ATOM 2997 O O . ARG B 1 16 ? -29.062 -19.922 1.966 1 27.09 16 ARG B O 1
ATOM 3004 N N . SER B 1 17 ? -30.703 -21.203 1.865 1 25.81 17 SER B N 1
ATOM 3005 C CA . SER B 1 17 ? -30.328 -22.078 0.771 1 25.81 17 SER B CA 1
ATOM 3006 C C . SER B 1 17 ? -29.953 -21.297 -0.481 1 25.81 17 SER B C 1
ATOM 3008 O O . SER B 1 17 ? -30.797 -20.578 -1.037 1 25.81 17 SER B O 1
ATOM 3010 N N . TYR B 1 18 ? -28.859 -20.719 -0.585 1 30.77 18 TYR B N 1
ATOM 3011 C CA . TYR B 1 18 ? -28.344 -20.047 -1.771 1 30.77 18 TYR B CA 1
ATOM 3012 C C . TYR B 1 18 ? -28.578 -20.891 -3.021 1 30.77 18 TYR B C 1
ATOM 3014 O O . TYR B 1 18 ? -27.875 -21.859 -3.271 1 30.77 18 TYR B O 1
ATOM 3022 N N . GLN B 1 19 ? -29.844 -21.172 -3.297 1 28.45 19 GLN B N 1
ATOM 3023 C CA . GLN B 1 19 ? -30.094 -21.656 -4.648 1 28.45 19 GLN B CA 1
ATOM 3024 C C . GLN B 1 19 ? -29.516 -20.719 -5.691 1 28.45 19 GLN B C 1
ATOM 3026 O O . GLN B 1 19 ? -29.781 -19.516 -5.664 1 28.45 19 GLN B O 1
ATOM 3031 N N . ILE B 1 20 ? -28.531 -21 -6.277 1 33.91 20 ILE B N 1
ATOM 3032 C CA . ILE B 1 20 ? -27.875 -20.312 -7.379 1 33.91 20 ILE B CA 1
ATOM 3033 C C . ILE B 1 20 ? -28.891 -20.031 -8.492 1 33.91 20 ILE B C 1
ATOM 3035 O O . ILE B 1 20 ? -29.312 -20.953 -9.188 1 33.91 20 ILE B O 1
ATOM 3039 N N . ARG B 1 21 ? -29.969 -19.375 -8.359 1 35.84 21 ARG B N 1
ATOM 3040 C CA . ARG B 1 21 ? -30.734 -19 -9.547 1 35.84 21 ARG B CA 1
ATOM 3041 C C . ARG B 1 21 ? -29.828 -18.406 -10.617 1 35.84 21 ARG B C 1
ATOM 3043 O O . ARG B 1 21 ? -28.766 -17.859 -10.305 1 35.84 21 ARG B O 1
ATOM 3050 N N . LYS B 1 22 ? -30.094 -18.547 -11.875 1 40.12 22 LYS B N 1
ATOM 3051 C CA . LYS B 1 22 ? -29.453 -18.062 -13.086 1 40.12 22 LYS B CA 1
ATOM 3052 C C . LYS B 1 22 ? -29.109 -16.578 -12.953 1 40.12 22 LYS B C 1
ATOM 3054 O O . LYS B 1 22 ? -29.875 -15.711 -13.391 1 40.12 22 LYS B O 1
ATOM 3059 N N . CYS B 1 23 ? -28.453 -16.156 -11.82 1 49.88 23 CYS B N 1
ATOM 3060 C CA . CYS B 1 23 ? -28.094 -14.773 -11.492 1 49.88 23 CYS B CA 1
ATOM 3061 C C . CYS B 1 23 ? -27.094 -14.219 -12.508 1 49.88 23 CYS B C 1
ATOM 3063 O O . CYS B 1 23 ? -26.328 -14.977 -13.117 1 49.88 23 CYS B O 1
ATOM 3065 N N . SER B 1 24 ? -27.234 -12.898 -13.062 1 67.62 24 SER B N 1
ATOM 3066 C CA . SER B 1 24 ? -26.312 -12.156 -13.906 1 67.62 24 SER B CA 1
ATOM 3067 C C . SER B 1 24 ? -24.891 -12.242 -13.359 1 67.62 24 SER B C 1
ATOM 3069 O O . SER B 1 24 ? -24.688 -12.516 -12.172 1 67.62 24 SER B O 1
ATOM 3071 N N . SER B 1 25 ? -23.938 -12.398 -14.234 1 78.06 25 SER B N 1
ATOM 3072 C CA . SER B 1 25 ? -22.516 -12.477 -13.922 1 78.06 25 SER B CA 1
ATOM 3073 C C . SER B 1 25 ? -22.141 -11.516 -12.805 1 78.06 25 SER B C 1
ATOM 3075 O O . SER B 1 25 ? -21.359 -11.859 -11.906 1 78.06 25 SER B O 1
ATOM 3077 N N . GLY B 1 26 ? -22.906 -10.492 -12.719 1 86.25 26 GLY B N 1
ATOM 3078 C CA . GLY B 1 26 ? -22.641 -9.508 -11.688 1 86.25 26 GLY B CA 1
ATOM 3079 C C . GLY B 1 26 ? -23.156 -9.914 -10.32 1 86.25 26 GLY B C 1
ATOM 3080 O O . GLY B 1 26 ? -22.453 -9.75 -9.32 1 86.25 26 GLY B O 1
ATOM 3081 N N . ALA B 1 27 ? -24.281 -10.461 -10.25 1 88.5 27 ALA B N 1
ATOM 3082 C CA . ALA B 1 27 ? -24.875 -10.898 -8.992 1 88.5 27 ALA B CA 1
ATOM 3083 C C . ALA B 1 27 ? -24.078 -12.047 -8.375 1 88.5 27 ALA B C 1
ATOM 3085 O O . ALA B 1 27 ? -23.891 -12.094 -7.156 1 88.5 27 ALA B O 1
ATOM 3086 N N . ALA B 1 28 ? -23.703 -12.93 -9.242 1 91.31 28 ALA B N 1
ATOM 3087 C CA . ALA B 1 28 ? -22.891 -14.055 -8.781 1 91.31 28 ALA B CA 1
ATOM 3088 C C . ALA B 1 28 ? -21.578 -13.562 -8.164 1 91.31 28 ALA B C 1
ATOM 3090 O O . ALA B 1 28 ? -21.125 -14.109 -7.16 1 91.31 28 ALA B O 1
ATOM 3091 N N . TYR B 1 29 ? -21.062 -12.562 -8.82 1 94.56 29 TYR B N 1
ATOM 3092 C CA . TYR B 1 29 ? -19.828 -11.984 -8.297 1 94.56 29 TYR B CA 1
ATOM 3093 C C . TYR B 1 29 ? -20.062 -11.398 -6.902 1 94.56 29 TYR B C 1
ATOM 3095 O O . TYR B 1 29 ? -19.266 -11.641 -5.988 1 94.56 29 TYR B O 1
ATOM 3103 N N . VAL B 1 30 ? -21.047 -10.641 -6.703 1 95.19 30 VAL B N 1
ATOM 3104 C CA . VAL B 1 30 ? -21.359 -9.992 -5.434 1 95.19 30 VAL B CA 1
ATOM 3105 C C . VAL B 1 30 ? -21.562 -11.047 -4.348 1 95.19 30 VAL B C 1
ATOM 3107 O O . VAL B 1 30 ? -21.062 -10.906 -3.23 1 95.19 30 VAL B O 1
ATOM 3110 N N . GLU B 1 31 ? -22.234 -12.086 -4.688 1 93.56 31 GLU B N 1
ATOM 3111 C CA . GLU B 1 31 ? -22.469 -13.172 -3.74 1 93.56 31 GLU B CA 1
ATOM 3112 C C . GLU B 1 31 ? -21.156 -13.82 -3.305 1 93.56 31 GLU B C 1
ATOM 3114 O O . GLU B 1 31 ? -20.953 -14.086 -2.119 1 93.56 31 GLU B O 1
ATOM 3119 N N . LYS B 1 32 ? -20.359 -14.086 -4.227 1 96.19 32 LYS B N 1
ATOM 3120 C CA . LYS B 1 32 ? -19.062 -14.695 -3.934 1 96.19 32 LYS B CA 1
ATOM 3121 C C . LYS B 1 32 ? -18.234 -13.812 -3 1 96.19 32 LYS B C 1
ATOM 3123 O O . LYS B 1 32 ? -17.656 -14.297 -2.027 1 96.19 32 LYS B O 1
ATOM 3128 N N . VAL B 1 33 ? -18.219 -12.555 -3.316 1 95.94 33 VAL B N 1
ATOM 3129 C CA . VAL B 1 33 ? -17.438 -11.602 -2.549 1 95.94 33 VAL B CA 1
ATOM 3130 C C . VAL B 1 33 ? -17.953 -11.531 -1.115 1 95.94 33 VAL B C 1
ATOM 3132 O O . VAL B 1 33 ? -17.172 -11.508 -0.163 1 95.94 33 VAL B O 1
ATOM 3135 N N . LYS B 1 34 ? -19.203 -11.523 -0.937 1 94.19 34 LYS B N 1
ATOM 3136 C CA . LYS B 1 34 ? -19.797 -11.453 0.391 1 94.19 34 LYS B CA 1
ATOM 3137 C C . LYS B 1 34 ? -19.531 -12.734 1.178 1 94.19 34 LYS B C 1
ATOM 3139 O O . LYS B 1 34 ? -19.312 -12.695 2.389 1 94.19 34 LYS B O 1
ATOM 3144 N N . LEU B 1 35 ? -19.594 -13.844 0.489 1 95.69 35 LEU B N 1
ATOM 3145 C CA . LEU B 1 35 ? -19.297 -15.117 1.122 1 95.69 35 LEU B CA 1
ATOM 3146 C C . LEU B 1 35 ? -17.859 -15.164 1.604 1 95.69 35 LEU B C 1
ATOM 3148 O O . LEU B 1 35 ? -17.578 -15.594 2.727 1 95.69 35 LEU B O 1
ATOM 3152 N N . LEU B 1 36 ? -16.969 -14.719 0.76 1 97.12 36 LEU B N 1
ATOM 3153 C CA . LEU B 1 36 ? -15.555 -14.68 1.13 1 97.12 36 LEU B CA 1
ATOM 3154 C C . LEU B 1 36 ? -15.328 -13.773 2.334 1 97.12 36 LEU B C 1
ATOM 3156 O O . LEU B 1 36 ? -14.539 -14.094 3.225 1 97.12 36 LEU B O 1
ATOM 3160 N N . ASP B 1 37 ? -16.016 -12.641 2.326 1 94.62 37 ASP B N 1
ATOM 3161 C CA . ASP B 1 37 ? -15.914 -11.727 3.457 1 94.62 37 ASP B CA 1
ATOM 3162 C C . ASP B 1 37 ? -16.406 -12.383 4.742 1 94.62 37 ASP B C 1
ATOM 3164 O O . ASP B 1 37 ? -15.797 -12.227 5.801 1 94.62 37 ASP B O 1
ATOM 3168 N N . TYR B 1 38 ? -17.5 -13.164 4.641 1 94.38 38 TYR B N 1
ATOM 3169 C CA . TYR B 1 38 ? -18.047 -13.906 5.766 1 94.38 38 TYR B CA 1
ATOM 3170 C C . TYR B 1 38 ? -17.047 -14.938 6.281 1 94.38 38 TYR B C 1
ATOM 3172 O O . TYR B 1 38 ? -16.812 -15.023 7.484 1 94.38 38 TYR B O 1
ATOM 3180 N N . TRP B 1 39 ? -16.391 -15.672 5.359 1 96.56 39 TRP B N 1
ATOM 3181 C CA . TRP B 1 39 ? -15.43 -16.703 5.723 1 96.56 39 TRP B CA 1
ATOM 3182 C C . TRP B 1 39 ? -14.18 -16.094 6.355 1 96.56 39 TRP B C 1
ATOM 3184 O O . TRP B 1 39 ? -13.547 -16.719 7.215 1 96.56 39 TRP B O 1
ATOM 3194 N N . LYS B 1 40 ? -13.805 -14.906 6.008 1 95.5 40 LYS B N 1
ATOM 3195 C CA . LYS B 1 40 ? -12.625 -14.234 6.547 1 95.5 40 LYS B CA 1
ATOM 3196 C C . LYS B 1 40 ? -12.812 -13.898 8.023 1 95.5 40 LYS B C 1
ATOM 3198 O O . LYS B 1 40 ? -11.844 -13.906 8.789 1 95.5 40 LYS B O 1
ATOM 3203 N N . LEU B 1 41 ? -14.062 -13.719 8.359 1 91.81 41 LEU B N 1
ATOM 3204 C CA . LEU B 1 41 ? -14.32 -13.188 9.688 1 91.81 41 LEU B CA 1
ATOM 3205 C C . LEU B 1 41 ? -14.828 -14.281 10.625 1 91.81 41 LEU B C 1
ATOM 3207 O O . LEU B 1 41 ? -14.664 -14.188 11.844 1 91.81 41 LEU B O 1
ATOM 3211 N N . GLN B 1 42 ? -15.422 -15.258 10 1 95.75 42 GLN B N 1
ATOM 3212 C CA . GLN B 1 42 ? -16.047 -16.297 10.82 1 95.75 42 GLN B CA 1
ATOM 3213 C C . GLN B 1 42 ? -15.227 -17.578 10.797 1 95.75 42 GLN B C 1
ATOM 3215 O O . GLN B 1 42 ? -15.477 -18.469 9.969 1 95.75 42 GLN B O 1
ATOM 3220 N N . ASP B 1 43 ? -14.438 -17.75 11.766 1 96.88 43 ASP B N 1
ATOM 3221 C CA . ASP B 1 43 ? -13.508 -18.875 11.828 1 96.88 43 ASP B CA 1
ATOM 3222 C C . ASP B 1 43 ? -14.258 -20.203 11.852 1 96.88 43 ASP B C 1
ATOM 3224 O O . ASP B 1 43 ? -13.906 -21.125 11.117 1 96.88 43 ASP B O 1
ATOM 3228 N N . SER B 1 44 ? -15.242 -20.297 12.68 1 97.25 44 SER B N 1
ATOM 3229 C CA . SER B 1 44 ? -15.969 -21.547 12.828 1 97.25 44 SER B CA 1
ATOM 3230 C C . SER B 1 44 ? -16.625 -21.953 11.516 1 97.25 44 SER B C 1
ATOM 3232 O O . SER B 1 44 ? -16.625 -23.141 11.156 1 97.25 44 SER B O 1
ATOM 3234 N N . ALA B 1 45 ? -17.219 -20.953 10.852 1 96.75 45 ALA B N 1
ATOM 3235 C CA . ALA B 1 45 ? -17.875 -21.234 9.57 1 96.75 45 ALA B CA 1
ATOM 3236 C C . ALA B 1 45 ? -16.859 -21.75 8.539 1 96.75 45 ALA B C 1
ATOM 3238 O O . ALA B 1 45 ? -17.141 -22.703 7.82 1 96.75 45 ALA B O 1
ATOM 3239 N N . LEU B 1 46 ? -15.727 -21.141 8.461 1 97.62 46 LEU B N 1
ATOM 3240 C CA . LEU B 1 46 ? -14.703 -21.547 7.496 1 97.62 46 LEU B CA 1
ATOM 3241 C C . LEU B 1 46 ? -14.125 -22.906 7.859 1 97.62 46 LEU B C 1
ATOM 3243 O O . LEU B 1 46 ? -13.906 -23.75 6.984 1 97.62 46 LEU B O 1
ATOM 3247 N N . GLN B 1 47 ? -13.93 -23.141 9.133 1 97.12 47 GLN B N 1
ATOM 3248 C CA . GLN B 1 47 ? -13.375 -24.406 9.609 1 97.12 47 GLN B CA 1
ATOM 3249 C C . GLN B 1 47 ? -14.273 -25.578 9.234 1 97.12 47 GLN B C 1
ATOM 3251 O O . GLN B 1 47 ? -13.789 -26.656 8.859 1 97.12 47 GLN B O 1
ATOM 3256 N N . SER B 1 48 ? -15.531 -25.344 9.328 1 96.69 48 SER B N 1
ATOM 3257 C CA . SER B 1 48 ? -16.5 -26.406 9.047 1 96.69 48 SER B CA 1
ATOM 3258 C C . SER B 1 48 ? -16.469 -26.781 7.566 1 96.69 48 SER B C 1
ATOM 3260 O O . SER B 1 48 ? -16.875 -27.891 7.203 1 96.69 48 SER B O 1
ATOM 3262 N N . GLU B 1 49 ? -16 -25.891 6.738 1 96.31 49 GLU B N 1
ATOM 3263 C CA . GLU B 1 49 ? -15.992 -26.109 5.297 1 96.31 49 GLU B CA 1
ATOM 3264 C C . GLU B 1 49 ? -14.703 -26.797 4.855 1 96.31 49 GLU B C 1
ATOM 3266 O O . GLU B 1 49 ? -14.602 -27.266 3.723 1 96.31 49 GLU B O 1
ATOM 3271 N N . PHE B 1 50 ? -13.688 -27 5.688 1 96.69 50 PHE B N 1
ATOM 3272 C CA . PHE B 1 50 ? -12.344 -27.422 5.316 1 96.69 50 PHE B CA 1
ATOM 3273 C C . PHE B 1 50 ? -12.367 -28.812 4.699 1 96.69 50 PHE B C 1
ATOM 3275 O O . PHE B 1 50 ? -11.75 -29.047 3.656 1 96.69 50 PHE B O 1
ATOM 3282 N N . PRO B 1 51 ? -13.203 -29.734 5.223 1 95.44 51 PRO B N 1
ATOM 3283 C CA . PRO B 1 51 ? -13.156 -31.094 4.68 1 95.44 51 PRO B CA 1
ATOM 3284 C C . PRO B 1 51 ? -13.617 -31.172 3.229 1 95.44 51 PRO B C 1
ATOM 3286 O O . PRO B 1 51 ? -13.219 -32.094 2.496 1 95.44 51 PRO B O 1
ATOM 3289 N N . ARG B 1 52 ? -14.453 -30.266 2.797 1 95.62 52 ARG B N 1
ATOM 3290 C CA . ARG B 1 52 ? -14.977 -30.312 1.436 1 95.62 52 ARG B CA 1
ATOM 3291 C C . ARG B 1 52 ? -14.273 -29.312 0.534 1 95.62 52 ARG B C 1
ATOM 3293 O O . ARG B 1 52 ? -14.68 -29.094 -0.609 1 95.62 52 ARG B O 1
ATOM 3300 N N . SER B 1 53 ? -13.25 -28.672 1.045 1 97.25 53 SER B N 1
ATOM 3301 C CA . SER B 1 53 ? -12.57 -27.609 0.309 1 97.25 53 SER B CA 1
ATOM 3302 C C . SER B 1 53 ? -11.594 -28.172 -0.716 1 97.25 53 SER B C 1
ATOM 3304 O O . SER B 1 53 ? -11.367 -29.391 -0.757 1 97.25 53 SER B O 1
ATOM 3306 N N . ARG B 1 54 ? -11.172 -27.312 -1.622 1 97.69 54 ARG B N 1
ATOM 3307 C CA . ARG B 1 54 ? -10.062 -27.594 -2.525 1 97.69 54 ARG B CA 1
ATOM 3308 C C . ARG B 1 54 ? -8.766 -26.953 -2.027 1 97.69 54 ARG B C 1
ATOM 3310 O O . ARG B 1 54 ? -8.797 -25.938 -1.344 1 97.69 54 ARG B O 1
ATOM 3317 N N . LEU B 1 55 ? -7.633 -27.609 -2.385 1 98 55 LEU B N 1
ATOM 3318 C CA . LEU B 1 55 ? -6.359 -27.156 -1.84 1 98 55 LEU B CA 1
ATOM 3319 C C . LEU B 1 55 ? -5.328 -26.969 -2.947 1 98 55 LEU B C 1
ATOM 3321 O O . LEU B 1 55 ? -5.219 -27.812 -3.846 1 98 55 LEU B O 1
ATOM 3325 N N . LEU B 1 56 ? -4.676 -25.859 -2.971 1 98.12 56 LEU B N 1
ATOM 3326 C CA . LEU B 1 56 ? -3.402 -25.688 -3.664 1 98.12 56 LEU B CA 1
ATOM 3327 C C . LEU B 1 56 ? -2.234 -26.016 -2.742 1 98.12 56 LEU B C 1
ATOM 3329 O O . LEU B 1 56 ? -2.312 -25.797 -1.531 1 98.12 56 LEU B O 1
ATOM 3333 N N . LEU B 1 57 ? -1.133 -26.516 -3.303 1 97.88 57 LEU B N 1
ATOM 3334 C CA . LEU B 1 57 ? -0.093 -27.047 -2.436 1 97.88 57 LEU B CA 1
ATOM 3335 C C . LEU B 1 57 ? 1.254 -26.406 -2.729 1 97.88 57 LEU B C 1
ATOM 3337 O O . LEU B 1 57 ? 1.638 -26.25 -3.893 1 97.88 57 LEU B O 1
ATOM 3341 N N . MET B 1 58 ? 1.863 -25.984 -1.722 1 96.88 58 MET B N 1
ATOM 3342 C CA . MET B 1 58 ? 3.27 -25.594 -1.739 1 96.88 58 MET B CA 1
ATOM 3343 C C . MET B 1 58 ? 4.082 -26.438 -0.762 1 96.88 58 MET B C 1
ATOM 3345 O O . MET B 1 58 ? 3.639 -26.688 0.357 1 96.88 58 MET B O 1
ATOM 3349 N N . VAL B 1 59 ? 5.227 -26.906 -1.222 1 94.5 59 VAL B N 1
ATOM 3350 C CA . VAL B 1 59 ? 6.176 -27.609 -0.356 1 94.5 59 VAL B CA 1
ATOM 3351 C C . VAL B 1 59 ? 7.543 -26.922 -0.438 1 94.5 59 VAL B C 1
ATOM 3353 O O . VAL B 1 59 ? 8.102 -26.766 -1.527 1 94.5 59 VAL B O 1
ATOM 3356 N N . ASP B 1 60 ? 8.078 -26.469 0.648 1 90.31 60 ASP B N 1
ATOM 3357 C CA . ASP B 1 60 ? 9.352 -25.766 0.717 1 90.31 60 ASP B CA 1
ATOM 3358 C C . ASP B 1 60 ? 9.383 -24.578 -0.24 1 90.31 60 ASP B C 1
ATOM 3360 O O . ASP B 1 60 ? 10.32 -24.438 -1.034 1 90.31 60 ASP B O 1
ATOM 3364 N N . LYS B 1 61 ? 8.32 -23.844 -0.295 1 88.62 61 LYS B N 1
ATOM 3365 C CA . LYS B 1 61 ? 8.18 -22.609 -1.051 1 88.62 61 LYS B CA 1
ATOM 3366 C C . LYS B 1 61 ? 8.172 -22.875 -2.553 1 88.62 61 LYS B C 1
ATOM 3368 O O . LYS B 1 61 ? 8.539 -22.016 -3.346 1 88.62 61 LYS B O 1
ATOM 3373 N N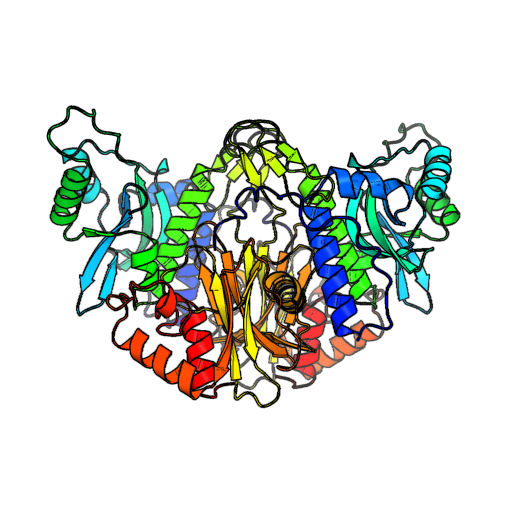 . ARG B 1 62 ? 7.914 -24.109 -2.871 1 95.19 62 ARG B N 1
ATOM 3374 C CA . ARG B 1 62 ? 7.695 -24.484 -4.266 1 95.19 62 ARG B CA 1
ATOM 3375 C C . ARG B 1 62 ? 6.242 -24.891 -4.508 1 95.19 62 ARG B C 1
ATOM 3377 O O . ARG B 1 62 ? 5.676 -25.672 -3.742 1 95.19 62 ARG B O 1
ATOM 3384 N N . VAL B 1 63 ? 5.684 -24.406 -5.516 1 97 63 VAL B N 1
ATOM 3385 C CA . VAL B 1 63 ? 4.258 -24.594 -5.762 1 97 63 VAL B CA 1
ATOM 3386 C C . VAL B 1 63 ? 4.062 -25.75 -6.75 1 97 63 VAL B C 1
ATOM 3388 O O . VAL B 1 63 ? 4.824 -25.891 -7.707 1 97 63 VAL B O 1
ATOM 3391 N N . LEU B 1 64 ? 3.066 -26.531 -6.516 1 97.56 64 LEU B N 1
ATOM 3392 C CA . LEU B 1 64 ? 2.711 -27.641 -7.406 1 97.56 64 LEU B CA 1
ATOM 3393 C C . LEU B 1 64 ? 1.97 -27.125 -8.633 1 97.56 64 LEU B C 1
ATOM 3395 O O . LEU B 1 64 ? 0.907 -26.516 -8.516 1 97.56 64 LEU B O 1
ATOM 3399 N N . VAL B 1 65 ? 2.559 -27.359 -9.797 1 97.19 65 VAL B N 1
ATOM 3400 C CA . VAL B 1 65 ? 1.96 -26.859 -11.031 1 97.19 65 VAL B CA 1
ATOM 3401 C C . VAL B 1 65 ? 1.959 -27.953 -12.094 1 97.19 65 VAL B C 1
ATOM 3403 O O . VAL B 1 65 ? 2.645 -28.969 -11.938 1 97.19 65 VAL B O 1
ATOM 3406 N N . GLN B 1 66 ? 1.121 -27.828 -13.062 1 95.88 66 GLN B N 1
ATOM 3407 C CA . GLN B 1 66 ? 1.115 -28.672 -14.25 1 95.88 66 GLN B CA 1
ATOM 3408 C C . GLN B 1 66 ? 1.272 -27.844 -15.523 1 95.88 66 GLN B C 1
ATOM 3410 O O . GLN B 1 66 ? 0.842 -26.688 -15.57 1 95.88 66 GLN B O 1
ATOM 3415 N N . LYS B 1 67 ? 1.909 -28.391 -16.453 1 88.94 67 LYS B N 1
ATOM 3416 C CA . LYS B 1 67 ? 2.045 -27.734 -17.766 1 88.94 67 LYS B CA 1
ATOM 3417 C C . LYS B 1 67 ? 0.869 -28.078 -18.672 1 88.94 67 LYS B C 1
ATOM 3419 O O . LYS B 1 67 ? 0.526 -29.25 -18.844 1 88.94 67 LYS B O 1
ATOM 3424 N N . VAL B 1 68 ? 0.193 -27.094 -19.125 1 86 68 VAL B N 1
ATOM 3425 C CA . VAL B 1 68 ? -0.939 -27.266 -20.031 1 86 68 VAL B CA 1
ATOM 3426 C C . VAL B 1 68 ? -0.804 -26.312 -21.219 1 86 68 VAL B C 1
ATOM 3428 O O . VAL B 1 68 ? -0.887 -25.094 -21.062 1 86 68 VAL B O 1
ATOM 3431 N N . ASP B 1 69 ? -0.657 -26.797 -22.484 1 83.62 69 ASP B N 1
ATOM 3432 C CA . ASP B 1 69 ? -0.614 -26.031 -23.734 1 83.62 69 ASP B CA 1
ATOM 3433 C C . ASP B 1 69 ? 0.393 -24.891 -23.625 1 83.62 69 ASP B C 1
ATOM 3435 O O . ASP B 1 69 ? 0.065 -23.734 -23.938 1 83.62 69 ASP B O 1
ATOM 3439 N N . GLY B 1 70 ? 1.531 -25.141 -23.062 1 79.69 70 GLY B N 1
ATOM 3440 C CA . GLY B 1 70 ? 2.588 -24.156 -23 1 79.69 70 GLY B CA 1
ATOM 3441 C C . GLY B 1 70 ? 2.434 -23.188 -21.828 1 79.69 70 GLY B C 1
ATOM 3442 O O . GLY B 1 70 ? 3.219 -22.25 -21.672 1 79.69 70 GLY B O 1
ATOM 3443 N N . ASP B 1 71 ? 1.379 -23.438 -21.016 1 87.56 71 ASP B N 1
ATOM 3444 C CA . ASP B 1 71 ? 1.139 -22.625 -19.812 1 87.56 71 ASP B CA 1
ATOM 3445 C C . ASP B 1 71 ? 1.307 -23.469 -18.547 1 87.56 71 ASP B C 1
ATOM 3447 O O . ASP B 1 71 ? 1.421 -24.688 -18.625 1 87.56 71 ASP B O 1
ATOM 3451 N N . ILE B 1 72 ? 1.471 -22.766 -17.5 1 90.31 72 ILE B N 1
ATOM 3452 C CA . ILE B 1 72 ? 1.541 -23.453 -16.219 1 90.31 72 ILE B CA 1
ATOM 3453 C C . ILE B 1 72 ? 0.308 -23.109 -15.383 1 90.31 72 ILE B C 1
ATOM 3455 O O . ILE B 1 72 ? -0.118 -21.953 -15.336 1 90.31 72 ILE B O 1
ATOM 3459 N N . LYS B 1 73 ? -0.252 -24.109 -14.797 1 94.75 73 LYS B N 1
ATOM 3460 C CA . LYS B 1 73 ? -1.433 -23.969 -13.953 1 94.75 73 LYS B CA 1
ATOM 3461 C C . LYS B 1 73 ? -1.252 -24.688 -12.625 1 94.75 73 LYS B C 1
ATOM 3463 O O . LYS B 1 73 ? -0.663 -25.766 -12.578 1 94.75 73 LYS B O 1
ATOM 3468 N N . MET B 1 74 ? -1.758 -24.078 -11.609 1 97.19 74 MET B N 1
ATOM 3469 C CA . MET B 1 74 ? -1.721 -24.75 -10.312 1 97.19 74 MET B CA 1
ATOM 3470 C C . MET B 1 74 ? -2.736 -25.891 -10.273 1 97.19 74 MET B C 1
ATOM 3472 O O . MET B 1 74 ? -3.777 -25.828 -10.93 1 97.19 74 MET B O 1
ATOM 3476 N N . ILE B 1 75 ? -2.412 -26.875 -9.453 1 97 75 ILE B N 1
ATOM 3477 C CA . ILE B 1 75 ? -3.256 -28.062 -9.367 1 97 75 ILE B CA 1
ATOM 3478 C C . ILE B 1 75 ? -4.109 -28 -8.102 1 97 75 ILE B C 1
ATOM 3480 O O . ILE B 1 75 ? -3.586 -27.828 -7 1 97 75 ILE B O 1
ATOM 3484 N N . GLU B 1 76 ? -5.395 -28.109 -8.273 1 96.75 76 GLU B N 1
ATOM 3485 C CA . GLU B 1 76 ? -6.316 -28.188 -7.145 1 96.75 76 GLU B CA 1
ATOM 3486 C C . GLU B 1 76 ? -6.52 -29.641 -6.703 1 96.75 76 GLU B C 1
ATOM 3488 O O . GLU B 1 76 ? -6.707 -30.531 -7.543 1 96.75 76 GLU B O 1
ATOM 3493 N N . ASN B 1 77 ? -6.457 -29.891 -5.426 1 96.75 77 ASN B N 1
ATOM 3494 C CA . ASN B 1 77 ? -6.641 -31.219 -4.855 1 96.75 77 ASN B CA 1
ATOM 3495 C C . ASN B 1 77 ? -7.766 -31.234 -3.826 1 96.75 77 ASN B C 1
ATOM 3497 O O . ASN B 1 77 ? -8.008 -30.234 -3.146 1 96.75 77 ASN B O 1
ATOM 3501 N N . GLY B 1 78 ? -8.391 -32.375 -3.73 1 96.06 78 GLY B N 1
ATOM 3502 C CA . GLY B 1 78 ? -9.289 -32.594 -2.604 1 96.06 78 GLY B CA 1
ATOM 3503 C C . GLY B 1 78 ? -8.555 -32.844 -1.301 1 96.06 78 GLY B C 1
ATOM 3504 O O . GLY B 1 78 ? -7.43 -33.375 -1.306 1 96.06 78 GLY B O 1
ATOM 3505 N N . VAL B 1 79 ? -9.203 -32.594 -0.238 1 96.5 79 VAL B N 1
ATOM 3506 C CA . VAL B 1 79 ? -8.578 -32.688 1.075 1 96.5 79 VAL B CA 1
ATOM 3507 C C . VAL B 1 79 ? -8.195 -34.125 1.365 1 96.5 79 VAL B C 1
ATOM 3509 O O . VAL B 1 79 ? -7.062 -34.406 1.755 1 96.5 79 VAL B O 1
ATOM 3512 N N . SER B 1 80 ? -9.094 -35.031 1.157 1 95.12 80 SER B N 1
ATOM 3513 C CA . SER B 1 80 ? -8.859 -36.438 1.465 1 95.12 80 SER B CA 1
ATOM 3514 C C . SER B 1 80 ? -7.758 -37.031 0.59 1 95.12 80 SER B C 1
ATOM 3516 O O . SER B 1 80 ? -6.887 -37.75 1.08 1 95.12 80 SER B O 1
ATOM 3518 N N . GLU B 1 81 ? -7.836 -36.719 -0.633 1 94.44 81 GLU B N 1
ATOM 3519 C CA . GLU B 1 81 ? -6.84 -37.219 -1.573 1 94.44 81 GLU B CA 1
ATOM 3520 C C . GLU B 1 81 ? -5.449 -36.688 -1.232 1 94.44 81 GLU B C 1
ATOM 3522 O O . GLU B 1 81 ? -4.469 -37.438 -1.254 1 94.44 81 GLU B O 1
ATOM 3527 N N . LEU B 1 82 ? -5.344 -35.438 -0.958 1 95.88 82 LEU B N 1
ATOM 3528 C CA . LEU B 1 82 ? -4.062 -34.844 -0.625 1 95.88 82 LEU B CA 1
ATOM 3529 C C . LEU B 1 82 ? -3.504 -35.406 0.669 1 95.88 82 LEU B C 1
ATOM 3531 O O . LEU B 1 82 ? -2.299 -35.656 0.777 1 95.88 82 LEU B O 1
ATOM 3535 N N . ARG B 1 83 ? -4.352 -35.625 1.628 1 95.06 83 ARG B N 1
ATOM 3536 C CA . ARG B 1 83 ? -3.938 -36.219 2.898 1 95.06 83 ARG B CA 1
ATOM 3537 C C . ARG B 1 83 ? -3.326 -37.594 2.689 1 95.06 83 ARG B C 1
ATOM 3539 O O . ARG B 1 83 ? -2.303 -37.938 3.291 1 95.06 83 ARG B O 1
ATOM 3546 N N . LYS B 1 84 ? -3.953 -38.344 1.878 1 94.75 84 LYS B N 1
ATOM 3547 C CA . LYS B 1 84 ? -3.467 -39.688 1.585 1 94.75 84 LYS B CA 1
ATOM 3548 C C . LYS B 1 84 ? -2.109 -39.656 0.892 1 94.75 84 LYS B C 1
ATOM 3550 O O . LYS B 1 84 ? -1.163 -40.312 1.324 1 94.75 84 LYS B O 1
ATOM 3555 N N . LYS B 1 85 ? -2.016 -38.875 -0.146 1 94.25 85 LYS B N 1
ATOM 3556 C CA . LYS B 1 85 ? -0.794 -38.781 -0.944 1 94.25 85 LYS B CA 1
ATOM 3557 C C . LYS B 1 85 ? 0.366 -38.25 -0.125 1 94.25 85 LYS B C 1
ATOM 3559 O O . LYS B 1 85 ? 1.485 -38.75 -0.196 1 94.25 85 LYS B O 1
ATOM 3564 N N . LEU B 1 86 ? 0.15 -37.188 0.639 1 92.75 86 LEU B N 1
ATOM 3565 C CA . LEU B 1 86 ? 1.189 -36.625 1.487 1 92.75 86 LEU B CA 1
ATOM 3566 C C . LEU B 1 86 ? 1.587 -37.594 2.592 1 92.75 86 LEU B C 1
ATOM 3568 O O . LEU B 1 86 ? 2.762 -37.688 2.955 1 92.75 86 LEU B O 1
ATOM 3572 N N . GLY B 1 87 ? 0.609 -38.25 3.1 1 90.5 87 GLY B N 1
ATOM 3573 C CA . GLY B 1 87 ? 0.862 -39.25 4.137 1 90.5 87 GLY B CA 1
ATOM 3574 C C . GLY B 1 87 ? 1.837 -40.312 3.707 1 90.5 87 GLY B C 1
ATOM 3575 O O . GLY B 1 87 ? 2.639 -40.812 4.516 1 90.5 87 GLY B O 1
ATOM 3576 N N . ASP B 1 88 ? 1.77 -40.719 2.48 1 89.75 88 ASP B N 1
ATOM 3577 C CA . ASP B 1 88 ? 2.678 -41.719 1.921 1 89.75 88 ASP B CA 1
ATOM 3578 C C . ASP B 1 88 ? 4.133 -41.25 2.051 1 89.75 88 ASP B C 1
ATOM 3580 O O . ASP B 1 88 ? 5.047 -42.094 2.043 1 89.75 88 ASP B O 1
ATOM 3584 N N . TYR B 1 89 ? 4.297 -40 2.193 1 86.62 89 TYR B N 1
ATOM 3585 C CA . TYR B 1 89 ? 5.652 -39.469 2.258 1 86.62 89 TYR B CA 1
ATOM 3586 C C . TYR B 1 89 ? 5.949 -38.906 3.643 1 86.62 89 TYR B C 1
ATOM 3588 O O . TYR B 1 89 ? 6.91 -38.125 3.818 1 86.62 89 TYR B O 1
ATOM 3596 N N . GLY B 1 90 ? 5.008 -39.125 4.602 1 86.06 90 GLY B N 1
ATOM 3597 C CA . GLY B 1 90 ? 5.215 -38.688 5.98 1 86.06 90 GLY B CA 1
ATOM 3598 C C . GLY B 1 90 ? 4.91 -37.219 6.203 1 86.06 90 GLY B C 1
ATOM 3599 O O . GLY B 1 90 ? 5.344 -36.625 7.195 1 86.06 90 GLY B O 1
ATOM 3600 N N . LEU B 1 91 ? 4.27 -36.688 5.281 1 88.81 91 LEU B N 1
ATOM 3601 C CA . LEU B 1 91 ? 3.889 -35.281 5.406 1 88.81 91 LEU B CA 1
ATOM 3602 C C . LEU B 1 91 ? 2.443 -35.156 5.879 1 88.81 91 LEU B C 1
ATOM 3604 O O . LEU B 1 91 ? 1.575 -35.906 5.453 1 88.81 91 LEU B O 1
ATOM 3608 N N . ILE B 1 92 ? 2.232 -34.281 6.848 1 90.31 92 ILE B N 1
ATOM 3609 C CA . ILE B 1 92 ? 0.9 -34.031 7.387 1 90.31 92 ILE B CA 1
ATOM 3610 C C . ILE B 1 92 ? 0.573 -32.531 7.285 1 90.31 92 ILE B C 1
ATOM 3612 O O . ILE B 1 92 ? 1.475 -31.688 7.27 1 90.31 92 ILE B O 1
ATOM 3616 N N . PHE B 1 93 ? -0.681 -32.281 7.117 1 91.88 93 PHE B N 1
ATOM 3617 C CA . PHE B 1 93 ? -1.13 -30.891 7.105 1 91.88 93 PHE B CA 1
ATOM 3618 C C . PHE B 1 93 ? -2.502 -30.766 7.758 1 91.88 93 PHE B C 1
ATOM 3620 O O . PHE B 1 93 ? -3.223 -31.75 7.902 1 91.88 93 PHE B O 1
ATOM 3627 N N . ASP B 1 94 ? -2.758 -29.594 8.281 1 90.5 94 ASP B N 1
ATOM 3628 C CA . ASP B 1 94 ? -4.078 -29.234 8.781 1 90.5 94 ASP B CA 1
ATOM 3629 C C . ASP B 1 94 ? -4.41 -27.781 8.469 1 90.5 94 ASP B C 1
ATOM 3631 O O . ASP B 1 94 ? -3.812 -27.188 7.574 1 90.5 94 ASP B O 1
ATOM 3635 N N . GLN B 1 95 ? -5.359 -27.328 9.094 1 91.19 95 GLN B N 1
ATOM 3636 C CA . GLN B 1 95 ? -5.844 -25.984 8.828 1 91.19 95 GLN B CA 1
ATOM 3637 C C . GLN B 1 95 ? -4.801 -24.938 9.195 1 91.19 95 GLN B C 1
ATOM 3639 O O . GLN B 1 95 ? -4.789 -23.844 8.641 1 91.19 95 GLN B O 1
ATOM 3644 N N . SER B 1 96 ? -3.928 -25.234 10.117 1 91.88 96 SER B N 1
ATOM 3645 C CA . SER B 1 96 ? -2.906 -24.281 10.547 1 91.88 96 SER B CA 1
ATOM 3646 C C . SER B 1 96 ? -1.88 -24.047 9.445 1 91.88 96 SER B C 1
ATOM 3648 O O . SER B 1 96 ? -1.193 -23.031 9.438 1 91.88 96 SER B O 1
ATOM 3650 N N . HIS B 1 97 ? -1.873 -24.938 8.445 1 93.62 97 HIS B N 1
ATOM 3651 C CA . HIS B 1 97 ? -0.944 -24.828 7.324 1 93.62 97 HIS B CA 1
ATOM 3652 C C . HIS B 1 97 ? -1.607 -24.156 6.125 1 93.62 97 HIS B C 1
ATOM 3654 O O . HIS B 1 97 ? -0.991 -24.016 5.066 1 93.62 97 HIS B O 1
ATOM 3660 N N . SER B 1 98 ? -2.854 -23.781 6.352 1 97.38 98 SER B N 1
ATOM 3661 C CA . SER B 1 98 ? -3.637 -23.406 5.18 1 97.38 98 SER B CA 1
ATOM 3662 C C . SER B 1 98 ? -4.195 -22 5.312 1 97.38 98 SER B C 1
ATOM 3664 O O . SER B 1 98 ? -4.484 -21.547 6.422 1 97.38 98 SER B O 1
ATOM 3666 N N . CYS B 1 99 ? -4.34 -21.297 4.227 1 97.94 99 CYS B N 1
ATOM 3667 C CA . CYS B 1 99 ? -4.941 -19.969 4.184 1 97.94 99 CYS B CA 1
ATOM 3668 C C . CYS B 1 99 ? -6.055 -19.906 3.146 1 97.94 99 CYS B C 1
ATOM 3670 O O . CYS B 1 99 ? -5.992 -20.594 2.123 1 97.94 99 CYS B O 1
ATOM 3672 N N . LEU B 1 100 ? -7.098 -19.141 3.357 1 98.38 100 LEU B N 1
ATOM 3673 C CA . LEU B 1 100 ? -8.219 -19 2.438 1 98.38 100 LEU B CA 1
ATOM 3674 C C . LEU B 1 100 ? -7.82 -18.156 1.23 1 98.38 100 LEU B C 1
ATOM 3676 O O . LEU B 1 100 ? -7.34 -17.031 1.384 1 98.38 100 LEU B O 1
ATOM 3680 N N . LEU B 1 101 ? -8.031 -18.672 0.041 1 98.06 101 LEU B N 1
ATOM 3681 C CA . LEU B 1 101 ? -7.629 -17.969 -1.168 1 98.06 101 LEU B CA 1
ATOM 3682 C C . LEU B 1 101 ? -8.844 -17.469 -1.941 1 98.06 101 LEU B C 1
ATOM 3684 O O . LEU B 1 101 ? -8.844 -16.344 -2.451 1 98.06 101 LEU B O 1
ATOM 3688 N N . ASP B 1 102 ? -9.797 -18.312 -2.07 1 97.69 102 ASP B N 1
ATOM 3689 C CA . ASP B 1 102 ? -10.922 -18.016 -2.947 1 97.69 102 ASP B CA 1
ATOM 3690 C C . ASP B 1 102 ? -12.109 -18.922 -2.648 1 97.69 102 ASP B C 1
ATOM 3692 O O . ASP B 1 102 ? -12.062 -19.734 -1.719 1 97.69 102 ASP B O 1
ATOM 3696 N N . ALA B 1 103 ? -13.219 -18.672 -3.314 1 97.81 103 ALA B N 1
ATOM 3697 C CA . ALA B 1 103 ? -14.383 -19.562 -3.379 1 97.81 103 ALA B CA 1
ATOM 3698 C C . ALA B 1 103 ? -14.57 -20.125 -4.785 1 97.81 103 ALA B C 1
ATOM 3700 O O . ALA B 1 103 ? -14.547 -19.375 -5.766 1 97.81 103 ALA B O 1
ATOM 3701 N N . VAL B 1 104 ? -14.688 -21.406 -4.863 1 96.38 104 VAL B N 1
ATOM 3702 C CA . VAL B 1 104 ? -14.805 -22.062 -6.164 1 96.38 104 VAL B CA 1
ATOM 3703 C C . VAL B 1 104 ? -16.062 -22.922 -6.203 1 96.38 104 VAL B C 1
ATOM 3705 O O . VAL B 1 104 ? -16.641 -23.234 -5.16 1 96.38 104 VAL B O 1
ATOM 3708 N N . PRO B 1 105 ? -16.516 -23.234 -7.402 1 93.88 105 PRO B N 1
ATOM 3709 C CA . PRO B 1 105 ? -17.719 -24.078 -7.5 1 93.88 105 PRO B CA 1
ATOM 3710 C C . PRO B 1 105 ? -17.516 -25.453 -6.879 1 93.88 105 PRO B C 1
ATOM 3712 O O . PRO B 1 105 ? -16.484 -26.094 -7.098 1 93.88 105 PRO B O 1
ATOM 3715 N N . GLY B 1 106 ? -18.484 -25.828 -6.113 1 91.81 106 GLY B N 1
ATOM 3716 C CA . GLY B 1 106 ? -18.5 -27.141 -5.492 1 91.81 106 GLY B CA 1
ATOM 3717 C C . GLY B 1 106 ? -19.375 -28.141 -6.223 1 91.81 106 GLY B C 1
ATOM 3718 O O . GLY B 1 106 ? -19.969 -27.812 -7.254 1 91.81 106 GLY B O 1
ATOM 3719 N N . PRO B 1 107 ? -19.406 -29.359 -5.727 1 88 107 PRO B N 1
ATOM 3720 C CA . PRO B 1 107 ? -20.156 -30.438 -6.387 1 88 107 PRO B CA 1
ATOM 3721 C C . PRO B 1 107 ? -21.672 -30.234 -6.297 1 88 107 PRO B C 1
ATOM 3723 O O . PRO B 1 107 ? -22.422 -30.781 -7.121 1 88 107 PRO B O 1
ATOM 3726 N N . GLN B 1 108 ? -22.219 -29.469 -5.371 1 88.56 108 GLN B N 1
ATOM 3727 C CA . GLN B 1 108 ? -23.641 -29.266 -5.176 1 88.56 108 GLN B CA 1
ATOM 3728 C C . GLN B 1 108 ? -24.094 -27.906 -5.699 1 88.56 108 GLN B C 1
ATOM 3730 O O . GLN B 1 108 ? -24.938 -27.25 -5.098 1 88.56 108 GLN B O 1
ATOM 3735 N N . ASN B 1 109 ? -23.406 -27.375 -6.754 1 87.62 109 ASN B N 1
ATOM 3736 C CA . ASN B 1 109 ? -23.719 -26.062 -7.324 1 87.62 109 ASN B CA 1
ATOM 3737 C C . ASN B 1 109 ? -23.625 -24.953 -6.277 1 87.62 109 ASN B C 1
ATOM 3739 O O . ASN B 1 109 ? -24.484 -24.078 -6.219 1 87.62 109 ASN B O 1
ATOM 3743 N N . ASP B 1 110 ? -22.797 -25.172 -5.332 1 93.06 110 ASP B N 1
ATOM 3744 C CA . ASP B 1 110 ? -22.484 -24.188 -4.297 1 93.06 110 ASP B CA 1
ATOM 3745 C C . ASP B 1 110 ? -21.031 -23.719 -4.398 1 93.06 110 ASP B C 1
ATOM 3747 O O . ASP B 1 110 ? -20.344 -24.031 -5.375 1 93.06 110 ASP B O 1
ATOM 3751 N N . LEU B 1 111 ? -20.719 -22.812 -3.539 1 96.12 111 LEU B N 1
ATOM 3752 C CA . LEU B 1 111 ? -19.328 -22.359 -3.451 1 96.12 111 LEU B CA 1
ATOM 3753 C C . LEU B 1 111 ? -18.625 -23.016 -2.266 1 96.12 111 LEU B C 1
ATOM 3755 O O . LEU B 1 111 ? -19.203 -23.156 -1.188 1 96.12 111 LEU B O 1
ATOM 3759 N N . ILE B 1 112 ? -17.5 -23.516 -2.482 1 97.62 112 ILE B N 1
ATOM 3760 C CA . ILE B 1 112 ? -16.672 -24.078 -1.425 1 97.62 112 ILE B CA 1
ATOM 3761 C C . ILE B 1 112 ? -15.344 -23.344 -1.354 1 97.62 112 ILE B C 1
ATOM 3763 O O . ILE B 1 112 ? -14.922 -22.703 -2.326 1 97.62 112 ILE B O 1
ATOM 3767 N N . PRO B 1 113 ? -14.656 -23.422 -0.242 1 98.12 113 PRO B N 1
ATOM 3768 C CA . PRO B 1 113 ? -13.398 -22.672 -0.107 1 98.12 113 PRO B CA 1
ATOM 3769 C C . PRO B 1 113 ? -12.258 -23.281 -0.906 1 98.12 113 PRO B C 1
ATOM 3771 O O . PRO B 1 113 ? -12.18 -24.516 -1.037 1 98.12 113 PRO B O 1
ATOM 3774 N N . LEU B 1 114 ? -11.484 -22.5 -1.509 1 98.38 114 LEU B N 1
ATOM 3775 C CA . LEU B 1 114 ? -10.164 -22.859 -2.018 1 98.38 114 LEU B CA 1
ATOM 3776 C C . LEU B 1 114 ? -9.07 -22.406 -1.053 1 98.38 114 LEU B C 1
ATOM 3778 O O . LEU B 1 114 ? -8.938 -21.219 -0.767 1 98.38 114 LEU B O 1
ATOM 3782 N N . PHE B 1 115 ? -8.273 -23.359 -0.528 1 98.38 115 PHE B N 1
ATOM 3783 C CA . PHE B 1 115 ? -7.191 -23.047 0.402 1 98.38 115 PHE B CA 1
ATOM 3784 C C . PHE B 1 115 ? -5.836 -23.219 -0.273 1 98.38 115 PHE B C 1
ATOM 3786 O O . PHE B 1 115 ? -5.703 -24 -1.224 1 98.38 115 PHE B O 1
ATOM 3793 N N . GLY B 1 116 ? -4.898 -22.453 0.156 1 98.25 116 GLY B N 1
ATOM 3794 C CA . GLY B 1 116 ? -3.492 -22.75 -0.077 1 98.25 116 GLY B CA 1
ATOM 3795 C C . GLY B 1 116 ? -2.816 -23.406 1.114 1 98.25 116 GLY B C 1
ATOM 3796 O O . GLY B 1 116 ? -2.832 -22.859 2.219 1 98.25 116 GLY B O 1
ATOM 3797 N N . THR B 1 117 ? -2.24 -24.531 0.938 1 97.75 117 THR B N 1
ATOM 3798 C CA . THR B 1 117 ? -1.577 -25.266 2.012 1 97.75 117 THR B CA 1
ATOM 3799 C C . THR B 1 117 ? -0.068 -25.297 1.792 1 97.75 117 THR B C 1
ATOM 3801 O O . THR B 1 117 ? 0.401 -25.734 0.737 1 97.75 117 THR B O 1
ATOM 3804 N N . SER B 1 118 ? 0.628 -24.797 2.727 1 96.56 118 SER B N 1
ATOM 3805 C CA . SER B 1 118 ? 2.086 -24.734 2.662 1 96.56 118 SER B CA 1
ATOM 3806 C C . SER B 1 118 ? 2.715 -25.625 3.729 1 96.56 118 SER B C 1
ATOM 3808 O O . SER B 1 118 ? 2.432 -25.484 4.918 1 96.56 118 SER B O 1
ATOM 3810 N N . ILE B 1 119 ? 3.592 -26.531 3.305 1 93.38 119 ILE B N 1
ATOM 3811 C CA . ILE B 1 119 ? 4.242 -27.438 4.23 1 93.38 119 ILE B CA 1
ATOM 3812 C C . ILE B 1 119 ? 5.754 -27.375 4.047 1 93.38 119 ILE B C 1
ATOM 3814 O O . ILE B 1 119 ? 6.242 -27.078 2.953 1 93.38 119 ILE B O 1
ATOM 3818 N N . ASP B 1 120 ? 6.453 -27.516 5.105 1 88.19 120 ASP B N 1
ATOM 3819 C CA . ASP B 1 120 ? 7.906 -27.656 5.066 1 88.19 120 ASP B CA 1
ATOM 3820 C C . ASP B 1 120 ? 8.328 -29.125 5.195 1 88.19 120 ASP B C 1
ATOM 3822 O O . ASP B 1 120 ? 7.949 -29.797 6.156 1 88.19 120 ASP B O 1
ATOM 3826 N N . ALA B 1 121 ? 9.023 -29.547 4.207 1 81.12 121 ALA B N 1
ATOM 3827 C CA . ALA B 1 121 ? 9.492 -30.938 4.266 1 81.12 121 ALA B CA 1
ATOM 3828 C C . ALA B 1 121 ? 10.703 -31.062 5.188 1 81.12 121 ALA B C 1
ATOM 3830 O O . ALA B 1 121 ? 11.555 -30.172 5.227 1 81.12 121 ALA B O 1
ATOM 3831 N N . ALA B 1 122 ? 10.586 -31.953 6.113 1 71.19 122 ALA B N 1
ATOM 3832 C CA . ALA B 1 122 ? 11.672 -32.188 7.062 1 71.19 122 ALA B CA 1
ATOM 3833 C C . ALA B 1 122 ? 12.984 -32.469 6.336 1 71.19 122 ALA B C 1
ATOM 3835 O O . ALA B 1 122 ? 12.992 -33 5.23 1 71.19 122 ALA B O 1
ATOM 3836 N N . GLU B 1 123 ? 14.031 -31.844 6.859 1 66.19 123 GLU B N 1
ATOM 3837 C CA . GLU B 1 123 ? 15.359 -32.125 6.336 1 66.19 123 GLU B CA 1
ATOM 3838 C C . GLU B 1 123 ? 15.703 -33.625 6.496 1 66.19 123 GLU B C 1
ATOM 3840 O O . GLU B 1 123 ? 15.344 -34.25 7.5 1 66.19 123 GLU B O 1
ATOM 3845 N N . MET B 1 124 ? 15.945 -34.25 5.414 1 62.12 124 MET B N 1
ATOM 3846 C CA . MET B 1 124 ? 16.359 -35.656 5.477 1 62.12 124 MET B CA 1
ATOM 3847 C C . MET B 1 124 ? 17.766 -35.781 6.047 1 62.12 124 MET B C 1
ATOM 3849 O O . MET B 1 124 ? 18.609 -34.875 5.855 1 62.12 124 MET B O 1
ATOM 3853 N N . PRO B 1 125 ? 17.875 -36.75 6.926 1 62 125 PRO B N 1
ATOM 3854 C CA . PRO B 1 125 ? 19.25 -36.969 7.406 1 62 125 PRO B CA 1
ATOM 3855 C C . PRO B 1 125 ? 20.266 -37.094 6.27 1 62 125 PRO B C 1
ATOM 3857 O O . PRO B 1 125 ? 19.906 -37.5 5.16 1 62 125 PRO B O 1
ATOM 3860 N N . ASP B 1 126 ? 21.438 -36.406 6.395 1 60.41 126 ASP B N 1
ATOM 3861 C CA . ASP B 1 126 ? 22.531 -36.375 5.426 1 60.41 126 ASP B CA 1
ATOM 3862 C C . ASP B 1 126 ? 22.766 -37.781 4.836 1 60.41 126 ASP B C 1
ATOM 3864 O O . ASP B 1 126 ? 23.188 -37.906 3.684 1 60.41 126 ASP B O 1
ATOM 3868 N N . ASP B 1 127 ? 22.516 -38.75 5.629 1 60.72 127 ASP B N 1
ATOM 3869 C CA . ASP B 1 127 ? 22.859 -40.125 5.219 1 60.72 127 ASP B CA 1
ATOM 3870 C C . ASP B 1 127 ? 21.719 -40.75 4.422 1 60.72 127 ASP B C 1
ATOM 3872 O O . ASP B 1 127 ? 21.812 -41.906 4.023 1 60.72 127 ASP B O 1
ATOM 3876 N N . SER B 1 128 ? 20.703 -40 4.16 1 62.31 128 SER B N 1
ATOM 3877 C CA . SER B 1 128 ? 19.578 -40.594 3.459 1 62.31 128 SER B CA 1
ATOM 3878 C C . SER B 1 128 ? 19.875 -40.75 1.973 1 62.31 128 SER B C 1
ATOM 3880 O O . SER B 1 128 ? 20.422 -39.875 1.339 1 62.31 128 SER B O 1
ATOM 3882 N N . PRO B 1 129 ? 19.781 -41.906 1.39 1 64.25 129 PRO B N 1
ATOM 3883 C CA . PRO B 1 129 ? 20.062 -42.156 -0.025 1 64.25 129 PRO B CA 1
ATOM 3884 C C . PRO B 1 129 ? 19.141 -41.406 -0.96 1 64.25 129 PRO B C 1
ATOM 3886 O O . PRO B 1 129 ? 19.438 -41.25 -2.148 1 64.25 129 PRO B O 1
ATOM 3889 N N . ILE B 1 130 ? 18.016 -40.938 -0.455 1 67.94 130 ILE B N 1
ATOM 3890 C CA . ILE B 1 130 ? 17.062 -40.219 -1.312 1 67.94 130 ILE B CA 1
ATOM 3891 C C . ILE B 1 130 ? 17.062 -38.75 -0.966 1 67.94 130 ILE B C 1
ATOM 3893 O O . ILE B 1 130 ? 16.922 -38.375 0.199 1 67.94 130 ILE B O 1
ATOM 3897 N N . SER B 1 131 ? 17.375 -38 -2.002 1 78.19 131 SER B N 1
ATOM 3898 C CA . SER B 1 131 ? 17.453 -36.531 -1.797 1 78.19 131 SER B CA 1
ATOM 3899 C C . SER B 1 131 ? 16.062 -35.938 -1.675 1 78.19 131 SER B C 1
ATOM 3901 O O . SER B 1 131 ? 15.07 -36.531 -2.115 1 78.19 131 SER B O 1
ATOM 3903 N N . LYS B 1 132 ? 15.906 -34.906 -0.954 1 80.88 132 LYS B N 1
ATOM 3904 C CA . LYS B 1 132 ? 14.672 -34.156 -0.829 1 80.88 132 LYS B CA 1
ATOM 3905 C C . LYS B 1 132 ? 14.094 -33.812 -2.199 1 80.88 132 LYS B C 1
ATOM 3907 O O . LYS B 1 132 ? 12.875 -33.844 -2.389 1 80.88 132 LYS B O 1
ATOM 3912 N N . THR B 1 133 ? 14.953 -33.625 -3.098 1 81.06 133 THR B N 1
ATOM 3913 C CA . THR B 1 133 ? 14.547 -33.25 -4.453 1 81.06 133 THR B CA 1
ATOM 3914 C C . THR B 1 133 ? 13.867 -34.438 -5.133 1 81.06 133 THR B C 1
ATOM 3916 O O . THR B 1 133 ? 12.891 -34.281 -5.867 1 81.06 133 THR B O 1
ATOM 3919 N N . ASP B 1 134 ? 14.367 -35.562 -4.832 1 83.69 134 ASP B N 1
ATOM 3920 C CA . ASP B 1 134 ? 13.789 -36.781 -5.422 1 83.69 134 ASP B CA 1
ATOM 3921 C C . ASP B 1 134 ? 12.398 -37.062 -4.852 1 83.69 134 ASP B C 1
ATOM 3923 O O . ASP B 1 134 ? 11.484 -37.406 -5.586 1 83.69 134 ASP B O 1
ATOM 3927 N N . ILE B 1 135 ? 12.297 -36.844 -3.658 1 82.75 135 ILE B N 1
ATOM 3928 C CA . ILE B 1 135 ? 11.023 -37.031 -2.979 1 82.75 135 ILE B CA 1
ATOM 3929 C C . ILE B 1 135 ? 9.977 -36.062 -3.512 1 82.75 135 ILE B C 1
ATOM 3931 O O . ILE B 1 135 ? 8.836 -36.469 -3.785 1 82.75 135 ILE B O 1
ATOM 3935 N N . LEU B 1 136 ? 10.383 -34.844 -3.656 1 88.38 136 LEU B N 1
ATOM 3936 C CA . LEU B 1 136 ? 9.477 -33.812 -4.184 1 88.38 136 LEU B CA 1
ATOM 3937 C C . LEU B 1 136 ? 9.078 -34.156 -5.621 1 88.38 136 LEU B C 1
ATOM 3939 O O . LEU B 1 136 ? 7.941 -33.875 -6.027 1 88.38 136 LEU B O 1
ATOM 3943 N N . GLY B 1 137 ? 10.055 -34.656 -6.332 1 91.06 137 GLY B N 1
ATOM 3944 C CA . GLY B 1 137 ? 9.75 -35.062 -7.695 1 91.06 137 GLY B CA 1
ATOM 3945 C C . GLY B 1 137 ? 8.711 -36.156 -7.77 1 91.06 137 GLY B C 1
ATOM 3946 O O . GLY B 1 137 ? 7.77 -36.062 -8.562 1 91.06 137 GLY B O 1
ATOM 3947 N N . GLU B 1 138 ? 8.906 -37.156 -6.957 1 91.69 138 GLU B N 1
ATOM 3948 C CA . GLU B 1 138 ? 7.961 -38.281 -6.918 1 91.69 138 GLU B CA 1
ATOM 3949 C C . GLU B 1 138 ? 6.586 -37.812 -6.438 1 91.69 138 GLU B C 1
ATOM 3951 O O . GLU B 1 138 ? 5.562 -38.219 -7 1 91.69 138 GLU B O 1
ATOM 3956 N N . LEU B 1 139 ? 6.648 -37.094 -5.426 1 92.31 139 LEU B N 1
ATOM 3957 C CA . LEU B 1 139 ? 5.398 -36.562 -4.895 1 92.31 139 LEU B CA 1
ATOM 3958 C C . LEU B 1 139 ? 4.668 -35.719 -5.949 1 92.31 139 LEU B C 1
ATOM 3960 O O . LEU B 1 139 ? 3.465 -35.906 -6.156 1 92.31 139 LEU B O 1
ATOM 3964 N N . GLY B 1 140 ? 5.352 -34.812 -6.613 1 94.62 140 GLY B N 1
ATOM 3965 C CA . GLY B 1 140 ? 4.766 -34.031 -7.688 1 94.62 140 GLY B CA 1
ATOM 3966 C C . GLY B 1 140 ? 4.133 -34.875 -8.773 1 94.62 140 GLY B C 1
ATOM 3967 O O . GLY B 1 140 ? 3.004 -34.625 -9.195 1 94.62 140 GLY B O 1
ATOM 3968 N N . GLY B 1 141 ? 4.863 -35.875 -9.18 1 94.5 141 GLY B N 1
ATOM 3969 C CA . GLY B 1 141 ? 4.34 -36.812 -10.164 1 94.5 141 GLY B CA 1
ATOM 3970 C C . GLY B 1 141 ? 3.07 -37.5 -9.711 1 94.5 141 GLY B C 1
ATOM 3971 O O . GLY B 1 141 ? 2.123 -37.625 -10.492 1 94.5 141 GLY B O 1
ATOM 3972 N N . SER B 1 142 ? 3.072 -37.906 -8.523 1 94 142 SER B N 1
ATOM 3973 C CA . SER B 1 142 ? 1.915 -38.625 -7.98 1 94 142 SER B CA 1
ATOM 3974 C C . SER B 1 142 ? 0.693 -37.719 -7.922 1 94 142 SER B C 1
ATOM 3976 O O . SER B 1 142 ? -0.444 -38.188 -7.922 1 94 142 SER B O 1
ATOM 3978 N N . LEU B 1 143 ? 0.973 -36.438 -7.887 1 95.25 143 LEU B N 1
ATOM 3979 C CA . LEU B 1 143 ? -0.119 -35.469 -7.816 1 95.25 143 LEU B CA 1
ATOM 3980 C C . LEU B 1 143 ? -0.41 -34.875 -9.188 1 95.25 143 LEU B C 1
ATOM 3982 O O . LEU B 1 143 ? -1.215 -33.938 -9.312 1 95.25 143 LEU B O 1
ATOM 3986 N N . GLY B 1 144 ? 0.263 -35.406 -10.195 1 93.69 144 GLY B N 1
ATOM 3987 C CA . GLY B 1 144 ? -0.016 -35.031 -11.57 1 93.69 144 GLY B CA 1
ATOM 3988 C C . GLY B 1 144 ? 0.702 -33.75 -11.992 1 93.69 144 GLY B C 1
ATOM 3989 O O . GLY B 1 144 ? 0.294 -33.094 -12.945 1 93.69 144 GLY B O 1
ATOM 3990 N N . GLY B 1 145 ? 1.71 -33.406 -11.219 1 95.94 145 GLY B N 1
ATOM 3991 C CA . GLY B 1 145 ? 2.402 -32.156 -11.555 1 95.94 145 GLY B CA 1
ATOM 3992 C C . GLY B 1 145 ? 3.855 -32.156 -11.117 1 95.94 145 GLY B C 1
ATOM 3993 O O . GLY B 1 145 ? 4.492 -33.219 -11.055 1 95.94 145 GLY B O 1
ATOM 3994 N N . LYS B 1 146 ? 4.426 -30.969 -11.031 1 95.62 146 LYS B N 1
ATOM 3995 C CA . LYS B 1 146 ? 5.801 -30.75 -10.594 1 95.62 146 LYS B CA 1
ATOM 3996 C C . LYS B 1 146 ? 5.895 -29.5 -9.703 1 95.62 146 LYS B C 1
ATOM 3998 O O . LYS B 1 146 ? 5.125 -28.562 -9.875 1 95.62 146 LYS B O 1
ATOM 4003 N N . PHE B 1 147 ? 6.781 -29.578 -8.828 1 95.62 147 PHE B N 1
ATOM 4004 C CA . PHE B 1 147 ? 7.027 -28.422 -7.969 1 95.62 147 PHE B CA 1
ATOM 4005 C C . PHE B 1 147 ? 7.992 -27.453 -8.633 1 95.62 147 PHE B C 1
ATOM 4007 O O . PHE B 1 147 ? 9.023 -27.859 -9.164 1 95.62 147 PHE B O 1
ATOM 4014 N N . THR B 1 148 ? 7.629 -26.219 -8.672 1 93.81 148 THR B N 1
ATOM 4015 C CA . THR B 1 148 ? 8.461 -25.188 -9.266 1 93.81 148 THR B CA 1
ATOM 4016 C C . THR B 1 148 ? 8.617 -24 -8.312 1 93.81 148 THR B C 1
ATOM 4018 O O . THR B 1 148 ? 7.824 -23.844 -7.379 1 93.81 148 THR B O 1
ATOM 4021 N N . SER B 1 149 ? 9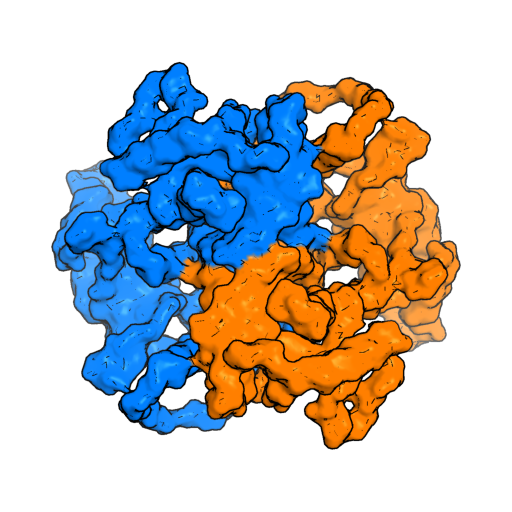.68 -23.25 -8.523 1 92.88 149 SER B N 1
ATOM 4022 C CA . SER B 1 149 ? 9.906 -22.094 -7.676 1 92.88 149 SER B CA 1
ATOM 4023 C C . SER B 1 149 ? 8.812 -21.047 -7.859 1 92.88 149 SER B C 1
ATOM 4025 O O . SER B 1 149 ? 8.227 -20.938 -8.945 1 92.88 149 SER B O 1
ATOM 4027 N N . LEU B 1 150 ? 8.555 -20.297 -6.84 1 92.69 150 LEU B N 1
ATOM 4028 C CA . LEU B 1 150 ? 7.539 -19.25 -6.859 1 92.69 150 LEU B CA 1
ATOM 4029 C C . LEU B 1 150 ? 7.832 -18.234 -7.957 1 92.69 150 LEU B C 1
ATOM 4031 O O . LEU B 1 150 ? 6.926 -17.828 -8.68 1 92.69 150 LEU B O 1
ATOM 4035 N N . ARG B 1 151 ? 9.039 -17.859 -8.039 1 90 151 ARG B N 1
ATOM 4036 C CA . ARG B 1 151 ? 9.43 -16.844 -9.023 1 90 151 ARG B CA 1
ATOM 4037 C C . ARG B 1 151 ? 9.164 -17.328 -10.445 1 90 151 ARG B C 1
ATOM 4039 O O . ARG B 1 151 ? 8.594 -16.609 -11.258 1 90 151 ARG B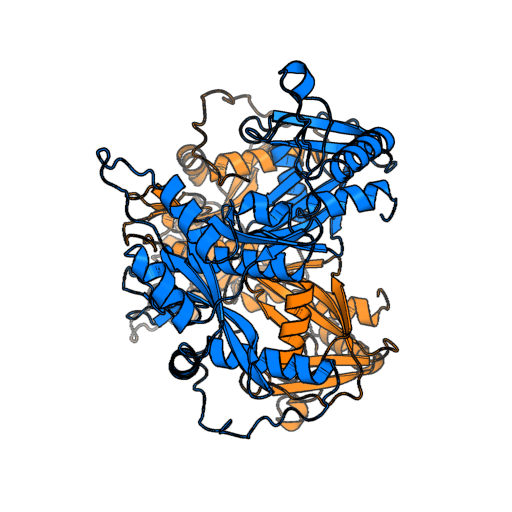 O 1
ATOM 4046 N N . THR B 1 152 ? 9.586 -18.578 -10.695 1 89 152 THR B N 1
ATOM 4047 C CA . THR B 1 152 ? 9.359 -19.156 -12.008 1 89 152 THR B CA 1
ATOM 4048 C C . THR B 1 152 ? 7.871 -19.219 -12.328 1 89 152 THR B C 1
ATOM 4050 O O . THR B 1 152 ? 7.445 -18.859 -13.422 1 89 152 THR B O 1
ATOM 4053 N N . ALA B 1 153 ? 7.133 -19.641 -11.375 1 92.88 153 ALA B N 1
ATOM 4054 C CA . ALA B 1 153 ? 5.691 -19.75 -11.57 1 92.88 153 ALA B CA 1
ATOM 4055 C C . ALA B 1 153 ? 5.055 -18.391 -11.844 1 92.88 153 ALA B C 1
ATOM 4057 O O . ALA B 1 153 ? 4.297 -18.234 -12.805 1 92.88 153 ALA B O 1
ATOM 4058 N N . MET B 1 154 ? 5.387 -17.359 -11.078 1 91.44 154 MET B N 1
ATOM 4059 C CA . MET B 1 154 ? 4.824 -16.016 -11.211 1 91.44 154 MET B CA 1
ATOM 4060 C C . MET B 1 154 ? 5.137 -15.438 -12.586 1 91.44 154 MET B C 1
ATOM 4062 O O . MET B 1 154 ? 4.305 -14.742 -13.172 1 91.44 154 MET B O 1
ATOM 4066 N N . LEU B 1 155 ? 6.297 -15.773 -13.078 1 88.19 155 LEU B N 1
ATOM 4067 C CA . LEU B 1 155 ? 6.75 -15.172 -14.328 1 88.19 155 LEU B CA 1
ATOM 4068 C C . LEU B 1 155 ? 6.219 -15.945 -15.523 1 88.19 155 LEU B C 1
ATOM 4070 O O . LEU B 1 155 ? 5.969 -15.359 -16.578 1 88.19 155 LEU B O 1
ATOM 4074 N N . ALA B 1 156 ? 5.977 -17.219 -15.352 1 85.94 156 ALA B N 1
ATOM 4075 C CA . ALA B 1 156 ? 5.668 -18.078 -16.484 1 85.94 156 ALA B CA 1
ATOM 4076 C C . ALA B 1 156 ? 4.16 -18.25 -16.656 1 85.94 156 ALA B C 1
ATOM 4078 O O . ALA B 1 156 ? 3.682 -18.562 -17.75 1 85.94 156 ALA B O 1
ATOM 4079 N N . MET B 1 157 ? 3.361 -18.031 -15.664 1 91.19 157 MET B N 1
ATOM 4080 C CA . MET B 1 157 ? 1.913 -18.219 -15.727 1 91.19 157 MET B CA 1
ATOM 4081 C C . MET B 1 157 ? 1.278 -17.188 -16.656 1 91.19 157 MET B C 1
ATOM 4083 O O . MET B 1 157 ? 1.521 -15.992 -16.531 1 91.19 157 MET B O 1
ATOM 4087 N N . ASN B 1 158 ? 0.476 -17.672 -17.562 1 88.19 158 ASN B N 1
ATOM 4088 C CA . ASN B 1 158 ? -0.209 -16.781 -18.484 1 88.19 158 ASN B CA 1
ATOM 4089 C C . ASN B 1 158 ? -1.539 -16.297 -17.922 1 88.19 158 ASN B C 1
ATOM 4091 O O . ASN B 1 158 ? -1.94 -15.156 -18.156 1 88.19 158 ASN B O 1
ATOM 4095 N N . ASP B 1 159 ? -2.148 -17.156 -17.219 1 91.81 159 ASP B N 1
ATOM 4096 C CA . ASP B 1 159 ? -3.449 -16.828 -16.656 1 91.81 159 ASP B CA 1
ATOM 4097 C C . ASP B 1 159 ? -3.301 -15.867 -15.469 1 91.81 159 ASP B C 1
ATOM 4099 O O . ASP B 1 159 ? -2.75 -16.234 -14.43 1 91.81 159 ASP B O 1
ATOM 4103 N N . GLU B 1 160 ? -3.873 -14.703 -15.586 1 90.88 160 GLU B N 1
ATOM 4104 C CA . GLU B 1 160 ? -3.74 -13.664 -14.57 1 90.88 160 GLU B CA 1
ATOM 4105 C C . GLU B 1 160 ? -4.395 -14.078 -13.258 1 90.88 160 GLU B C 1
ATOM 4107 O O . GLU B 1 160 ? -3.879 -13.781 -12.18 1 90.88 160 GLU B O 1
ATOM 4112 N N . ARG B 1 161 ? -5.504 -14.719 -13.344 1 91.31 161 ARG B N 1
ATOM 4113 C CA . ARG B 1 161 ? -6.195 -15.156 -12.141 1 91.31 161 ARG B CA 1
ATOM 4114 C C . ARG B 1 161 ? -5.332 -16.109 -11.328 1 91.31 161 ARG B C 1
ATOM 4116 O O . ARG B 1 161 ? -5.254 -16 -10.102 1 91.31 161 ARG B O 1
ATOM 4123 N N . GLN B 1 162 ? -4.652 -17.031 -12.023 1 93.81 162 GLN B N 1
ATOM 4124 C CA . GLN B 1 162 ? -3.754 -17.969 -11.367 1 93.81 162 GLN B CA 1
ATOM 4125 C C . GLN B 1 162 ? -2.59 -17.25 -10.703 1 93.81 162 GLN B C 1
ATOM 4127 O O . GLN B 1 162 ? -2.207 -17.578 -9.578 1 93.81 162 GLN B O 1
ATOM 4132 N N . ARG B 1 163 ? -2.098 -16.297 -11.391 1 94.44 163 ARG B N 1
ATOM 4133 C CA . ARG B 1 163 ? -0.969 -15.539 -10.859 1 94.44 163 ARG B CA 1
ATOM 4134 C C . ARG B 1 163 ? -1.361 -14.789 -9.594 1 94.44 163 ARG B C 1
ATOM 4136 O O . ARG B 1 163 ? -0.604 -14.758 -8.625 1 94.44 163 ARG B O 1
ATOM 4143 N N . LEU B 1 164 ? -2.555 -14.188 -9.625 1 95.06 164 LEU B N 1
ATOM 4144 C CA . LEU B 1 164 ? -3.051 -13.445 -8.469 1 95.06 164 LEU B CA 1
ATOM 4145 C C . LEU B 1 164 ? -3.264 -14.375 -7.277 1 95.06 164 LEU B C 1
ATOM 4147 O O . LEU B 1 164 ? -2.936 -14.016 -6.141 1 95.06 164 LEU B O 1
ATOM 4151 N N . LEU B 1 165 ? -3.789 -15.523 -7.543 1 96.25 165 LEU B N 1
ATOM 4152 C CA . LEU B 1 165 ? -4.008 -16.5 -6.48 1 96.25 165 LEU B CA 1
ATOM 4153 C C . LEU B 1 165 ? -2.682 -16.938 -5.863 1 96.25 165 LEU B C 1
ATOM 4155 O O . LEU B 1 165 ? -2.578 -17.078 -4.641 1 96.25 165 LEU B O 1
ATOM 4159 N N . LEU B 1 166 ? -1.732 -17.172 -6.711 1 96.75 166 LEU B N 1
ATOM 4160 C CA . LEU B 1 166 ? -0.415 -17.578 -6.23 1 96.75 166 LEU B CA 1
ATOM 4161 C C . LEU B 1 166 ? 0.203 -16.484 -5.363 1 96.75 166 LEU B C 1
ATOM 4163 O O . LEU B 1 166 ? 0.8 -16.766 -4.324 1 96.75 166 LEU B O 1
ATOM 4167 N N . ALA B 1 167 ? 0.055 -15.266 -5.785 1 96.75 167 ALA B N 1
ATOM 4168 C CA . ALA B 1 167 ? 0.554 -14.133 -5 1 96.75 167 ALA B CA 1
ATOM 4169 C C . ALA B 1 167 ? -0.111 -14.086 -3.627 1 96.75 167 ALA B C 1
ATOM 4171 O O . ALA B 1 167 ? 0.561 -13.891 -2.611 1 96.75 167 ALA B O 1
ATOM 4172 N N . LYS B 1 168 ? -1.383 -14.234 -3.631 1 97.69 168 LYS B N 1
ATOM 4173 C CA . LYS B 1 168 ? -2.127 -14.273 -2.373 1 97.69 168 LYS B CA 1
ATOM 4174 C C . LYS B 1 168 ? -1.643 -15.414 -1.481 1 97.69 168 LYS B C 1
ATOM 4176 O O . LYS B 1 168 ? -1.389 -15.211 -0.292 1 97.69 168 LYS B O 1
ATOM 4181 N N . PHE B 1 169 ? -1.491 -16.609 -2.1 1 97.88 169 PHE B N 1
ATOM 4182 C CA . PHE B 1 169 ? -1.061 -17.812 -1.408 1 97.88 169 PHE B CA 1
ATOM 4183 C C . PHE B 1 169 ? 0.265 -17.578 -0.691 1 97.88 169 PHE B C 1
ATOM 4185 O O . PHE B 1 169 ? 0.35 -17.734 0.529 1 97.88 169 PHE B O 1
ATOM 4192 N N . GLN B 1 170 ? 1.197 -17.094 -1.387 1 96.69 170 GLN B N 1
ATOM 4193 C CA . GLN B 1 170 ? 2.529 -16.859 -0.839 1 96.69 170 GLN B CA 1
ATOM 4194 C C . GLN B 1 170 ? 2.5 -15.781 0.236 1 96.69 170 GLN B C 1
ATOM 4196 O O . GLN B 1 170 ? 3.111 -15.938 1.296 1 96.69 170 GLN B O 1
ATOM 4201 N N . SER B 1 171 ? 1.806 -14.727 0.011 1 96.75 171 SER B N 1
ATOM 4202 C CA . SER B 1 171 ? 1.78 -13.594 0.925 1 96.75 171 SER B CA 1
ATOM 4203 C C . SER B 1 171 ? 1.149 -13.969 2.262 1 96.75 171 SER B C 1
ATOM 4205 O O . SER B 1 171 ? 1.702 -13.672 3.322 1 96.75 171 SER B O 1
ATOM 4207 N N . LEU B 1 172 ? 0.011 -14.609 2.205 1 97.12 172 LEU B N 1
ATOM 4208 C CA . LEU B 1 172 ? -0.688 -14.992 3.428 1 97.12 172 LEU B CA 1
ATOM 4209 C C . LEU B 1 172 ? 0.11 -16.031 4.211 1 97.12 172 LEU B C 1
ATOM 4211 O O . LEU B 1 172 ? 0.193 -15.953 5.438 1 97.12 172 LEU B O 1
ATOM 4215 N N . SER B 1 173 ? 0.679 -17 3.463 1 95.81 173 SER B N 1
ATOM 4216 C CA . SER B 1 173 ? 1.476 -18.031 4.113 1 95.81 173 SER B CA 1
ATOM 4217 C C . SER B 1 173 ? 2.68 -17.438 4.832 1 95.81 173 SER B C 1
ATOM 4219 O O . SER B 1 173 ? 2.951 -17.766 5.988 1 95.81 173 SER B O 1
ATOM 4221 N N . ARG B 1 174 ? 3.316 -16.562 4.148 1 94.62 174 ARG B N 1
ATOM 4222 C CA . ARG B 1 174 ? 4.504 -15.938 4.723 1 94.62 174 ARG B CA 1
ATOM 4223 C C . ARG B 1 174 ? 4.137 -15.062 5.918 1 94.62 174 ARG B C 1
ATOM 4225 O O . ARG B 1 174 ? 4.773 -15.148 6.973 1 94.62 174 ARG B O 1
ATOM 4232 N N . TRP B 1 175 ? 3.135 -14.234 5.777 1 96.25 175 TRP B N 1
ATOM 4233 C CA . TRP B 1 175 ? 2.721 -13.336 6.848 1 96.25 175 TRP B CA 1
ATOM 4234 C C . TRP B 1 175 ? 2.332 -14.117 8.094 1 96.25 175 TRP B C 1
ATOM 4236 O O . TRP B 1 175 ? 2.744 -13.773 9.203 1 96.25 175 TRP B O 1
ATOM 4246 N N . SER B 1 176 ? 1.541 -15.164 7.91 1 96.19 176 SER B N 1
ATOM 4247 C CA . SER B 1 176 ? 1.054 -15.945 9.039 1 96.19 176 SER B CA 1
ATOM 4248 C C . SER B 1 176 ? 2.199 -16.656 9.758 1 96.19 176 SER B C 1
ATOM 4250 O O . SER B 1 176 ? 2.121 -16.906 10.969 1 96.19 176 SER B O 1
ATOM 4252 N N . SER B 1 177 ? 3.252 -16.953 9.039 1 94.5 177 SER B N 1
ATOM 4253 C CA . SER B 1 177 ? 4.398 -17.625 9.648 1 94.5 177 SER B CA 1
ATOM 4254 C C . SER B 1 177 ? 5.246 -16.656 10.461 1 94.5 177 SER B C 1
ATOM 4256 O O . SER B 1 177 ? 6.012 -17.062 11.336 1 94.5 177 SER B O 1
ATOM 4258 N N . ILE B 1 178 ? 5.105 -15.422 10.203 1 95.44 178 ILE B N 1
ATOM 4259 C CA . ILE B 1 178 ? 5.934 -14.414 10.852 1 95.44 178 ILE B CA 1
ATOM 4260 C C . ILE B 1 178 ? 5.184 -13.812 12.039 1 95.44 178 ILE B C 1
ATOM 4262 O O . ILE B 1 178 ? 5.758 -13.609 13.109 1 95.44 178 ILE B O 1
ATOM 4266 N N . TYR B 1 179 ? 3.914 -13.516 11.883 1 96.81 179 TYR B N 1
ATOM 4267 C CA . TYR B 1 179 ? 3.137 -12.781 12.875 1 96.81 179 TYR B CA 1
ATOM 4268 C C . TYR B 1 179 ? 2.551 -13.734 13.914 1 96.81 179 TYR B C 1
ATOM 4270 O O . TYR B 1 179 ? 1.352 -14.016 13.898 1 96.81 179 TYR B O 1
ATOM 4278 N N . ARG B 1 180 ? 3.33 -14.039 14.875 1 97.31 180 ARG B N 1
ATOM 4279 C CA . ARG B 1 180 ? 2.943 -14.961 15.938 1 97.31 180 ARG B CA 1
ATOM 4280 C C . ARG B 1 180 ? 2.795 -14.227 17.266 1 97.31 180 ARG B C 1
ATOM 4282 O O . ARG B 1 180 ? 2.059 -14.672 18.156 1 97.31 180 ARG B O 1
ATOM 4289 N N . ARG B 1 181 ? 3.484 -13.164 17.344 1 98.44 181 ARG B N 1
ATOM 4290 C CA . ARG B 1 181 ? 3.51 -12.383 18.578 1 98.44 181 ARG B CA 1
ATOM 4291 C C . ARG B 1 181 ? 3.145 -10.93 18.297 1 98.44 181 ARG B C 1
ATOM 4293 O O . ARG B 1 181 ? 3.469 -10.383 17.234 1 98.44 181 ARG B O 1
ATOM 4300 N N . CYS B 1 182 ? 2.504 -10.336 19.281 1 98.44 182 CYS B N 1
ATOM 4301 C CA . CYS B 1 182 ? 2.092 -8.938 19.156 1 98.44 182 CYS B CA 1
ATOM 4302 C C . CYS B 1 182 ? 3.295 -8.008 19.219 1 98.44 182 CYS B C 1
ATOM 4304 O O . CYS B 1 182 ? 4.047 -8.008 20.188 1 98.44 182 CYS B O 1
ATOM 4306 N N . PRO B 1 183 ? 3.469 -7.156 18.25 1 97.88 183 PRO B N 1
ATOM 4307 C CA . PRO B 1 183 ? 4.625 -6.254 18.234 1 97.88 183 PRO B CA 1
ATOM 4308 C C . PRO B 1 183 ? 4.555 -5.203 19.344 1 97.88 183 PRO B C 1
ATOM 4310 O O . PRO B 1 183 ? 5.566 -4.566 19.656 1 97.88 183 PRO B O 1
ATOM 4313 N N . LYS B 1 184 ? 3.424 -5 19.859 1 97.25 184 LYS B N 1
ATOM 4314 C CA . LYS B 1 184 ? 3.256 -3.986 20.891 1 97.25 184 LYS B CA 1
ATOM 4315 C C . LYS B 1 184 ? 3.555 -4.559 22.266 1 97.25 184 LYS B C 1
ATOM 4317 O O . LYS B 1 184 ? 4.316 -3.969 23.047 1 97.25 184 LYS B O 1
ATOM 4322 N N . CYS B 1 185 ? 3.078 -5.754 22.594 1 97.62 185 CYS B N 1
ATOM 4323 C CA . CYS B 1 185 ? 3.162 -6.223 23.969 1 97.62 185 CYS B CA 1
ATOM 4324 C C . CYS B 1 185 ? 3.789 -7.609 24.047 1 97.62 185 CYS B C 1
ATOM 4326 O O . CYS B 1 185 ? 3.895 -8.195 25.125 1 97.62 185 CYS B O 1
ATOM 4328 N N . ALA B 1 186 ? 4.047 -8.266 22.938 1 96.94 186 ALA B N 1
ATOM 4329 C CA . ALA B 1 186 ? 4.777 -9.523 22.812 1 96.94 186 ALA B CA 1
ATOM 4330 C C . ALA B 1 186 ? 3.871 -10.719 23.094 1 96.94 186 ALA B C 1
ATOM 4332 O O . ALA B 1 186 ? 4.293 -11.867 22.984 1 96.94 186 ALA B O 1
ATOM 4333 N N . ALA B 1 187 ? 2.627 -10.461 23.406 1 98 187 ALA B N 1
ATOM 4334 C CA . ALA B 1 187 ? 1.7 -11.562 23.656 1 98 187 ALA B CA 1
ATOM 4335 C C . ALA B 1 187 ? 1.403 -12.336 22.375 1 98 187 ALA B C 1
ATOM 4337 O O . ALA B 1 187 ? 1.725 -11.883 21.281 1 98 187 ALA B O 1
ATOM 4338 N N . ALA B 1 188 ? 0.822 -13.492 22.625 1 98.06 188 ALA B N 1
ATOM 4339 C CA . ALA B 1 188 ? 0.48 -14.352 21.484 1 98.06 188 ALA B CA 1
ATOM 4340 C C . ALA B 1 188 ? -0.616 -13.719 20.625 1 98.06 188 ALA B C 1
ATOM 4342 O O . ALA B 1 188 ? -1.517 -13.055 21.156 1 98.06 188 ALA B O 1
ATOM 4343 N N . LEU B 1 189 ? -0.523 -13.914 19.312 1 98.19 189 LEU B N 1
ATOM 4344 C CA . LEU B 1 189 ? -1.583 -13.516 18.391 1 98.19 189 LEU B CA 1
ATOM 4345 C C . LEU B 1 189 ? -2.486 -14.695 18.062 1 98.19 189 LEU B C 1
ATOM 4347 O O . LEU B 1 189 ? -1.999 -15.805 17.812 1 98.19 189 LEU B O 1
ATOM 4351 N N . LYS B 1 190 ? -3.762 -14.484 18.156 1 98.06 190 LYS B N 1
ATOM 4352 C CA . LYS B 1 190 ? -4.719 -15.469 17.641 1 98.06 190 LYS B CA 1
ATOM 4353 C C . LYS B 1 190 ? -4.969 -15.266 16.141 1 98.06 190 LYS B C 1
ATOM 4355 O O . LYS B 1 190 ? -5.652 -14.32 15.75 1 98.06 190 LYS B O 1
ATOM 4360 N N . MET B 1 191 ? -4.441 -16.172 15.383 1 97.75 191 MET B N 1
ATOM 4361 C CA . MET B 1 191 ? -4.512 -16.094 13.93 1 97.75 191 MET B CA 1
ATOM 4362 C C . MET B 1 191 ? -5.871 -16.562 13.422 1 97.75 191 MET B C 1
ATOM 4364 O O . MET B 1 191 ? -6.367 -17.609 13.844 1 97.75 191 MET B O 1
ATOM 4368 N N . ARG B 1 192 ? -6.477 -15.805 12.555 1 97.75 192 ARG B N 1
ATOM 4369 C CA . ARG B 1 192 ? -7.699 -16.25 11.898 1 97.75 192 ARG B CA 1
ATOM 4370 C C . ARG B 1 192 ? -7.441 -17.5 11.055 1 97.75 192 ARG B C 1
ATOM 4372 O O . ARG B 1 192 ? -6.371 -17.641 10.469 1 97.75 192 ARG B O 1
ATOM 4379 N N . VAL B 1 193 ? -8.492 -18.281 10.914 1 97.31 193 VAL B N 1
ATOM 4380 C CA . VAL B 1 193 ? -8.391 -19.484 10.094 1 97.31 193 VAL B CA 1
ATOM 4381 C C . VAL B 1 193 ? -8.062 -19.109 8.656 1 97.31 193 VAL B C 1
ATOM 4383 O O . VAL B 1 193 ? -7.285 -19.812 7.992 1 97.31 193 VAL B O 1
ATOM 4386 N N . SER B 1 194 ? -8.594 -18.031 8.164 1 97.62 194 SER B N 1
ATOM 4387 C CA . SER B 1 194 ? -8.391 -17.562 6.801 1 97.62 194 SER B CA 1
ATOM 4388 C C . SER B 1 194 ? -7.004 -16.953 6.621 1 97.62 194 SER B C 1
ATOM 4390 O O . SER B 1 194 ? -6.562 -16.719 5.496 1 97.62 194 SER B O 1
ATOM 4392 N N . LYS B 1 195 ? -6.293 -16.641 7.746 1 97.94 195 LYS B N 1
ATOM 4393 C CA . LYS B 1 195 ? -5 -15.961 7.801 1 97.94 195 LYS B CA 1
ATOM 4394 C C . LYS B 1 195 ? -5.109 -14.516 7.336 1 97.94 195 LYS B C 1
ATOM 4396 O O . LYS B 1 195 ? -4.113 -13.906 6.938 1 97.94 195 LYS B O 1
ATOM 4401 N N . SER B 1 196 ? -6.324 -13.984 7.367 1 96.12 196 SER B N 1
ATOM 4402 C CA . SER B 1 196 ? -6.562 -12.617 6.922 1 96.12 196 SER B CA 1
ATOM 4403 C C . SER B 1 196 ? -6.328 -11.617 8.055 1 96.12 196 SER B C 1
ATOM 4405 O O . SER B 1 196 ? -6.477 -10.406 7.859 1 96.12 196 SER B O 1
ATOM 4407 N N . GLY B 1 197 ? -5.965 -12.062 9.219 1 97.12 197 GLY B N 1
ATOM 4408 C CA . GLY B 1 197 ? -5.711 -11.219 10.367 1 97.12 197 GLY B CA 1
ATOM 4409 C C . GLY B 1 197 ? -5.344 -12 11.617 1 97.12 197 GLY B C 1
ATOM 4410 O O . GLY B 1 197 ? -5.504 -13.219 11.656 1 97.12 197 GLY B O 1
ATOM 4411 N N . ALA B 1 198 ? -4.832 -11.352 12.539 1 98.19 198 ALA B N 1
ATOM 4412 C CA . ALA B 1 198 ? -4.461 -11.922 13.828 1 98.19 198 ALA B CA 1
ATOM 4413 C C . ALA B 1 198 ? -4.719 -10.938 14.969 1 98.19 198 ALA B C 1
ATOM 4415 O O . ALA B 1 198 ? -4.422 -9.75 14.844 1 98.19 198 ALA B O 1
ATOM 4416 N N . GLU B 1 199 ? -5.301 -11.398 15.992 1 98.25 199 GLU B N 1
ATOM 4417 C CA . GLU B 1 199 ? -5.66 -10.539 17.125 1 98.25 199 GLU B CA 1
ATOM 4418 C C . GLU B 1 199 ? -4.836 -10.883 18.359 1 98.25 199 GLU B C 1
ATOM 4420 O O . GLU B 1 199 ? -4.668 -12.055 18.703 1 98.25 199 GLU B O 1
ATOM 4425 N N . CYS B 1 200 ? -4.312 -9.867 18.969 1 98.44 200 CYS B N 1
ATOM 4426 C CA . CYS B 1 200 ? -3.568 -10.078 20.203 1 98.44 200 CYS B CA 1
ATOM 4427 C C . CYS B 1 200 ? -4.5 -10.508 21.344 1 98.44 200 CYS B C 1
ATOM 4429 O O . CYS B 1 200 ? -5.535 -9.883 21.562 1 98.44 200 CYS B O 1
ATOM 4431 N N . VAL B 1 201 ? -4.141 -11.445 22.094 1 97.88 201 VAL B N 1
ATOM 4432 C CA . VAL B 1 201 ? -4.992 -12 23.141 1 97.88 201 VAL B CA 1
ATOM 4433 C C . VAL B 1 201 ? -4.953 -11.102 24.375 1 97.88 201 VAL B C 1
ATOM 4435 O O . VAL B 1 201 ? -5.793 -11.227 25.266 1 97.88 201 VAL B O 1
ATOM 4438 N N . THR B 1 202 ? -4.016 -10.18 24.406 1 97.56 202 THR B N 1
ATOM 4439 C CA . THR B 1 202 ? -3.832 -9.336 25.578 1 97.56 202 THR B CA 1
ATOM 4440 C C . THR B 1 202 ? -4.344 -7.922 25.312 1 97.56 202 THR B C 1
ATOM 4442 O O . THR B 1 202 ? -5.312 -7.48 25.938 1 97.56 202 THR B O 1
ATOM 4445 N N . CYS B 1 203 ? -3.816 -7.223 24.344 1 97 203 CYS B N 1
ATOM 4446 C CA . CYS B 1 203 ? -4.176 -5.824 24.141 1 97 203 CYS B CA 1
ATOM 4447 C C . CYS B 1 203 ? -5.305 -5.695 23.125 1 97 203 CYS B C 1
ATOM 4449 O O . CYS B 1 203 ? -5.785 -4.59 22.875 1 97 203 CYS B O 1
ATOM 4451 N N . GLN B 1 204 ? -5.645 -6.73 22.391 1 96.56 204 GLN B N 1
ATOM 4452 C CA . GLN B 1 204 ? -6.812 -6.852 21.531 1 96.56 204 GLN B CA 1
ATOM 4453 C C . GLN B 1 204 ? -6.594 -6.125 20.203 1 96.56 204 GLN B C 1
ATOM 4455 O O . GLN B 1 204 ? -7.535 -5.941 19.422 1 96.56 204 GLN B O 1
ATOM 4460 N N . ARG B 1 205 ? -5.391 -5.672 20.047 1 96.19 205 ARG B N 1
ATOM 4461 C CA . ARG B 1 205 ? -5.09 -5.105 18.75 1 96.19 205 ARG B CA 1
ATOM 4462 C C . ARG B 1 205 ? -5.137 -6.172 17.656 1 96.19 205 ARG B C 1
ATOM 4464 O O . ARG B 1 205 ? -4.688 -7.301 17.875 1 96.19 205 ARG B O 1
ATOM 4471 N N . VAL B 1 206 ? -5.648 -5.785 16.484 1 96.62 206 VAL B N 1
ATOM 4472 C CA . VAL B 1 206 ? -5.727 -6.691 15.352 1 96.62 206 VAL B CA 1
ATOM 4473 C C . VAL B 1 206 ? -4.684 -6.297 14.305 1 96.62 206 VAL B C 1
ATOM 4475 O O . VAL B 1 206 ? -4.523 -5.113 14 1 96.62 206 VAL B O 1
ATOM 4478 N N . TYR B 1 207 ? -3.951 -7.23 13.844 1 96.75 207 TYR B N 1
ATOM 4479 C CA . TYR B 1 207 ? -2.965 -7.043 12.789 1 96.75 207 TYR B CA 1
ATOM 4480 C C . TYR B 1 207 ? -3.402 -7.734 11.5 1 96.75 207 TYR B C 1
ATOM 4482 O O . TYR B 1 207 ? -4.016 -8.805 11.547 1 96.75 207 TYR B O 1
ATOM 4490 N N . TYR B 1 208 ? -3.121 -7.172 10.406 1 96.31 208 TYR B N 1
ATOM 4491 C CA . TYR B 1 208 ? -3.506 -7.668 9.094 1 96.31 208 TYR B CA 1
ATOM 4492 C C . TYR B 1 208 ? -2.279 -7.91 8.219 1 96.31 208 TYR B C 1
ATOM 4494 O O . TYR B 1 208 ? -1.21 -7.352 8.477 1 96.31 208 TYR B O 1
ATOM 4502 N N . PRO B 1 209 ? -2.455 -8.797 7.195 1 96.38 209 PRO B N 1
ATOM 4503 C CA . PRO B 1 209 ? -1.327 -9.016 6.289 1 96.38 209 PRO B CA 1
ATOM 4504 C C . PRO B 1 209 ? -0.766 -7.723 5.715 1 96.38 209 PRO B C 1
ATOM 4506 O O . PRO B 1 209 ? -1.528 -6.859 5.27 1 96.38 209 PRO B O 1
ATOM 4509 N N . THR B 1 210 ? 0.523 -7.66 5.75 1 93.69 210 THR B N 1
ATOM 4510 C CA . THR B 1 210 ? 1.188 -6.453 5.266 1 93.69 210 THR B CA 1
ATOM 4511 C C . THR B 1 210 ? 1.233 -6.434 3.742 1 93.69 210 THR B C 1
ATOM 4513 O O . THR B 1 210 ? 1.471 -7.465 3.109 1 93.69 210 THR B O 1
ATOM 4516 N N . LEU B 1 211 ? 0.891 -5.398 3.146 1 96.56 211 LEU B N 1
ATOM 4517 C CA . LEU B 1 211 ? 0.972 -5.117 1.717 1 96.56 211 LEU B CA 1
ATOM 4518 C C . LEU B 1 211 ? 1.53 -3.723 1.469 1 96.56 211 LEU B C 1
ATOM 4520 O O . LEU B 1 211 ? 0.847 -2.725 1.707 1 96.56 211 LEU B O 1
ATOM 4524 N N . SER B 1 212 ? 2.74 -3.639 0.972 1 97 212 SER B N 1
ATOM 4525 C CA . SER B 1 212 ? 3.432 -2.359 0.862 1 97 212 SER B CA 1
ATOM 4526 C C . SER B 1 212 ? 3.293 -1.774 -0.54 1 97 212 SER B C 1
ATOM 4528 O O . SER B 1 212 ? 3.592 -2.445 -1.53 1 97 212 SER B O 1
ATOM 4530 N N . PRO B 1 213 ? 2.824 -0.564 -0.632 1 97.88 213 PRO B N 1
ATOM 4531 C CA . PRO B 1 213 ? 2.771 0.062 -1.955 1 97.88 213 PRO B CA 1
ATOM 4532 C C . PRO B 1 213 ? 4.16 0.353 -2.525 1 97.88 213 PRO B C 1
ATOM 4534 O O . PRO B 1 213 ? 5.07 0.729 -1.782 1 97.88 213 PRO B O 1
ATOM 4537 N N . VAL B 1 214 ? 4.32 0.117 -3.779 1 98 214 VAL B N 1
ATOM 4538 C CA . VAL B 1 214 ? 5.559 0.339 -4.52 1 98 214 VAL B CA 1
ATOM 4539 C C . VAL B 1 214 ? 5.266 1.133 -5.789 1 98 214 VAL B C 1
ATOM 4541 O O . VAL B 1 214 ? 4.312 0.829 -6.516 1 98 214 VAL B O 1
ATOM 4544 N N . ALA B 1 215 ? 5.984 2.189 -6.012 1 98.5 215 ALA B N 1
ATOM 4545 C CA . ALA B 1 215 ? 5.941 2.848 -7.312 1 98.5 215 ALA B CA 1
ATOM 4546 C C . ALA B 1 215 ? 6.93 2.207 -8.281 1 98.5 215 ALA B C 1
ATOM 4548 O O . ALA B 1 215 ? 8.125 2.121 -7.996 1 98.5 215 ALA B O 1
ATOM 4549 N N . ILE B 1 216 ? 6.48 1.688 -9.312 1 98.69 216 ILE B N 1
ATOM 4550 C CA . ILE B 1 216 ? 7.309 1.147 -10.391 1 98.69 216 ILE B CA 1
ATOM 4551 C C . ILE B 1 216 ? 7.176 2.023 -11.633 1 98.69 216 ILE B C 1
ATOM 4553 O O . ILE B 1 216 ? 6.066 2.275 -12.109 1 98.69 216 ILE B O 1
ATOM 4557 N N . THR B 1 217 ? 8.297 2.58 -12.172 1 98.81 217 THR B N 1
ATOM 4558 C CA . THR B 1 217 ? 8.211 3.754 -13.031 1 98.81 217 THR B CA 1
ATOM 4559 C C . THR B 1 217 ? 9.125 3.594 -14.25 1 98.81 217 THR B C 1
ATOM 4561 O O . THR B 1 217 ? 10.312 3.299 -14.102 1 98.81 217 THR B O 1
ATOM 4564 N N . ILE B 1 218 ? 8.586 3.721 -15.383 1 98.88 218 ILE B N 1
ATOM 4565 C CA . ILE B 1 218 ? 9.414 3.893 -16.578 1 98.88 218 ILE B CA 1
ATOM 4566 C C . ILE B 1 218 ? 9.75 5.371 -16.75 1 98.88 218 ILE B C 1
ATOM 4568 O O . ILE B 1 218 ? 8.859 6.227 -16.734 1 98.88 218 ILE B O 1
ATOM 4572 N N . VAL B 1 219 ? 10.977 5.707 -16.875 1 98.81 219 VAL B N 1
ATOM 4573 C CA . VAL B 1 219 ? 11.438 7.074 -17.094 1 98.81 219 VAL B CA 1
ATOM 4574 C C . VAL B 1 219 ? 11.688 7.297 -18.594 1 98.81 219 VAL B C 1
ATOM 4576 O O . VAL B 1 219 ? 12.445 6.551 -19.219 1 98.81 219 VAL B O 1
ATOM 4579 N N . THR B 1 220 ? 11.07 8.242 -19.125 1 98.75 220 THR B N 1
ATOM 4580 C CA . THR B 1 220 ? 11.211 8.555 -20.547 1 98.75 220 THR B CA 1
ATOM 4581 C C . THR B 1 220 ? 11.773 9.961 -20.734 1 98.75 220 THR B C 1
ATOM 4583 O O . THR B 1 220 ? 11.719 10.789 -19.812 1 98.75 220 THR B O 1
ATOM 4586 N N . ASP B 1 221 ? 12.312 10.195 -21.859 1 98.25 221 ASP B N 1
ATOM 4587 C CA . ASP B 1 221 ? 12.781 11.547 -22.156 1 98.25 221 ASP B CA 1
ATOM 4588 C C . ASP B 1 221 ? 11.641 12.422 -22.672 1 98.25 221 ASP B C 1
ATOM 4590 O O . ASP B 1 221 ? 10.508 11.961 -22.812 1 98.25 221 ASP B O 1
ATOM 4594 N N . GLU B 1 222 ? 11.898 13.617 -22.953 1 96.88 222 GLU B N 1
ATOM 4595 C CA . GLU B 1 222 ? 10.875 14.586 -23.328 1 96.88 222 GLU B CA 1
ATOM 4596 C C . GLU B 1 222 ? 10.266 14.242 -24.688 1 96.88 222 GLU B C 1
ATOM 4598 O O . GLU B 1 222 ? 9.086 14.484 -24.922 1 96.88 222 GLU B O 1
ATOM 4603 N N . SER B 1 223 ? 11.062 13.68 -25.594 1 97.19 223 SER B N 1
ATOM 4604 C CA . SER B 1 223 ? 10.578 13.305 -26.906 1 97.19 223 SER B CA 1
ATOM 4605 C C . SER B 1 223 ? 9.781 12.008 -26.859 1 97.19 223 SER B C 1
ATOM 4607 O O . SER B 1 223 ? 9.094 11.648 -27.828 1 97.19 223 SER B O 1
ATOM 4609 N N . ASN B 1 224 ? 9.914 11.32 -25.75 1 98.06 224 ASN B N 1
ATOM 4610 C CA . ASN B 1 224 ? 9.281 10.016 -25.547 1 98.06 224 ASN B CA 1
ATOM 4611 C C . ASN B 1 224 ? 9.797 8.984 -26.547 1 98.06 224 ASN B C 1
ATOM 4613 O O . ASN B 1 224 ? 9.039 8.125 -27 1 98.06 224 ASN B O 1
ATOM 4617 N N . GLU B 1 225 ? 10.992 9.125 -26.984 1 97.94 225 GLU B N 1
ATOM 4618 C CA . GLU B 1 225 ? 11.586 8.188 -27.938 1 97.94 225 GLU B CA 1
ATOM 4619 C C . GLU B 1 225 ? 12.633 7.309 -27.266 1 97.94 225 GLU B C 1
ATOM 4621 O O . GLU B 1 225 ? 13.094 6.324 -27.844 1 97.94 225 GLU B O 1
ATOM 4626 N N . ASN B 1 226 ? 13.008 7.715 -26.094 1 98.44 226 ASN B N 1
ATOM 4627 C CA . ASN B 1 226 ? 13.961 6.961 -25.281 1 98.44 226 ASN B CA 1
ATOM 4628 C C . ASN B 1 226 ? 13.43 6.711 -23.875 1 98.44 226 ASN B C 1
ATOM 4630 O O . ASN B 1 226 ? 12.664 7.516 -23.344 1 98.44 226 ASN B O 1
ATOM 4634 N N . CYS B 1 227 ? 13.797 5.633 -23.328 1 98.62 227 CYS B N 1
ATOM 4635 C CA . CYS B 1 227 ? 13.477 5.379 -21.922 1 98.62 227 CYS B CA 1
ATOM 4636 C C . CYS B 1 227 ? 14.703 4.902 -21.156 1 98.62 227 CYS B C 1
ATOM 4638 O O . CYS B 1 227 ? 15.656 4.406 -21.75 1 98.62 227 CYS B O 1
ATOM 4640 N N . LEU B 1 228 ? 14.719 5.191 -19.891 1 98.56 228 LEU B N 1
ATOM 4641 C CA . LEU B 1 228 ? 15.781 4.766 -19 1 98.56 228 LEU B CA 1
ATOM 4642 C C . LEU B 1 228 ? 15.438 3.424 -18.344 1 98.56 228 LEU B C 1
ATOM 4644 O O . LEU B 1 228 ? 14.391 3.281 -17.719 1 98.56 228 LEU B O 1
ATOM 4648 N N . LEU B 1 229 ? 16.234 2.365 -18.547 1 98.19 229 LEU B N 1
ATOM 4649 C CA . LEU B 1 229 ? 16.078 1.061 -17.906 1 98.19 229 LEU B CA 1
ATOM 4650 C C . LEU B 1 229 ? 17.266 0.753 -17 1 98.19 229 LEU B C 1
ATOM 4652 O O . LEU B 1 229 ? 18.359 1.317 -17.188 1 98.19 229 LEU B O 1
ATOM 4656 N N . VAL B 1 230 ? 16.984 -0.063 -16.062 1 97 230 VAL B N 1
ATOM 4657 C CA . VAL B 1 230 ? 18 -0.3 -15.055 1 97 230 VAL B CA 1
ATOM 4658 C C . VAL B 1 230 ? 18.234 -1.802 -14.883 1 97 230 VAL B C 1
ATOM 4660 O O . VAL B 1 230 ? 17.391 -2.609 -15.289 1 97 230 VAL B O 1
ATOM 4663 N N . ARG B 1 231 ? 19.375 -2.16 -14.336 1 93.62 231 ARG B N 1
ATOM 4664 C CA . ARG B 1 231 ? 19.688 -3.512 -13.875 1 93.62 231 ARG B CA 1
ATOM 4665 C C . ARG B 1 231 ? 20.047 -3.52 -12.398 1 93.62 231 ARG B C 1
ATOM 4667 O O . ARG B 1 231 ? 20.938 -2.777 -11.961 1 93.62 231 ARG B O 1
ATOM 4674 N N . HIS B 1 232 ? 19.312 -4.285 -11.695 1 88.62 232 HIS B N 1
ATOM 4675 C CA . HIS B 1 232 ? 19.625 -4.422 -10.281 1 88.62 232 HIS B CA 1
ATOM 4676 C C . HIS B 1 232 ? 20.859 -5.312 -10.07 1 88.62 232 HIS B C 1
ATOM 4678 O O . HIS B 1 232 ? 21.172 -6.152 -10.914 1 88.62 232 HIS B O 1
ATOM 4684 N N . ARG B 1 233 ? 21.406 -5.164 -8.914 1 83.94 233 ARG B N 1
ATOM 4685 C CA . ARG B 1 233 ? 22.484 -6.074 -8.539 1 83.94 233 ARG B CA 1
ATOM 4686 C C . ARG B 1 233 ? 21.969 -7.492 -8.344 1 83.94 233 ARG B C 1
ATOM 4688 O O . ARG B 1 233 ? 20.906 -7.695 -7.73 1 83.94 233 ARG B O 1
ATOM 4695 N N . GLY B 1 234 ? 22.562 -8.422 -8.984 1 76.62 234 GLY B N 1
ATOM 4696 C CA . GLY B 1 234 ? 22.172 -9.812 -8.812 1 76.62 234 GLY B CA 1
ATOM 4697 C C . GLY B 1 234 ? 21.109 -10.266 -9.789 1 76.62 234 GLY B C 1
ATOM 4698 O O . GLY B 1 234 ? 20.719 -11.438 -9.797 1 76.62 234 GLY B O 1
ATOM 4699 N N . SER B 1 235 ? 20.641 -9.336 -10.578 1 80.31 235 SER B N 1
ATOM 4700 C CA . SER B 1 235 ? 19.641 -9.727 -11.57 1 80.31 235 SER B CA 1
ATOM 4701 C C . SER B 1 235 ? 20.25 -10.586 -12.664 1 80.31 235 SER B C 1
ATOM 4703 O O . SER B 1 235 ? 21.484 -10.672 -12.789 1 80.31 235 SER B O 1
ATOM 4705 N N . ALA B 1 236 ? 19.375 -11.289 -13.359 1 80.75 236 ALA B N 1
ATOM 4706 C CA . ALA B 1 236 ? 19.812 -12.109 -14.484 1 80.75 236 ALA B CA 1
ATOM 4707 C C . ALA B 1 236 ? 20.516 -11.258 -15.539 1 80.75 236 ALA B C 1
ATOM 4709 O O . ALA B 1 236 ? 20.109 -10.133 -15.812 1 80.75 236 ALA B O 1
ATOM 4710 N N . ASN B 1 237 ? 21.5 -11.828 -16.062 1 82.69 237 ASN B N 1
ATOM 4711 C CA . ASN B 1 237 ? 22.297 -11.109 -17.062 1 82.69 237 ASN B CA 1
ATOM 4712 C C . ASN B 1 237 ? 21.453 -10.664 -18.25 1 82.69 237 ASN B C 1
ATOM 4714 O O . ASN B 1 237 ? 20.609 -11.43 -18.734 1 82.69 237 ASN B O 1
ATOM 4718 N N . GLY B 1 238 ? 21.594 -9.445 -18.609 1 87.44 238 GLY B N 1
ATOM 4719 C CA . GLY B 1 238 ? 21.016 -8.938 -19.844 1 87.44 238 GLY B CA 1
ATOM 4720 C C . GLY B 1 238 ? 19.562 -8.523 -19.688 1 87.44 238 GLY B C 1
ATOM 4721 O O . GLY B 1 238 ? 18.906 -8.148 -20.656 1 87.44 238 GLY B O 1
ATOM 4722 N N . VAL B 1 239 ? 19.047 -8.664 -18.531 1 91.88 239 VAL B N 1
ATOM 4723 C CA . VAL B 1 239 ? 17.656 -8.281 -18.312 1 91.88 239 VAL B CA 1
ATOM 4724 C C . VAL B 1 239 ? 17.594 -6.891 -17.688 1 91.88 239 VAL B C 1
ATOM 4726 O O . VAL B 1 239 ? 18.156 -6.656 -16.609 1 91.88 239 VAL B O 1
ATOM 4729 N N . PHE B 1 240 ? 16.984 -5.996 -18.391 1 96 240 PHE B N 1
ATOM 4730 C CA . PHE B 1 240 ? 16.781 -4.645 -17.875 1 96 240 PHE B CA 1
ATOM 4731 C C . PHE B 1 240 ? 15.328 -4.438 -17.469 1 96 240 PHE B C 1
ATOM 4733 O O . PHE B 1 240 ? 14.422 -5 -18.094 1 96 240 PHE B O 1
ATOM 4740 N N . THR B 1 241 ? 15.148 -3.715 -16.469 1 97.12 241 THR B N 1
ATOM 4741 C CA . THR B 1 241 ? 13.82 -3.418 -15.945 1 97.12 241 THR B CA 1
ATOM 4742 C C . THR B 1 241 ? 13.664 -1.923 -15.68 1 97.12 241 THR B C 1
ATOM 4744 O O . THR B 1 241 ? 14.422 -1.11 -16.203 1 97.12 241 THR B O 1
ATOM 4747 N N . VAL B 1 242 ? 12.602 -1.531 -14.977 1 98.06 242 VAL B N 1
ATOM 4748 C CA . VAL B 1 242 ? 12.32 -0.128 -14.695 1 98.06 242 VAL B CA 1
ATOM 4749 C C . VAL B 1 242 ? 12.602 0.17 -13.227 1 98.06 242 VAL B C 1
ATOM 4751 O O . VAL B 1 242 ? 12.852 -0.744 -12.438 1 98.06 242 VAL B O 1
ATOM 4754 N N . VAL B 1 243 ? 12.609 1.447 -12.891 1 97.81 243 VAL B N 1
ATOM 4755 C CA . VAL B 1 243 ? 12.898 1.889 -11.531 1 97.81 243 VAL B CA 1
ATOM 4756 C C . VAL B 1 243 ? 11.711 1.59 -10.617 1 97.81 243 VAL B C 1
ATOM 4758 O O . VAL B 1 243 ? 10.555 1.802 -11.008 1 97.81 243 VAL B O 1
ATOM 4761 N N . ALA B 1 244 ? 11.977 1.026 -9.484 1 96.75 244 ALA B N 1
ATOM 4762 C CA . ALA B 1 244 ? 10.914 0.739 -8.531 1 96.75 244 ALA B CA 1
ATOM 4763 C C . ALA B 1 244 ? 11.391 0.947 -7.098 1 96.75 244 ALA B C 1
ATOM 4765 O O . ALA B 1 244 ? 12.578 0.793 -6.805 1 96.75 244 ALA B O 1
ATOM 4766 N N . GLY B 1 245 ? 10.438 1.281 -6.234 1 96.44 245 GLY B N 1
ATOM 4767 C CA . GLY B 1 245 ? 10.758 1.421 -4.824 1 96.44 245 GLY B CA 1
ATOM 4768 C C . GLY B 1 245 ? 9.531 1.536 -3.939 1 96.44 245 GLY B C 1
ATOM 4769 O O . GLY B 1 245 ? 8.461 1.928 -4.402 1 96.44 245 GLY B O 1
ATOM 4770 N N . PHE B 1 246 ? 9.75 1.284 -2.699 1 97 246 PHE B N 1
ATOM 4771 C CA . PHE B 1 246 ? 8.664 1.303 -1.724 1 97 246 PHE B CA 1
ATOM 4772 C C . PHE B 1 246 ? 8.258 2.734 -1.396 1 97 246 PHE B C 1
ATOM 4774 O O . PHE B 1 246 ? 9.109 3.615 -1.269 1 97 246 PHE B O 1
ATOM 4781 N N . ALA B 1 247 ? 6.965 2.867 -1.271 1 97.44 247 ALA B N 1
ATOM 4782 C CA . ALA B 1 247 ? 6.461 4.16 -0.816 1 97.44 247 ALA B CA 1
ATOM 4783 C C . ALA B 1 247 ? 6.68 4.34 0.684 1 97.44 247 ALA B C 1
ATOM 4785 O O . ALA B 1 247 ? 6.523 3.391 1.458 1 97.44 247 ALA B O 1
ATOM 4786 N N . HIS B 1 248 ? 7.09 5.566 1.023 1 95.19 248 HIS B N 1
ATOM 4787 C CA . HIS B 1 248 ? 7.215 5.934 2.43 1 95.19 248 HIS B CA 1
ATOM 4788 C C . HIS B 1 248 ? 5.93 6.566 2.949 1 95.19 248 HIS B C 1
ATOM 4790 O O . HIS B 1 248 ? 5.172 7.168 2.182 1 95.19 248 HIS B O 1
ATOM 4796 N N . THR B 1 249 ? 5.805 6.441 4.203 1 93.62 249 THR B N 1
ATOM 4797 C CA . THR B 1 249 ? 4.688 7.133 4.832 1 93.62 249 THR B CA 1
ATOM 4798 C C . THR B 1 249 ? 4.766 8.633 4.574 1 93.62 249 THR B C 1
ATOM 4800 O O . THR B 1 249 ? 5.848 9.227 4.617 1 93.62 249 THR B O 1
ATOM 4803 N N . GLY B 1 250 ? 3.625 9.148 4.203 1 93.5 250 GLY B N 1
ATOM 4804 C CA . GLY B 1 250 ? 3.545 10.594 4.055 1 93.5 250 GLY B CA 1
ATOM 4805 C C . GLY B 1 250 ? 3.857 11.07 2.648 1 93.5 250 GLY B C 1
ATOM 4806 O O . GLY B 1 250 ? 3.918 12.273 2.391 1 93.5 250 GLY B O 1
ATOM 4807 N N . GLU B 1 251 ? 4.109 10.242 1.768 1 95.25 251 GLU B N 1
ATOM 4808 C CA . GLU B 1 251 ? 4.316 10.688 0.393 1 95.25 251 GLU B CA 1
ATOM 4809 C C . GLU B 1 251 ? 3.289 10.062 -0.549 1 95.25 251 GLU B C 1
ATOM 4811 O O . GLU B 1 251 ? 2.785 8.969 -0.292 1 95.25 251 GLU B O 1
ATOM 4816 N N . SER B 1 252 ? 2.924 10.781 -1.587 1 96.25 252 SER B N 1
ATOM 4817 C CA . SER B 1 252 ? 2.111 10.219 -2.662 1 96.25 252 SER B CA 1
ATOM 4818 C C . SER B 1 252 ? 2.918 9.242 -3.51 1 96.25 252 SER B C 1
ATOM 4820 O O . SER B 1 252 ? 4.141 9.164 -3.383 1 96.25 252 SER B O 1
ATOM 4822 N N . LEU B 1 253 ? 2.266 8.484 -4.305 1 97.94 253 LEU B N 1
ATOM 4823 C CA . LEU B 1 253 ? 2.979 7.547 -5.16 1 97.94 253 LEU B CA 1
ATOM 4824 C C . LEU B 1 253 ? 3.824 8.281 -6.195 1 97.94 253 LEU B C 1
ATOM 4826 O O . LEU B 1 253 ? 4.902 7.812 -6.57 1 97.94 253 LEU B O 1
ATOM 4830 N N . ALA B 1 254 ? 3.344 9.43 -6.656 1 97.06 254 ALA B N 1
ATOM 4831 C CA . ALA B 1 254 ? 4.133 10.242 -7.578 1 97.06 254 ALA B CA 1
ATOM 4832 C C . ALA B 1 254 ? 5.41 10.75 -6.906 1 97.06 254 ALA B C 1
ATOM 4834 O O . ALA B 1 254 ? 6.484 10.734 -7.508 1 97.06 254 ALA B O 1
ATOM 4835 N N . GLU B 1 255 ? 5.289 11.195 -5.676 1 96.5 255 GLU B N 1
ATOM 4836 C CA . GLU B 1 255 ? 6.465 11.617 -4.922 1 96.5 255 GLU B CA 1
ATOM 4837 C C . GLU B 1 255 ? 7.422 10.453 -4.68 1 96.5 255 GLU B C 1
ATOM 4839 O O . GLU B 1 255 ? 8.641 10.617 -4.742 1 96.5 255 GLU B O 1
ATOM 4844 N N . CYS B 1 256 ? 6.855 9.328 -4.402 1 97.94 256 CYS B N 1
ATOM 4845 C CA . CYS B 1 256 ? 7.668 8.125 -4.25 1 97.94 256 CYS B CA 1
ATOM 4846 C C . CYS B 1 256 ? 8.477 7.848 -5.516 1 97.94 256 CYS B C 1
ATOM 4848 O O . CYS B 1 256 ? 9.68 7.605 -5.449 1 97.94 256 CYS B O 1
ATOM 4850 N N . ALA B 1 257 ? 7.77 7.895 -6.641 1 98.5 257 ALA B N 1
ATOM 4851 C CA . ALA B 1 257 ? 8.43 7.656 -7.918 1 98.5 257 ALA B CA 1
ATOM 4852 C C . ALA B 1 257 ? 9.594 8.633 -8.125 1 98.5 257 ALA B C 1
ATOM 4854 O O . ALA B 1 257 ? 10.695 8.219 -8.477 1 98.5 257 ALA B O 1
ATOM 4855 N N . ARG B 1 258 ? 9.328 9.875 -7.891 1 98 258 ARG B N 1
ATOM 4856 C CA . ARG B 1 258 ? 10.352 10.898 -8.062 1 98 258 ARG B CA 1
ATOM 4857 C C . ARG B 1 258 ? 11.523 10.664 -7.117 1 98 258 ARG B C 1
ATOM 4859 O O . ARG B 1 258 ? 12.688 10.781 -7.52 1 98 258 ARG B O 1
ATOM 4866 N N . ARG B 1 259 ? 11.203 10.367 -5.879 1 97.38 259 ARG B N 1
ATOM 4867 C CA . ARG B 1 259 ? 12.242 10.109 -4.883 1 97.38 259 ARG B CA 1
ATOM 4868 C C . ARG B 1 259 ? 13.109 8.922 -5.285 1 97.38 259 ARG B C 1
ATOM 4870 O O . ARG B 1 259 ? 14.336 9 -5.238 1 97.38 259 ARG B O 1
ATOM 4877 N N . GLU B 1 260 ? 12.461 7.801 -5.688 1 97.56 260 GLU B N 1
ATOM 4878 C CA . GLU B 1 260 ? 13.195 6.59 -6.043 1 97.56 260 GLU B CA 1
ATOM 4879 C C . GLU B 1 260 ? 14.094 6.824 -7.258 1 97.56 260 GLU B C 1
ATOM 4881 O O . GLU B 1 260 ? 15.203 6.289 -7.328 1 97.56 260 GLU B O 1
ATOM 4886 N N . ILE B 1 261 ? 13.617 7.598 -8.219 1 98.06 261 ILE B N 1
ATOM 4887 C CA . ILE B 1 261 ? 14.422 7.938 -9.383 1 98.06 261 ILE B CA 1
ATOM 4888 C C . ILE B 1 261 ? 15.648 8.727 -8.953 1 98.06 261 ILE B C 1
ATOM 4890 O O . ILE B 1 261 ? 16.766 8.438 -9.391 1 98.06 261 ILE B O 1
ATOM 4894 N N . ALA B 1 262 ? 15.477 9.672 -8.07 1 97.5 262 ALA B N 1
ATOM 4895 C CA . ALA B 1 262 ? 16.578 10.477 -7.566 1 97.5 262 ALA B CA 1
ATOM 4896 C C . ALA B 1 262 ? 17.562 9.625 -6.773 1 97.5 262 ALA B C 1
ATOM 4898 O O . ALA B 1 262 ? 18.781 9.773 -6.914 1 97.5 262 ALA B O 1
ATOM 4899 N N . GLU B 1 263 ? 17.047 8.727 -5.984 1 95.94 263 GLU B N 1
ATOM 4900 C CA . GLU B 1 263 ? 17.875 7.879 -5.141 1 95.94 263 GLU B CA 1
ATOM 4901 C C . GLU B 1 263 ? 18.672 6.879 -5.98 1 95.94 263 GLU B C 1
ATOM 4903 O O . GLU B 1 263 ? 19.875 6.711 -5.785 1 95.94 263 GLU B O 1
ATOM 4908 N N . GLU B 1 264 ? 18 6.215 -6.93 1 95.88 264 GLU B N 1
ATOM 4909 C CA . GLU B 1 264 ? 18.578 5.055 -7.609 1 95.88 264 GLU B CA 1
ATOM 4910 C C . GLU B 1 264 ? 19.438 5.48 -8.797 1 95.88 264 GLU B C 1
ATOM 4912 O O . GLU B 1 264 ? 20.453 4.844 -9.094 1 95.88 264 GLU B O 1
ATOM 4917 N N . VAL B 1 265 ? 19 6.602 -9.508 1 96.19 265 VAL B N 1
ATOM 4918 C CA . VAL B 1 265 ? 19.719 6.895 -10.742 1 96.19 265 VAL B CA 1
ATOM 4919 C C . VAL B 1 265 ? 20.188 8.352 -10.742 1 96.19 265 VAL B C 1
ATOM 4921 O O . VAL B 1 265 ? 20.844 8.797 -11.688 1 96.19 265 VAL B O 1
ATOM 4924 N N . GLY B 1 266 ? 19.844 9.148 -9.758 1 95.44 266 GLY B N 1
ATOM 4925 C CA . GLY B 1 266 ? 20.438 10.453 -9.516 1 95.44 266 GLY B CA 1
ATOM 4926 C C . GLY B 1 266 ? 19.891 11.531 -10.43 1 95.44 266 GLY B C 1
ATOM 4927 O O . GLY B 1 266 ? 20.578 12.492 -10.75 1 95.44 266 GLY B O 1
ATOM 4928 N N . ILE B 1 267 ? 18.703 11.375 -10.953 1 95.31 267 ILE B N 1
ATOM 4929 C CA . ILE B 1 267 ? 18.172 12.406 -11.828 1 95.31 267 ILE B CA 1
ATOM 4930 C C . ILE B 1 267 ? 16.812 12.875 -11.305 1 95.31 267 ILE B C 1
ATOM 4932 O O . ILE B 1 267 ? 16.172 12.18 -10.516 1 95.31 267 ILE B O 1
ATOM 4936 N N . PHE B 1 268 ? 16.453 14.109 -11.734 1 96.75 268 PHE B N 1
ATOM 4937 C CA . PHE B 1 268 ? 15.172 14.711 -11.367 1 96.75 268 PHE B CA 1
ATOM 4938 C C . PHE B 1 268 ? 14.148 14.523 -12.477 1 96.75 268 PHE B C 1
ATOM 4940 O O . PHE B 1 268 ? 14.383 14.906 -13.625 1 96.75 268 PHE B O 1
ATOM 4947 N N . ALA B 1 269 ? 13.039 13.875 -12.18 1 97.69 269 ALA B N 1
ATOM 4948 C CA . ALA B 1 269 ? 11.906 13.766 -13.094 1 97.69 269 ALA B CA 1
ATOM 4949 C C . ALA B 1 269 ? 10.93 14.922 -12.898 1 97.69 269 ALA B C 1
ATOM 4951 O O . ALA B 1 269 ? 10.375 15.102 -11.812 1 97.69 269 ALA B O 1
ATOM 4952 N N . HIS B 1 270 ? 10.641 15.695 -13.914 1 95.06 270 HIS B N 1
ATOM 4953 C CA . HIS B 1 270 ? 9.812 16.891 -13.75 1 95.06 270 HIS B CA 1
ATOM 4954 C C . HIS B 1 270 ? 8.336 16.562 -13.891 1 95.06 270 HIS B C 1
ATOM 4956 O O . HIS B 1 270 ? 7.477 17.344 -13.477 1 95.06 270 HIS B O 1
ATOM 4962 N N . LEU B 1 271 ? 8.047 15.445 -14.523 1 97.06 271 LEU B N 1
ATOM 4963 C CA . LEU B 1 271 ? 6.672 14.984 -14.648 1 97.06 271 LEU B CA 1
ATOM 4964 C C . LEU B 1 271 ? 6.551 13.523 -14.227 1 97.06 271 LEU B C 1
ATOM 4966 O O . LEU B 1 271 ? 7.402 12.703 -14.57 1 97.06 271 LEU B O 1
ATOM 4970 N N . VAL B 1 272 ? 5.559 13.25 -13.445 1 97.94 272 VAL B N 1
ATOM 4971 C CA . VAL B 1 272 ? 5.25 11.883 -13.039 1 97.94 272 VAL B CA 1
ATOM 4972 C C . VAL B 1 272 ? 3.752 11.625 -13.188 1 97.94 272 VAL B C 1
ATOM 4974 O O . VAL B 1 272 ? 2.932 12.398 -12.695 1 97.94 272 VAL B O 1
ATOM 4977 N N . GLN B 1 273 ? 3.445 10.562 -13.875 1 97.19 273 GLN B N 1
ATOM 4978 C CA . GLN B 1 273 ? 2.057 10.188 -14.125 1 97.19 273 GLN B CA 1
ATOM 4979 C C . GLN B 1 273 ? 1.783 8.758 -13.68 1 97.19 273 GLN B C 1
ATOM 4981 O O . GLN B 1 273 ? 2.521 7.836 -14.039 1 97.19 273 GLN B O 1
ATOM 4986 N N . GLN B 1 274 ? 0.764 8.656 -12.914 1 97.31 274 GLN B N 1
ATOM 4987 C CA . GLN B 1 274 ? 0.326 7.32 -12.539 1 97.31 274 GLN B CA 1
ATOM 4988 C C . GLN B 1 274 ? -0.425 6.645 -13.68 1 97.31 274 GLN B C 1
ATOM 4990 O O . GLN B 1 274 ? -1.256 7.27 -14.344 1 97.31 274 GLN B O 1
ATOM 4995 N N . LEU B 1 275 ? -0.067 5.391 -14.008 1 97.06 275 LEU B N 1
ATOM 4996 C CA . LEU B 1 275 ? -0.71 4.625 -15.078 1 97.06 275 LEU B CA 1
ATOM 4997 C C . LEU B 1 275 ? -1.845 3.771 -14.523 1 97.06 275 LEU B C 1
ATOM 4999 O O . LEU B 1 275 ? -1.945 3.576 -13.305 1 97.06 275 LEU B O 1
ATOM 5003 N N . ASN B 1 276 ? -2.705 3.256 -15.391 1 96.19 276 ASN B N 1
ATOM 5004 C CA . ASN B 1 276 ? -3.855 2.439 -15.016 1 96.19 276 ASN B CA 1
ATOM 5005 C C . ASN B 1 276 ? -3.48 0.965 -14.891 1 96.19 276 ASN B C 1
ATOM 5007 O O . ASN B 1 276 ? -4.094 0.108 -15.531 1 96.19 276 ASN B O 1
ATOM 5011 N N . MET B 1 277 ? -2.482 0.697 -14.039 1 95.62 277 MET B N 1
ATOM 5012 C CA . MET B 1 277 ? -1.976 -0.663 -13.883 1 95.62 277 MET B CA 1
ATOM 5013 C C . MET B 1 277 ? -1.393 -0.871 -12.492 1 95.62 277 MET B C 1
ATOM 5015 O O . MET B 1 277 ? -0.622 -0.041 -12.008 1 95.62 277 MET B O 1
ATOM 5019 N N . SER B 1 278 ? -1.782 -1.907 -11.852 1 97.75 278 SER B N 1
ATOM 5020 C CA . SER B 1 278 ? -1.176 -2.336 -10.602 1 97.75 278 SER B CA 1
ATOM 5021 C C . SER B 1 278 ? -1.128 -3.857 -10.5 1 97.75 278 SER B C 1
ATOM 5023 O O . SER B 1 278 ? -1.911 -4.551 -11.148 1 97.75 278 SER B O 1
ATOM 5025 N N . GLN B 1 279 ? -0.188 -4.363 -9.75 1 96.69 279 GLN B N 1
ATOM 5026 C CA . GLN B 1 279 ? 0.017 -5.805 -9.633 1 96.69 279 GLN B CA 1
ATOM 5027 C C . GLN B 1 279 ? 0.547 -6.172 -8.25 1 96.69 279 GLN B C 1
ATOM 5029 O O . GLN B 1 279 ? 1.526 -5.586 -7.777 1 96.69 279 GLN B O 1
ATOM 5034 N N . PRO B 1 280 ? -0.123 -7.121 -7.613 1 96.69 280 PRO B N 1
ATOM 5035 C CA . PRO B 1 280 ? 0.509 -7.66 -6.406 1 96.69 280 PRO B CA 1
ATOM 5036 C C . PRO B 1 280 ? 1.754 -8.492 -6.711 1 96.69 280 PRO B C 1
ATOM 5038 O O . PRO B 1 280 ? 1.78 -9.234 -7.695 1 96.69 280 PRO B O 1
ATOM 5041 N N . TRP B 1 281 ? 2.787 -8.297 -5.977 1 95.12 281 TRP B N 1
ATOM 5042 C CA . TRP B 1 281 ? 4.031 -9.047 -6.094 1 95.12 281 TRP B CA 1
ATOM 5043 C C . TRP B 1 281 ? 4.449 -9.617 -4.742 1 95.12 281 TRP B C 1
ATOM 5045 O O . TRP B 1 281 ? 4.68 -8.867 -3.789 1 95.12 281 TRP B O 1
ATOM 5055 N N . PRO B 1 282 ? 4.559 -10.914 -4.578 1 94.06 282 PRO B N 1
ATOM 5056 C CA . PRO B 1 282 ? 4.645 -11.539 -3.256 1 94.06 282 PRO B CA 1
ATOM 5057 C C . PRO B 1 282 ? 6.082 -11.836 -2.838 1 94.06 282 PRO B C 1
ATOM 5059 O O . PRO B 1 282 ? 6.309 -12.539 -1.849 1 94.06 282 PRO B O 1
ATOM 5062 N N . MET B 1 283 ? 7.117 -11.383 -3.541 1 87.75 283 MET B N 1
ATOM 5063 C CA . MET B 1 283 ? 8.5 -11.703 -3.209 1 87.75 283 MET B CA 1
ATOM 5064 C C . MET B 1 283 ? 9.375 -10.461 -3.254 1 87.75 283 MET B C 1
ATOM 5066 O O . MET B 1 283 ? 9.297 -9.672 -4.199 1 87.75 283 MET B O 1
ATOM 5070 N N . PRO B 1 284 ? 10.297 -10.383 -2.328 1 78.94 284 PRO B N 1
ATOM 5071 C CA . PRO B 1 284 ? 10.43 -11.203 -1.119 1 78.94 284 PRO B CA 1
ATOM 5072 C C . PRO B 1 284 ? 9.305 -10.961 -0.12 1 78.94 284 PRO B C 1
ATOM 5074 O O . PRO B 1 284 ? 8.93 -11.875 0.628 1 78.94 284 PRO B O 1
ATOM 5077 N N . ASP B 1 285 ? 8.867 -9.695 -0.136 1 85.5 285 ASP B N 1
ATOM 5078 C CA . ASP B 1 285 ? 7.734 -9.352 0.717 1 85.5 285 ASP B CA 1
ATOM 5079 C C . ASP B 1 285 ? 6.512 -8.984 -0.118 1 85.5 285 ASP B C 1
ATOM 5081 O O . ASP B 1 285 ? 6.609 -8.82 -1.336 1 85.5 285 ASP B O 1
ATOM 5085 N N . SER B 1 286 ? 5.383 -8.992 0.502 1 93.62 286 SER B N 1
ATOM 5086 C CA . SER B 1 286 ? 4.145 -8.672 -0.199 1 93.62 286 SER B CA 1
ATOM 5087 C C . SER B 1 286 ? 4.062 -7.188 -0.535 1 93.62 286 SER B C 1
ATOM 5089 O O . SER B 1 286 ? 4.102 -6.34 0.359 1 93.62 286 SER B O 1
ATOM 5091 N N . SER B 1 287 ? 4.008 -6.91 -1.846 1 96.75 287 SER B N 1
ATOM 5092 C CA . SER B 1 287 ? 3.967 -5.523 -2.293 1 96.75 287 SER B CA 1
ATOM 5093 C C . SER B 1 287 ? 2.871 -5.312 -3.334 1 96.75 287 SER B C 1
ATOM 5095 O O . SER B 1 287 ? 2.41 -6.266 -3.959 1 96.75 287 SER B O 1
ATOM 5097 N N . MET B 1 288 ? 2.355 -4.16 -3.375 1 98.12 288 MET B N 1
ATOM 5098 C CA . MET B 1 288 ? 1.463 -3.68 -4.426 1 98.12 288 MET B CA 1
ATOM 5099 C C . MET B 1 288 ? 2.199 -2.746 -5.379 1 98.12 288 MET B C 1
ATOM 5101 O O . MET B 1 288 ? 2.455 -1.587 -5.047 1 98.12 288 MET B O 1
ATOM 5105 N N . MET B 1 289 ? 2.545 -3.266 -6.562 1 98.06 289 MET B N 1
ATOM 5106 C CA . MET B 1 289 ? 3.232 -2.477 -7.578 1 98.06 289 MET B CA 1
ATOM 5107 C C . MET B 1 289 ? 2.252 -1.574 -8.32 1 98.06 289 MET B C 1
ATOM 5109 O O . MET B 1 289 ? 1.278 -2.053 -8.906 1 98.06 289 MET B O 1
ATOM 5113 N N . VAL B 1 290 ? 2.463 -0.315 -8.266 1 98.62 290 VAL B N 1
ATOM 5114 C CA . VAL B 1 290 ? 1.631 0.638 -8.992 1 98.62 290 VAL B CA 1
ATOM 5115 C C . VAL B 1 290 ? 2.449 1.304 -10.094 1 98.62 290 VAL B C 1
ATOM 5117 O O . VAL B 1 290 ? 3.492 1.905 -9.828 1 98.62 290 VAL B O 1
ATOM 5120 N N . ALA B 1 291 ? 2.004 1.25 -11.281 1 98.69 291 ALA B N 1
ATOM 5121 C CA . ALA B 1 291 ? 2.77 1.648 -12.461 1 98.69 291 ALA B CA 1
ATOM 5122 C C . ALA B 1 291 ? 2.729 3.162 -12.656 1 98.69 291 ALA B C 1
ATOM 5124 O O . ALA B 1 291 ? 1.687 3.791 -12.461 1 98.69 291 ALA B O 1
ATOM 5125 N N . HIS B 1 292 ? 3.85 3.75 -13.086 1 98.75 292 HIS B N 1
ATOM 5126 C CA . HIS B 1 292 ? 3.984 5.176 -13.367 1 98.75 292 HIS B CA 1
ATOM 5127 C C . HIS B 1 292 ? 4.84 5.406 -14.609 1 98.75 292 HIS B C 1
ATOM 5129 O O . HIS B 1 292 ? 5.633 4.543 -15 1 98.75 292 HIS B O 1
ATOM 5135 N N . ARG B 1 293 ? 4.684 6.512 -15.203 1 98.69 293 ARG B N 1
ATOM 5136 C CA . ARG B 1 293 ? 5.598 7.098 -16.188 1 98.69 293 ARG B CA 1
ATOM 5137 C C . ARG B 1 293 ? 6.164 8.422 -15.672 1 98.69 293 ARG B C 1
ATOM 5139 O O . ARG B 1 293 ? 5.43 9.258 -15.148 1 98.69 293 ARG B O 1
ATOM 5146 N N . ALA B 1 294 ? 7.402 8.547 -15.797 1 98.75 294 ALA B N 1
ATOM 5147 C CA . ALA B 1 294 ? 8.062 9.805 -15.453 1 98.75 294 ALA B CA 1
ATOM 5148 C C . ALA B 1 294 ? 8.82 10.367 -16.656 1 98.75 294 ALA B C 1
ATOM 5150 O O . ALA B 1 294 ? 9.258 9.617 -17.531 1 98.75 294 ALA B O 1
ATOM 5151 N N . VAL B 1 295 ? 8.969 11.656 -16.703 1 98.69 295 VAL B N 1
ATOM 5152 C CA . VAL B 1 295 ? 9.703 12.32 -17.766 1 98.69 295 VAL B CA 1
ATOM 5153 C C . VAL B 1 295 ? 10.883 13.086 -17.172 1 98.69 295 VAL B C 1
ATOM 5155 O O . VAL B 1 295 ? 10.734 13.82 -16.203 1 98.69 295 VAL B O 1
ATOM 5158 N N . ALA B 1 296 ? 12 12.867 -17.734 1 97.94 296 ALA B N 1
ATOM 5159 C CA . ALA B 1 296 ? 13.219 13.547 -17.281 1 97.94 296 ALA B CA 1
ATOM 5160 C C . ALA B 1 296 ? 14.078 13.953 -18.469 1 97.94 296 ALA B C 1
ATOM 5162 O O . ALA B 1 296 ? 13.945 13.398 -19.562 1 97.94 296 ALA B O 1
ATOM 5163 N N . ASP B 1 297 ? 14.93 14.938 -18.25 1 96.31 297 ASP B N 1
ATOM 5164 C CA . ASP B 1 297 ? 15.914 15.359 -19.234 1 96.31 297 ASP B CA 1
ATOM 5165 C C . ASP B 1 297 ? 17.016 14.312 -19.406 1 96.31 297 ASP B C 1
ATOM 5167 O O . ASP B 1 297 ? 17.75 14.031 -18.453 1 96.31 297 ASP B O 1
ATOM 5171 N N . ARG B 1 298 ? 17.156 13.828 -20.578 1 95.19 298 ARG B N 1
ATOM 5172 C CA . ARG B 1 298 ? 18.109 12.758 -20.828 1 95.19 298 ARG B CA 1
ATOM 5173 C C . ARG B 1 298 ? 19.547 13.258 -20.703 1 95.19 298 ARG B C 1
ATOM 5175 O O . ARG B 1 298 ? 20.484 12.461 -20.641 1 95.19 298 ARG B O 1
ATOM 5182 N N . ASN B 1 299 ? 19.703 14.531 -20.641 1 94.19 299 ASN B N 1
ATOM 5183 C CA . ASN B 1 299 ? 21.047 15.109 -20.562 1 94.19 299 ASN B CA 1
ATOM 5184 C C . ASN B 1 299 ? 21.562 15.148 -19.125 1 94.19 299 ASN B C 1
ATOM 5186 O O . ASN B 1 299 ? 22.734 15.406 -18.891 1 94.19 299 ASN B O 1
ATOM 5190 N N . GLN B 1 300 ? 20.656 14.891 -18.203 1 93.75 300 GLN B N 1
ATOM 5191 C CA . GLN B 1 300 ? 21.125 14.797 -16.828 1 93.75 300 GLN B CA 1
ATOM 5192 C C . GLN B 1 300 ? 22.094 13.641 -16.641 1 93.75 300 GLN B C 1
ATOM 5194 O O . GLN B 1 300 ? 21.922 12.578 -17.25 1 93.75 300 GLN B O 1
ATOM 5199 N N . GLU B 1 301 ? 23.062 13.836 -15.867 1 92.06 301 GLU B N 1
ATOM 5200 C CA . GLU B 1 301 ? 24 12.766 -15.57 1 92.06 301 GLU B CA 1
ATOM 5201 C C . GLU B 1 301 ? 23.375 11.688 -14.695 1 92.06 301 GLU B C 1
ATOM 5203 O O . GLU B 1 301 ? 22.859 11.984 -13.617 1 92.06 301 GLU B O 1
ATOM 5208 N N . VAL B 1 302 ? 23.422 10.508 -15.195 1 93.56 302 VAL B N 1
ATOM 5209 C CA . VAL B 1 302 ? 22.891 9.375 -14.438 1 93.56 302 VAL B CA 1
ATOM 5210 C C . VAL B 1 302 ? 23.938 8.898 -13.438 1 93.56 302 VAL B C 1
ATOM 5212 O O . VAL B 1 302 ? 25.078 8.602 -13.812 1 93.56 302 VAL B O 1
ATOM 5215 N N . VAL B 1 303 ? 23.625 8.898 -12.195 1 92.62 303 VAL B N 1
ATOM 5216 C CA . VAL B 1 303 ? 24.484 8.391 -11.125 1 92.62 303 VAL B CA 1
ATOM 5217 C C . VAL B 1 303 ? 23.781 7.262 -10.383 1 92.62 303 VAL B C 1
ATOM 5219 O O . VAL B 1 303 ? 22.906 7.508 -9.539 1 92.62 303 VAL B O 1
ATOM 5222 N N . VAL B 1 304 ? 24.234 6.086 -10.602 1 92.19 304 VAL B N 1
ATOM 5223 C CA . VAL B 1 304 ? 23.578 4.906 -10.062 1 92.19 304 VAL B CA 1
ATOM 5224 C C . VAL B 1 304 ? 23.969 4.707 -8.602 1 92.19 304 VAL B C 1
ATOM 5226 O O . VAL B 1 304 ? 25.141 4.906 -8.234 1 92.19 304 VAL B O 1
ATOM 5229 N N . CYS B 1 305 ? 23 4.41 -7.816 1 87.69 305 CYS B N 1
ATOM 5230 C CA . CYS B 1 305 ? 23.297 3.939 -6.469 1 87.69 305 CYS B CA 1
ATOM 5231 C C . CYS B 1 305 ? 23.969 2.572 -6.504 1 87.69 305 CYS B C 1
ATOM 5233 O O . CYS B 1 305 ? 23.328 1.573 -6.844 1 87.69 305 CYS B O 1
ATOM 5235 N N . PRO B 1 306 ? 25.125 2.455 -6.102 1 84.81 306 PRO B N 1
ATOM 5236 C CA . PRO B 1 306 ? 25.875 1.214 -6.293 1 84.81 306 PRO B CA 1
ATOM 5237 C C . PRO B 1 306 ? 25.344 0.068 -5.43 1 84.81 306 PRO B C 1
ATOM 5239 O O . PRO B 1 306 ? 25.547 -1.103 -5.766 1 84.81 306 PRO B O 1
ATOM 5242 N N . ASP B 1 307 ? 24.719 0.386 -4.414 1 84.25 307 ASP B N 1
ATOM 5243 C CA . ASP B 1 307 ? 24.234 -0.656 -3.514 1 84.25 307 ASP B CA 1
ATOM 5244 C C . ASP B 1 307 ? 22.984 -1.333 -4.078 1 84.25 307 ASP B C 1
ATOM 5246 O O . ASP B 1 307 ? 22.625 -2.434 -3.656 1 84.25 307 ASP B O 1
ATOM 5250 N N . GLU B 1 308 ? 22.422 -0.721 -5.062 1 87.38 308 GLU B N 1
ATOM 5251 C CA . GLU B 1 308 ? 21.141 -1.215 -5.539 1 87.38 308 GLU B CA 1
ATOM 5252 C C . GLU B 1 308 ? 21.203 -1.604 -7.012 1 87.38 308 GLU B C 1
ATOM 5254 O O . GLU B 1 308 ? 20.656 -2.629 -7.418 1 87.38 308 GLU B O 1
ATOM 5259 N N . LEU B 1 309 ? 21.891 -0.746 -7.719 1 90.81 309 LEU B N 1
ATOM 5260 C CA . LEU B 1 309 ? 21.859 -0.923 -9.164 1 90.81 309 LEU B CA 1
ATOM 5261 C C . LEU B 1 309 ? 23.25 -1.226 -9.703 1 90.81 309 LEU B C 1
ATOM 5263 O O . LEU B 1 309 ? 24.25 -0.686 -9.211 1 90.81 309 LEU B O 1
ATOM 5267 N N . GLU B 1 310 ? 23.266 -2.045 -10.695 1 90.19 310 GLU B N 1
ATOM 5268 C CA . GLU B 1 310 ? 24.5 -2.301 -11.445 1 90.19 310 GLU B CA 1
ATOM 5269 C C . GLU B 1 310 ? 24.688 -1.273 -12.555 1 90.19 310 GLU B C 1
ATOM 5271 O O . GLU B 1 310 ? 25.812 -0.808 -12.789 1 90.19 310 GLU B O 1
ATOM 5276 N N . THR B 1 311 ? 23.609 -0.968 -13.18 1 92.06 311 THR B N 1
ATOM 5277 C CA . THR B 1 311 ? 23.703 0.009 -14.258 1 92.06 311 THR B CA 1
ATOM 5278 C C . THR B 1 311 ? 22.344 0.601 -14.578 1 92.06 311 THR B C 1
ATOM 5280 O O . THR B 1 311 ? 21.312 0.079 -14.133 1 92.06 311 THR B O 1
ATOM 5283 N N . ALA B 1 312 ? 22.328 1.737 -15.211 1 95.69 312 ALA B N 1
ATOM 5284 C CA . ALA B 1 312 ? 21.188 2.459 -15.75 1 95.69 312 ALA B CA 1
ATOM 5285 C C . ALA B 1 312 ? 21.531 3.145 -17.078 1 95.69 312 ALA B C 1
ATOM 5287 O O . ALA B 1 312 ? 22.531 3.865 -17.156 1 95.69 312 ALA B O 1
ATOM 5288 N N . GLN B 1 313 ? 20.719 2.871 -18.062 1 95.81 313 GLN B N 1
ATOM 5289 C CA . GLN B 1 313 ? 21.047 3.393 -19.391 1 95.81 313 GLN B CA 1
ATOM 5290 C C . GLN B 1 313 ? 19.797 3.814 -20.141 1 95.81 313 GLN B C 1
ATOM 5292 O O . GLN B 1 313 ? 18.719 3.27 -19.906 1 95.81 313 GLN B O 1
ATOM 5297 N N . TRP B 1 314 ? 20.016 4.789 -21 1 97.81 314 TRP B N 1
ATOM 5298 C CA . TRP B 1 314 ? 18.938 5.188 -21.906 1 97.81 314 TRP B CA 1
ATOM 5299 C C . TRP B 1 314 ? 18.938 4.305 -23.156 1 97.81 314 TRP B C 1
ATOM 5301 O O . TRP B 1 314 ? 19.984 4 -23.719 1 97.81 314 TRP B O 1
ATOM 5311 N N . PHE B 1 315 ? 17.766 3.85 -23.516 1 98.12 315 PHE B N 1
ATOM 5312 C CA . PHE B 1 315 ? 17.609 3.041 -24.719 1 98.12 315 PHE B CA 1
ATOM 5313 C C . PHE B 1 315 ? 16.547 3.645 -25.641 1 98.12 315 PHE B C 1
ATOM 5315 O O . PHE B 1 315 ? 15.547 4.176 -25.156 1 98.12 315 PHE B O 1
ATOM 5322 N N . SER B 1 316 ? 16.781 3.498 -26.906 1 98.25 316 SER B N 1
ATOM 5323 C CA . SER B 1 316 ? 15.789 3.932 -27.875 1 98.25 316 SER B CA 1
ATOM 5324 C C . SER B 1 316 ? 14.594 2.982 -27.906 1 98.25 316 SER B C 1
ATOM 5326 O O . SER B 1 316 ? 14.695 1.831 -27.484 1 98.25 316 SER B O 1
ATOM 5328 N N . ARG B 1 317 ? 13.516 3.482 -28.391 1 98.38 317 ARG B N 1
ATOM 5329 C CA . ARG B 1 317 ? 12.305 2.676 -28.531 1 98.38 317 ARG B CA 1
ATOM 5330 C C . ARG B 1 317 ? 12.57 1.419 -29.344 1 98.38 317 ARG B C 1
ATOM 5332 O O . ARG B 1 317 ? 12.055 0.345 -29.031 1 98.38 317 ARG B O 1
ATOM 5339 N N . ASP B 1 318 ? 13.398 1.562 -30.375 1 98.19 318 ASP B N 1
ATOM 5340 C CA . ASP B 1 318 ? 13.711 0.43 -31.234 1 98.19 318 ASP B CA 1
ATOM 5341 C C . ASP B 1 318 ? 14.523 -0.626 -30.5 1 98.19 318 ASP B C 1
ATOM 5343 O O . ASP B 1 318 ? 14.289 -1.825 -30.656 1 98.19 318 ASP B O 1
ATOM 5347 N N . GLN B 1 319 ? 15.461 -0.175 -29.75 1 98.06 319 GLN B N 1
ATOM 5348 C CA . GLN B 1 319 ? 16.25 -1.102 -28.953 1 98.06 319 GLN B CA 1
ATOM 5349 C C . GLN B 1 319 ? 15.375 -1.878 -27.984 1 98.06 319 GLN B C 1
ATOM 5351 O O . GLN B 1 319 ? 15.531 -3.092 -27.828 1 98.06 319 GLN B O 1
ATOM 5356 N N . VAL B 1 320 ? 14.484 -1.197 -27.328 1 98.56 320 VAL B N 1
ATOM 5357 C CA . VAL B 1 320 ? 13.609 -1.816 -26.328 1 98.56 320 VAL B CA 1
ATOM 5358 C C . VAL B 1 320 ? 12.625 -2.754 -27.031 1 98.56 320 VAL B C 1
ATOM 5360 O O . VAL B 1 320 ? 12.289 -3.814 -26.5 1 98.56 320 VAL B O 1
ATOM 5363 N N . ARG B 1 321 ? 12.172 -2.365 -28.203 1 98.56 321 ARG B N 1
ATOM 5364 C CA . ARG B 1 321 ? 11.289 -3.225 -28.984 1 98.56 321 ARG B CA 1
ATOM 5365 C C . ARG B 1 321 ? 11.945 -4.566 -29.281 1 98.56 321 ARG B C 1
ATOM 5367 O O . ARG B 1 321 ? 11.312 -5.617 -29.172 1 98.56 321 ARG B O 1
ATOM 5374 N N . LYS B 1 322 ? 13.18 -4.531 -29.672 1 97.88 322 LYS B N 1
ATOM 5375 C CA . LYS B 1 322 ? 13.914 -5.758 -29.953 1 97.88 322 LYS B CA 1
ATOM 5376 C C . LYS B 1 322 ? 14.016 -6.641 -28.719 1 97.88 322 LYS B C 1
ATOM 5378 O O . LYS B 1 322 ? 13.836 -7.859 -28.797 1 97.88 322 LYS B O 1
ATOM 5383 N N . ALA B 1 323 ? 14.32 -6.047 -27.594 1 97.44 323 ALA B N 1
ATOM 5384 C CA . ALA B 1 323 ? 14.406 -6.789 -26.344 1 97.44 323 ALA B CA 1
ATOM 5385 C C . ALA B 1 323 ? 13.055 -7.402 -25.984 1 97.44 323 ALA B C 1
ATOM 5387 O O . ALA B 1 323 ? 12.984 -8.531 -25.484 1 97.44 323 ALA B O 1
ATOM 5388 N N . LEU B 1 324 ? 11.992 -6.625 -26.156 1 97.88 324 LEU B N 1
ATOM 5389 C CA . LEU B 1 324 ? 10.633 -7.105 -25.922 1 97.88 324 LEU B CA 1
ATOM 5390 C C . LEU B 1 324 ? 10.328 -8.336 -26.766 1 97.88 324 LEU B C 1
ATOM 5392 O O . LEU B 1 324 ? 9.82 -9.336 -26.266 1 97.88 324 LEU B O 1
ATOM 5396 N N . GLU B 1 325 ? 10.656 -8.281 -28.062 1 97.5 325 GLU B N 1
ATOM 5397 C CA . GLU B 1 325 ? 10.43 -9.391 -28.984 1 97.5 325 GLU B CA 1
ATOM 5398 C C . GLU B 1 325 ? 11.227 -10.625 -28.562 1 97.5 325 GLU B C 1
ATOM 5400 O O . GLU B 1 325 ? 10.711 -11.75 -28.609 1 97.5 325 GLU B O 1
ATOM 5405 N N . THR B 1 326 ? 12.438 -10.367 -28.203 1 96.12 326 THR B N 1
ATOM 5406 C CA . THR B 1 326 ? 13.281 -11.453 -27.734 1 96.12 326 THR B CA 1
ATOM 5407 C C . THR B 1 326 ? 12.672 -12.125 -26.5 1 96.12 326 THR B C 1
ATOM 5409 O O . THR B 1 326 ? 12.641 -13.352 -26.406 1 96.12 326 THR B O 1
ATOM 5412 N N . THR B 1 327 ? 12.188 -11.344 -25.562 1 94.62 327 THR B N 1
ATOM 5413 C CA . THR B 1 327 ? 11.602 -11.859 -24.328 1 94.62 327 THR B CA 1
ATOM 5414 C C . THR B 1 327 ? 10.336 -12.656 -24.625 1 94.62 327 THR B C 1
ATOM 5416 O O . THR B 1 327 ? 10.109 -13.711 -24.031 1 94.62 327 THR B O 1
ATOM 5419 N N . VAL B 1 328 ? 9.516 -12.156 -25.516 1 92.62 328 VAL B N 1
ATOM 5420 C CA . VAL B 1 328 ? 8.281 -12.836 -25.891 1 92.62 328 VAL B CA 1
ATOM 5421 C C . VAL B 1 328 ? 8.602 -14.188 -26.516 1 92.62 328 VAL B C 1
ATOM 5423 O O . VAL B 1 328 ? 7.918 -15.18 -26.25 1 92.62 328 VAL B O 1
ATOM 5426 N N . ALA B 1 329 ? 9.633 -14.242 -27.281 1 92.31 329 ALA B N 1
ATOM 5427 C CA . ALA B 1 329 ? 10.031 -15.469 -27.969 1 92.31 329 ALA B CA 1
ATOM 5428 C C . ALA B 1 329 ? 10.695 -16.453 -27.016 1 92.31 329 ALA B C 1
ATOM 5430 O O . ALA B 1 329 ? 10.711 -17.656 -27.266 1 92.31 329 ALA B O 1
ATOM 5431 N N . ASP B 1 330 ? 11.25 -15.898 -25.953 1 89.69 330 ASP B N 1
ATOM 5432 C CA . ASP B 1 330 ? 11.953 -16.703 -24.953 1 89.69 330 ASP B CA 1
ATOM 5433 C C . ASP B 1 330 ? 11.523 -16.344 -23.547 1 89.69 330 ASP B C 1
ATOM 5435 O O . ASP B 1 330 ? 12.328 -15.836 -22.75 1 89.69 330 ASP B O 1
ATOM 5439 N N . PRO B 1 331 ? 10.344 -16.734 -23.219 1 83.81 331 PRO B N 1
ATOM 5440 C CA . PRO B 1 331 ? 9.789 -16.297 -21.938 1 83.81 331 PRO B CA 1
ATOM 5441 C C . PRO B 1 331 ? 10.516 -16.891 -20.75 1 83.81 331 PRO B C 1
ATOM 5443 O O . PRO B 1 331 ? 10.383 -16.391 -19.625 1 83.81 331 PRO B O 1
ATOM 5446 N N . PHE B 1 332 ? 11.273 -17.906 -20.922 1 81.38 332 PHE B N 1
ATOM 5447 C CA . PHE B 1 332 ? 11.992 -18.562 -19.828 1 81.38 332 PHE B CA 1
ATOM 5448 C C . PHE B 1 332 ? 13.438 -18.094 -19.766 1 81.38 332 PHE B C 1
ATOM 5450 O O . PHE B 1 332 ? 14.219 -18.562 -18.953 1 81.38 332 PHE B O 1
ATOM 5457 N N . LEU B 1 333 ? 13.805 -17.125 -20.641 1 86.81 333 LEU B N 1
ATOM 5458 C CA . LEU B 1 333 ? 15.109 -16.469 -20.656 1 86.81 333 LEU B CA 1
ATOM 5459 C C . LEU B 1 333 ? 16.234 -17.5 -20.828 1 86.81 333 LEU B C 1
ATOM 5461 O O . LEU B 1 333 ? 17.219 -17.469 -20.094 1 86.81 333 LEU B O 1
ATOM 5465 N N . LYS B 1 334 ? 16.062 -18.406 -21.625 1 84.12 334 LYS B N 1
ATOM 5466 C CA . LYS B 1 334 ? 17.047 -19.453 -21.875 1 84.12 334 LYS B CA 1
ATOM 5467 C C . LYS B 1 334 ? 18.297 -18.891 -22.547 1 84.12 334 LYS B C 1
ATOM 5469 O O . LYS B 1 334 ? 19.406 -19.422 -22.359 1 84.12 334 LYS B O 1
ATOM 5474 N N . GLY B 1 335 ? 18.172 -17.812 -23.25 1 84.69 335 GLY B N 1
ATOM 5475 C CA . GLY B 1 335 ? 19.266 -17.25 -24.031 1 84.69 335 GLY B CA 1
ATOM 5476 C C . GLY B 1 335 ? 20 -16.141 -23.297 1 84.69 335 GLY B C 1
ATOM 5477 O O . GLY B 1 335 ? 20.531 -15.211 -23.938 1 84.69 335 GLY B O 1
ATOM 5478 N N . LEU B 1 336 ? 20.062 -16.188 -22.016 1 85.06 336 LEU B N 1
ATOM 5479 C CA . LEU B 1 336 ? 20.766 -15.156 -21.25 1 85.06 336 LEU B CA 1
ATOM 5480 C C . LEU B 1 336 ? 22.25 -15.156 -21.578 1 85.06 336 LEU B C 1
ATOM 5482 O O . LEU B 1 336 ? 22.859 -16.219 -21.719 1 85.06 336 LEU B O 1
ATOM 5486 N N . PRO B 1 337 ? 22.703 -13.961 -21.75 1 81.31 337 PRO B N 1
ATOM 5487 C CA . PRO B 1 337 ? 24.141 -13.898 -22.047 1 81.31 337 PRO B CA 1
ATOM 5488 C C . PRO B 1 337 ? 25 -14.438 -20.906 1 81.31 337 PRO B C 1
ATOM 5490 O O . PRO B 1 337 ? 24.625 -14.32 -19.734 1 81.31 337 PRO B O 1
ATOM 5493 N N . ARG B 1 338 ? 26.203 -14.922 -21.172 1 75.94 338 ARG B N 1
ATOM 5494 C CA . ARG B 1 338 ? 27.062 -15.562 -20.188 1 75.94 338 ARG B CA 1
ATOM 5495 C C . ARG B 1 338 ? 28.297 -14.719 -19.891 1 75.94 338 ARG B C 1
ATOM 5497 O O . ARG B 1 338 ? 28.938 -14.875 -18.859 1 75.94 338 ARG B O 1
ATOM 5504 N N . THR B 1 339 ? 28.562 -13.773 -20.844 1 76.19 339 THR B N 1
ATOM 5505 C CA . THR B 1 339 ? 29.781 -13 -20.641 1 76.19 339 THR B CA 1
ATOM 5506 C C . THR B 1 339 ? 29.469 -11.688 -19.922 1 76.19 339 THR B C 1
ATOM 5508 O O . THR B 1 339 ? 28.359 -11.156 -20.047 1 76.19 339 THR B O 1
ATOM 5511 N N . LEU B 1 340 ? 30.469 -11.258 -19.203 1 68.25 340 LEU B N 1
ATOM 5512 C CA . LEU B 1 340 ? 30.328 -10.055 -18.375 1 68.25 340 LEU B CA 1
ATOM 5513 C C . LEU B 1 340 ? 30 -8.844 -19.25 1 68.25 340 LEU B C 1
ATOM 5515 O O . LEU B 1 340 ? 29.172 -8.016 -18.891 1 68.25 340 LEU B O 1
ATOM 5519 N N . ASP B 1 341 ? 30.688 -8.711 -20.312 1 69.62 341 ASP B N 1
ATOM 5520 C CA . ASP B 1 341 ? 30.5 -7.551 -21.172 1 69.62 341 ASP B CA 1
ATOM 5521 C C . ASP B 1 341 ? 29.109 -7.547 -21.797 1 69.62 341 ASP B C 1
ATOM 5523 O O . ASP B 1 341 ? 28.484 -6.488 -21.922 1 69.62 341 ASP B O 1
ATOM 5527 N N . ASP B 1 342 ? 28.656 -8.625 -22.062 1 78.88 342 ASP B N 1
ATOM 5528 C CA . ASP B 1 342 ? 27.344 -8.758 -22.703 1 78.88 342 ASP B CA 1
ATOM 5529 C C . ASP B 1 342 ? 26.219 -8.594 -21.703 1 78.88 342 ASP B C 1
ATOM 5531 O O . ASP B 1 342 ? 25.094 -8.258 -22.078 1 78.88 342 ASP B O 1
ATOM 5535 N N . ARG B 1 343 ? 26.641 -8.648 -20.469 1 76.25 343 ARG B N 1
ATOM 5536 C CA . ARG B 1 343 ? 25.641 -8.602 -19.422 1 76.25 343 ARG B CA 1
ATOM 5537 C C . ARG B 1 343 ? 25.062 -7.195 -19.281 1 76.25 343 ARG B C 1
ATOM 5539 O O . ARG B 1 343 ? 23.938 -7.02 -18.781 1 76.25 343 ARG B O 1
ATOM 5546 N N . GLN B 1 344 ? 25.797 -6.254 -19.734 1 79.88 344 GLN B N 1
ATOM 5547 C CA . GLN B 1 344 ? 25.375 -4.871 -19.547 1 79.88 344 GLN B CA 1
ATOM 5548 C C . GLN B 1 344 ? 24.641 -4.348 -20.766 1 79.88 344 GLN B C 1
ATOM 5550 O O . GLN B 1 344 ? 24.281 -3.17 -20.828 1 79.88 344 GLN B O 1
ATOM 5555 N N . ARG B 1 345 ? 24.391 -5.238 -21.703 1 88.44 345 ARG B N 1
ATOM 5556 C CA . ARG B 1 345 ? 23.594 -4.898 -22.875 1 88.44 345 ARG B CA 1
ATOM 5557 C C . ARG B 1 345 ? 22.141 -5.309 -22.688 1 88.44 345 ARG B C 1
ATOM 5559 O O . ARG B 1 345 ? 21.844 -6.227 -21.922 1 88.44 345 ARG B O 1
ATOM 5566 N N . LEU B 1 346 ? 21.312 -4.605 -23.359 1 94.38 346 LEU B N 1
ATOM 5567 C CA . LEU B 1 346 ? 19.875 -4.895 -23.266 1 94.38 346 LEU B CA 1
ATOM 5568 C C . LEU B 1 346 ? 19.5 -6.074 -24.156 1 94.38 346 LEU B C 1
ATOM 5570 O O . LEU B 1 346 ? 19.484 -5.953 -25.375 1 94.38 346 LEU B O 1
ATOM 5574 N N . HIS B 1 347 ? 19.266 -7.176 -23.578 1 93.88 347 HIS B N 1
ATOM 5575 C CA . HIS B 1 347 ? 18.859 -8.359 -24.328 1 93.88 347 HIS B CA 1
ATOM 5576 C C . HIS B 1 347 ? 17.391 -8.703 -24.047 1 93.88 347 HIS B C 1
ATOM 5578 O O . HIS B 1 347 ? 16.656 -9.086 -24.953 1 93.88 347 HIS B O 1
ATOM 5584 N N . TYR B 1 348 ? 17.078 -8.578 -22.781 1 95.12 348 TYR B N 1
ATOM 5585 C CA . TYR B 1 348 ? 15.75 -8.969 -22.328 1 95.12 348 TYR B CA 1
ATOM 5586 C C . TYR B 1 348 ? 15.141 -7.902 -21.422 1 95.12 348 TYR B C 1
ATOM 5588 O O . TYR B 1 348 ? 15.867 -7.086 -20.844 1 95.12 348 TYR B O 1
ATOM 5596 N N . ILE B 1 349 ? 13.867 -7.875 -21.422 1 96.69 349 ILE B N 1
ATOM 5597 C CA . ILE B 1 349 ? 13.109 -7.25 -20.344 1 96.69 349 ILE B CA 1
ATOM 5598 C C . ILE B 1 349 ? 12.422 -8.32 -19.5 1 96.69 349 ILE B C 1
ATOM 5600 O O . ILE B 1 349 ? 12.492 -9.516 -19.828 1 96.69 349 ILE B O 1
ATOM 5604 N N . PRO B 1 350 ? 11.828 -7.988 -18.391 1 94.5 350 PRO B N 1
ATOM 5605 C CA . PRO B 1 350 ? 11.148 -9.008 -17.594 1 94.5 350 PRO B CA 1
ATOM 5606 C C . PRO B 1 350 ? 10.047 -9.727 -18.359 1 94.5 350 PRO B C 1
ATOM 5608 O O . PRO B 1 350 ? 9.375 -9.117 -19.203 1 94.5 350 PRO B O 1
ATOM 5611 N N . PRO B 1 351 ? 9.844 -10.984 -18.047 1 92.69 351 PRO B N 1
ATOM 5612 C CA . PRO B 1 351 ? 8.805 -11.75 -18.719 1 92.69 351 PRO B CA 1
ATOM 5613 C C . PRO B 1 351 ? 7.398 -11.242 -18.422 1 92.69 351 PRO B C 1
ATOM 5615 O O . PRO B 1 351 ? 7.23 -10.328 -17.609 1 92.69 351 PRO B O 1
ATOM 5618 N N . ARG B 1 352 ? 6.422 -11.82 -19.062 1 91.38 352 ARG B N 1
ATOM 5619 C CA . ARG B 1 352 ? 5.043 -11.344 -19.094 1 91.38 352 ARG B CA 1
ATOM 5620 C C . ARG B 1 352 ? 4.422 -11.336 -17.703 1 91.38 352 ARG B C 1
ATOM 5622 O O . ARG B 1 352 ? 3.521 -10.539 -17.422 1 91.38 352 ARG B O 1
ATOM 5629 N N . GLY B 1 353 ? 4.867 -12.055 -16.828 1 92.56 353 GLY B N 1
ATOM 5630 C CA . GLY B 1 353 ? 4.281 -12.148 -15.508 1 92.56 353 GLY B CA 1
ATOM 5631 C C . GLY B 1 353 ? 4.605 -10.953 -14.625 1 92.56 353 GLY B C 1
ATOM 5632 O O . GLY B 1 353 ? 3.971 -10.75 -13.594 1 92.56 353 GLY B O 1
ATOM 5633 N N . ALA B 1 354 ? 5.551 -10.156 -15.039 1 93.62 354 ALA B N 1
ATOM 5634 C CA . ALA B 1 354 ? 5.945 -8.969 -14.281 1 93.62 354 ALA B CA 1
ATOM 5635 C C . ALA B 1 354 ? 5.285 -7.719 -14.844 1 93.62 354 ALA B C 1
ATOM 5637 O O . ALA B 1 354 ? 5.266 -7.512 -16.062 1 93.62 354 ALA B O 1
ATOM 5638 N N . ILE B 1 355 ? 4.809 -6.867 -14 1 96.62 355 ILE B N 1
ATOM 5639 C CA . ILE B 1 355 ? 4.137 -5.648 -14.43 1 96.62 355 ILE B CA 1
ATOM 5640 C C . ILE B 1 355 ? 5.098 -4.781 -15.234 1 96.62 355 ILE B C 1
ATOM 5642 O O . ILE B 1 355 ? 4.672 -4.02 -16.109 1 96.62 355 ILE B O 1
ATOM 5646 N N . ALA B 1 356 ? 6.387 -4.891 -14.969 1 97.62 356 ALA B N 1
ATOM 5647 C CA . ALA B 1 356 ? 7.387 -4.156 -15.742 1 97.62 356 ALA B CA 1
ATOM 5648 C C . ALA B 1 356 ? 7.277 -4.48 -17.234 1 97.62 356 ALA B C 1
ATOM 5650 O O . ALA B 1 356 ? 7.48 -3.611 -18.078 1 97.62 356 ALA B O 1
ATOM 5651 N N . HIS B 1 357 ? 7.023 -5.762 -17.516 1 97.25 357 HIS B N 1
ATOM 5652 C CA . HIS B 1 357 ? 6.828 -6.172 -18.906 1 97.25 357 HIS B CA 1
ATOM 5653 C C . HIS B 1 357 ? 5.707 -5.375 -19.562 1 97.25 357 HIS B C 1
ATOM 5655 O O . HIS B 1 357 ? 5.875 -4.848 -20.656 1 97.25 357 HIS B O 1
ATOM 5661 N N . ALA B 1 358 ? 4.609 -5.301 -18.906 1 97.19 358 ALA B N 1
ATOM 5662 C CA . ALA B 1 358 ? 3.443 -4.602 -19.438 1 97.19 358 ALA B CA 1
ATOM 5663 C C . ALA B 1 358 ? 3.736 -3.115 -19.625 1 97.19 358 ALA B C 1
ATOM 5665 O O . ALA B 1 358 ? 3.332 -2.521 -20.625 1 97.19 358 ALA B O 1
ATOM 5666 N N . ILE B 1 359 ? 4.379 -2.494 -18.672 1 98.5 359 ILE B N 1
ATOM 5667 C CA . ILE B 1 359 ? 4.734 -1.08 -18.734 1 98.5 359 ILE B CA 1
ATOM 5668 C C . ILE B 1 359 ? 5.598 -0.823 -19.969 1 98.5 359 ILE B C 1
ATOM 5670 O O . ILE B 1 359 ? 5.301 0.069 -20.766 1 98.5 359 ILE B O 1
ATOM 5674 N N . ILE B 1 360 ? 6.625 -1.622 -20.109 1 98.69 360 ILE B N 1
ATOM 5675 C CA . ILE B 1 360 ? 7.574 -1.458 -21.203 1 98.69 360 ILE B CA 1
ATOM 5676 C C . ILE B 1 360 ? 6.871 -1.718 -22.531 1 98.69 360 ILE B C 1
ATOM 5678 O O . ILE B 1 360 ? 7.027 -0.951 -23.484 1 98.69 360 ILE B O 1
ATOM 5682 N N . ARG B 1 361 ? 6.129 -2.777 -22.562 1 98.5 361 ARG B N 1
ATOM 5683 C CA . ARG B 1 361 ? 5.379 -3.117 -23.766 1 98.5 361 ARG B CA 1
ATOM 5684 C C . ARG B 1 361 ? 4.473 -1.966 -24.203 1 98.5 361 ARG B C 1
ATOM 5686 O O . ARG B 1 361 ? 4.465 -1.577 -25.375 1 98.5 361 ARG B O 1
ATOM 5693 N N . ASP B 1 362 ? 3.705 -1.453 -23.281 1 98.38 362 ASP B N 1
ATOM 5694 C CA . ASP B 1 362 ? 2.752 -0.392 -23.594 1 98.38 362 ASP B CA 1
ATOM 5695 C C . ASP B 1 362 ? 3.471 0.868 -24.078 1 98.38 362 ASP B C 1
ATOM 5697 O O . ASP B 1 362 ? 2.979 1.575 -24.953 1 98.38 362 ASP B O 1
ATOM 5701 N N . TRP B 1 363 ? 4.582 1.157 -23.469 1 98.62 363 TRP B N 1
ATOM 5702 C CA . TRP B 1 363 ? 5.379 2.291 -23.922 1 98.62 363 TRP B CA 1
ATOM 5703 C C . TRP B 1 363 ? 5.871 2.066 -25.359 1 98.62 363 TRP B C 1
ATOM 5705 O O . TRP B 1 363 ? 5.773 2.961 -26.203 1 98.62 363 TRP B O 1
ATOM 5715 N N . VAL B 1 364 ? 6.422 0.886 -25.625 1 98.69 364 VAL B N 1
ATOM 5716 C CA . VAL B 1 364 ? 6.934 0.536 -26.953 1 98.69 364 VAL B CA 1
ATOM 5717 C C . VAL B 1 364 ? 5.82 0.672 -27.984 1 98.69 364 VAL B C 1
ATOM 5719 O O . VAL B 1 364 ? 6.059 1.147 -29.109 1 98.69 364 VAL B O 1
ATOM 5722 N N . GLN B 1 365 ? 4.645 0.339 -27.609 1 98 365 GLN B N 1
ATOM 5723 C CA . GLN B 1 365 ? 3.498 0.349 -28.516 1 98 365 GLN B CA 1
ATOM 5724 C C . GLN B 1 365 ? 2.896 1.747 -28.625 1 98 365 GLN B C 1
ATOM 5726 O O . GLN B 1 365 ? 1.946 1.962 -29.375 1 98 365 GLN B O 1
ATOM 5731 N N . GLY B 1 366 ? 3.293 2.664 -27.859 1 96.94 366 GLY B N 1
ATOM 5732 C CA . GLY B 1 366 ? 2.852 4.047 -27.969 1 96.94 366 GLY B CA 1
ATOM 5733 C C . GLY B 1 366 ? 1.543 4.309 -27.25 1 96.94 366 GLY B C 1
ATOM 5734 O O . GLY B 1 366 ? 0.798 5.219 -27.609 1 96.94 366 GLY B O 1
ATOM 5735 N N . LYS B 1 367 ? 1.205 3.486 -26.25 1 94.62 367 LYS B N 1
ATOM 5736 C CA . LYS B 1 367 ? -0.042 3.684 -25.516 1 94.62 367 LYS B CA 1
ATOM 5737 C C . LYS B 1 367 ? 0.041 4.91 -24.609 1 94.62 367 LYS B C 1
ATOM 5739 O O . LYS B 1 367 ? -0.983 5.418 -24.141 1 94.62 367 LYS B O 1
ATOM 5744 N N . PHE B 1 368 ? 1.171 5.246 -24.328 1 93 368 PHE B N 1
ATOM 5745 C CA . PHE B 1 368 ? 1.444 6.492 -23.609 1 93 368 PHE B CA 1
ATOM 5746 C C . PHE B 1 368 ? 2.818 7.035 -23.984 1 93 368 PHE B C 1
ATOM 5748 O O . PHE B 1 368 ? 3.65 6.312 -24.531 1 93 368 PHE B O 1
#